Protein AF-A0A1Q7YK41-F1 (afdb_monomer_lite)

Radius of gyration: 41.31 Å; chains: 1; bounding box: 80×58×116 Å

Secondary structure (DSSP, 8-state):
-HHHHHHHHHHHGGG-SSPPPHHHHHHHHHHHHHHHHTT-HHHHHHHHT--HHHHHHGGGSSSPPPHHHHHHHHHHHT--HHHHHH-TTGGGSHHHHHHHHHHHHHHHHHHTTS----HHHHHHHHTT-SSPPPHHHHHHHTT-S-HHHHHHH-HHHHHHHHHHHHHHHHHHHHHS-S----HHHHHHHHHHHHT-SSPPPHHHHHHHTT-SSTHHHHHH-HHHHHHHHHHHHHHHHHHHHHHHHHHHHHHH-SSPPPHHHHHHHTT-SSHHHHHHH-HHHHHHHHHHHHHHHHHHHHHHHHHHHHHHH-SS---HHHHHHHHTS-HHHHHHH-HHHHHHHHHHHHHHHHHHHHHHHHHHHHHHHHHHHHHHHTT----HHHHHHHH-S---S-HHHHHHHHHHHHHHTT---------

Structure (mmCIF, N/CA/C/O backbone):
data_AF-A0A1Q7YK41-F1
#
_entry.id   AF-A0A1Q7YK41-F1
#
loop_
_atom_site.group_PDB
_atom_site.id
_atom_site.type_symbol
_atom_site.label_atom_id
_atom_site.label_alt_id
_atom_site.label_comp_id
_atom_site.label_asym_id
_atom_site.label_entity_id
_atom_site.label_seq_id
_atom_site.pdbx_PDB_ins_code
_atom_site.Cartn_x
_atom_site.Cartn_y
_atom_site.Cartn_z
_atom_site.occupancy
_atom_site.B_iso_or_equiv
_atom_site.auth_seq_id
_atom_site.auth_comp_id
_atom_site.auth_asym_id
_atom_site.auth_atom_id
_atom_site.pdbx_PDB_model_num
ATOM 1 N N . MET A 1 1 ? -33.531 5.252 -13.686 1.00 53.91 1 MET A N 1
ATOM 2 C CA . MET A 1 1 ? -32.494 5.440 -14.727 1.00 53.91 1 MET A CA 1
ATOM 3 C C . MET A 1 1 ? -31.748 4.164 -15.114 1.00 53.91 1 MET A C 1
ATOM 5 O O . MET A 1 1 ? -32.037 3.669 -16.190 1.00 53.91 1 MET A O 1
ATOM 9 N N . ALA A 1 2 ? -30.842 3.578 -14.310 1.00 54.72 2 ALA A N 1
ATOM 10 C CA . ALA A 1 2 ? -30.157 2.331 -14.718 1.00 54.72 2 ALA A CA 1
ATOM 11 C C . ALA A 1 2 ? -31.138 1.153 -14.910 1.00 54.72 2 ALA A C 1
ATOM 13 O O . ALA A 1 2 ? -31.092 0.472 -15.927 1.00 54.72 2 ALA A O 1
ATOM 14 N N . ALA A 1 3 ? -32.095 0.989 -13.988 1.00 58.34 3 ALA A N 1
ATOM 15 C CA . ALA A 1 3 ? -33.153 -0.021 -14.085 1.00 58.34 3 ALA A CA 1
ATOM 16 C C . ALA A 1 3 ? -34.115 0.198 -15.274 1.00 58.34 3 ALA A C 1
ATOM 18 O O . ALA A 1 3 ? -34.579 -0.768 -15.864 1.00 58.34 3 ALA A O 1
ATOM 19 N N . GLU A 1 4 ? -34.370 1.450 -15.672 1.00 66.62 4 GLU A N 1
ATOM 20 C CA . GLU A 1 4 ? -35.224 1.781 -16.829 1.00 66.62 4 GLU A CA 1
ATOM 21 C C . GLU A 1 4 ? -34.506 1.528 -18.157 1.00 66.62 4 GLU A C 1
ATOM 23 O O . GLU A 1 4 ? -35.110 1.003 -19.083 1.00 66.62 4 GLU A O 1
ATOM 28 N N . GLN A 1 5 ? -33.208 1.842 -18.247 1.00 67.44 5 GLN A N 1
ATOM 29 C CA . GLN A 1 5 ? -32.388 1.532 -19.425 1.00 67.44 5 GLN A CA 1
ATOM 30 C C . GLN A 1 5 ? -32.250 0.018 -19.620 1.00 67.44 5 GLN A C 1
ATOM 32 O O . GLN A 1 5 ? -32.370 -0.467 -20.740 1.00 67.44 5 GLN A O 1
ATOM 37 N N . VAL A 1 6 ? -32.067 -0.736 -18.529 1.00 64.94 6 VAL A N 1
ATOM 38 C CA . VAL A 1 6 ? -32.067 -2.207 -18.551 1.00 64.94 6 VAL A CA 1
ATOM 39 C C . VAL A 1 6 ? -33.448 -2.748 -18.931 1.00 64.94 6 VAL A C 1
ATOM 41 O O . VAL A 1 6 ? -33.532 -3.615 -19.792 1.00 64.94 6 VAL A O 1
ATOM 44 N N . GLY A 1 7 ? -34.531 -2.206 -18.365 1.00 66.94 7 GLY A N 1
ATOM 45 C CA . GLY A 1 7 ? -35.900 -2.600 -18.715 1.00 66.94 7 GLY A CA 1
ATOM 46 C C . GLY A 1 7 ? -36.233 -2.347 -20.187 1.00 66.94 7 GLY A C 1
ATOM 47 O O . GLY A 1 7 ? -36.807 -3.205 -20.848 1.00 66.94 7 GLY A O 1
ATOM 48 N N . HIS A 1 8 ? -35.795 -1.212 -20.731 1.00 70.25 8 HIS A N 1
ATOM 49 C CA . HIS A 1 8 ? -35.963 -0.866 -22.139 1.00 70.25 8 HIS A CA 1
ATOM 50 C C . HIS A 1 8 ? -35.119 -1.751 -23.069 1.00 70.25 8 HIS A C 1
ATOM 52 O O . HIS A 1 8 ? -35.591 -2.151 -24.133 1.00 70.25 8 HIS A O 1
ATOM 58 N N . LEU A 1 9 ? -33.889 -2.089 -22.665 1.00 69.88 9 LEU A N 1
ATOM 59 C CA . LEU A 1 9 ? -33.022 -3.020 -23.389 1.00 69.88 9 LEU A CA 1
ATOM 60 C C . LEU A 1 9 ? -33.639 -4.427 -23.426 1.00 69.88 9 LEU A C 1
ATOM 62 O O . LEU A 1 9 ? -33.731 -5.018 -24.495 1.00 69.88 9 LEU A O 1
ATOM 66 N N . ILE A 1 10 ? -34.120 -4.933 -22.285 1.00 69.44 10 ILE A N 1
ATOM 67 C CA . ILE A 1 10 ? -34.759 -6.255 -22.176 1.00 69.44 10 ILE A CA 1
ATOM 68 C C . ILE A 1 10 ? -36.069 -6.302 -22.974 1.00 69.44 10 ILE A C 1
ATOM 70 O O . ILE A 1 10 ? -36.327 -7.287 -23.655 1.00 69.44 10 ILE A O 1
ATOM 74 N N . ALA A 1 11 ? -36.874 -5.235 -22.946 1.00 75.00 11 ALA A N 1
ATOM 75 C CA . ALA A 1 11 ? -38.139 -5.171 -23.680 1.00 75.00 11 ALA A CA 1
ATOM 76 C C . ALA A 1 11 ? -37.959 -5.137 -25.210 1.00 75.00 11 ALA A C 1
ATOM 78 O O . ALA A 1 11 ? -38.822 -5.625 -25.937 1.00 75.00 11 ALA A O 1
ATOM 79 N N . ARG A 1 12 ? -36.850 -4.567 -25.708 1.00 71.25 12 ARG A N 1
ATOM 80 C CA . ARG A 1 12 ? -36.545 -4.470 -27.149 1.00 71.25 12 ARG A CA 1
ATOM 81 C C . ARG A 1 12 ? -35.613 -5.560 -27.677 1.00 71.25 12 ARG A C 1
ATOM 83 O O . ARG A 1 12 ? -35.589 -5.757 -28.887 1.00 71.25 12 ARG A O 1
ATOM 90 N N . ALA A 1 13 ? -34.903 -6.282 -26.809 1.00 68.38 13 ALA A N 1
ATOM 91 C CA . ALA A 1 13 ? -34.012 -7.379 -27.191 1.00 68.38 13 ALA A CA 1
ATOM 92 C C . ALA A 1 13 ? -34.657 -8.438 -28.118 1.00 68.38 13 ALA A C 1
ATOM 94 O O . ALA A 1 13 ? -33.997 -8.825 -29.078 1.00 6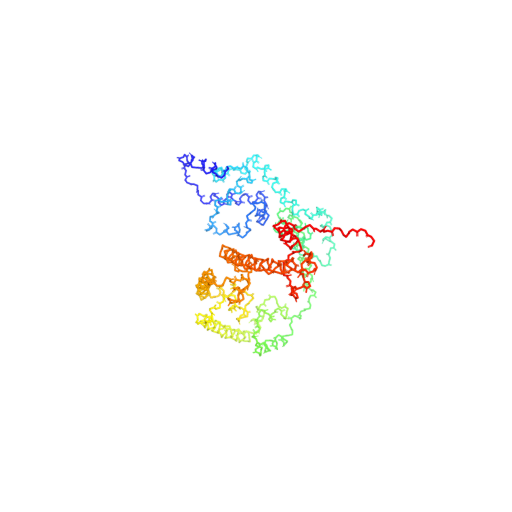8.38 13 ALA A O 1
ATOM 95 N N . PRO A 1 14 ? -35.930 -8.856 -27.935 1.00 70.62 14 PRO A N 1
ATOM 96 C CA . PRO A 1 14 ? -36.568 -9.855 -28.802 1.00 70.62 14 PRO A CA 1
ATOM 97 C C . PRO A 1 14 ? -36.866 -9.372 -30.228 1.00 70.62 14 PRO A C 1
ATOM 99 O O . PRO A 1 14 ? -37.165 -10.185 -31.095 1.00 70.62 14 PRO A O 1
ATOM 102 N N . TYR A 1 15 ? -36.829 -8.059 -30.466 1.00 70.94 15 TYR A N 1
ATOM 103 C CA . TYR A 1 15 ? -37.195 -7.434 -31.741 1.00 70.94 15 TYR A CA 1
ATOM 104 C C . TYR A 1 15 ? -35.975 -6.910 -32.511 1.00 70.94 15 TYR A C 1
ATOM 106 O O . TYR A 1 15 ? -36.129 -6.200 -33.507 1.00 70.94 15 TYR A O 1
ATOM 114 N N . LEU A 1 16 ? -34.760 -7.210 -32.040 1.00 67.81 16 LEU A N 1
ATOM 115 C CA . LEU A 1 16 ? -33.533 -6.828 -32.726 1.00 67.81 16 LEU A CA 1
ATOM 116 C C . LEU A 1 16 ? -33.261 -7.780 -33.903 1.00 67.81 16 LEU A C 1
ATOM 118 O O . LEU A 1 16 ? -33.357 -8.993 -33.737 1.00 67.81 16 LEU A O 1
ATOM 122 N N . PRO A 1 17 ? -32.886 -7.254 -35.085 1.00 64.81 17 PRO A N 1
ATOM 123 C CA . PRO A 1 17 ? -32.637 -8.071 -36.274 1.00 64.81 17 PRO A CA 1
ATOM 124 C C . PRO A 1 17 ? -31.391 -8.965 -36.151 1.00 64.81 17 PRO A C 1
ATOM 126 O O . PRO A 1 17 ? -31.269 -9.944 -36.881 1.00 64.81 17 PRO A O 1
ATOM 129 N N . SER A 1 18 ? -30.467 -8.638 -35.243 1.00 64.88 18 SER A N 1
ATOM 130 C CA . SER A 1 18 ? -29.284 -9.436 -34.911 1.00 64.88 18 SER A CA 1
ATOM 131 C C . SER A 1 18 ? -28.706 -8.996 -33.564 1.00 64.88 18 SER A C 1
ATOM 133 O O . SER A 1 18 ? -28.864 -7.832 -33.178 1.00 64.88 18 SER A O 1
ATOM 135 N N . ASP A 1 19 ? -27.977 -9.885 -32.888 1.00 66.38 19 ASP A N 1
ATOM 136 C CA . ASP A 1 19 ? -27.244 -9.528 -31.673 1.00 66.38 19 ASP A CA 1
ATOM 137 C C . ASP A 1 19 ? -26.234 -8.399 -31.955 1.00 66.38 19 ASP A C 1
ATOM 139 O O . ASP A 1 19 ? -25.563 -8.406 -32.993 1.00 66.38 19 ASP A O 1
ATOM 143 N N . PRO A 1 20 ? -26.109 -7.406 -31.058 1.00 65.81 20 PRO A N 1
ATOM 144 C CA . PRO A 1 20 ? -25.157 -6.324 -31.241 1.00 65.81 20 PRO A CA 1
ATOM 145 C C . PRO A 1 20 ? -23.714 -6.843 -31.188 1.00 65.81 20 PRO A C 1
ATOM 147 O O . PRO A 1 20 ? -23.252 -7.360 -30.169 1.00 65.81 20 PRO A O 1
ATOM 150 N N . ASP A 1 21 ? -22.988 -6.662 -32.289 1.00 71.44 21 ASP A N 1
ATOM 151 C CA . ASP A 1 21 ? -21.589 -7.067 -32.411 1.00 71.44 21 ASP A CA 1
ATOM 152 C C . ASP A 1 21 ? -20.659 -6.174 -31.563 1.00 71.44 21 ASP A C 1
ATOM 154 O O . ASP A 1 21 ? -20.817 -4.949 -31.480 1.00 71.44 21 ASP A O 1
ATOM 158 N N . LYS A 1 22 ? -19.633 -6.791 -30.967 1.00 74.75 22 LYS A N 1
ATOM 159 C CA . LYS A 1 22 ? -18.578 -6.124 -30.190 1.00 74.75 22 LYS A CA 1
ATOM 160 C C . LYS A 1 22 ? -17.868 -5.053 -31.018 1.00 74.75 22 LYS A C 1
ATOM 162 O O . LYS A 1 22 ? -17.520 -4.004 -30.477 1.00 74.75 22 LYS A O 1
ATOM 167 N N . GLU A 1 23 ? -17.691 -5.282 -32.317 1.00 74.44 23 GLU A N 1
ATOM 168 C CA . GLU A 1 23 ? -17.073 -4.308 -33.224 1.00 74.44 23 GLU A CA 1
ATOM 169 C C . GLU A 1 23 ? -17.890 -3.018 -33.341 1.00 74.44 23 GLU A C 1
ATOM 171 O O . GLU A 1 23 ? -17.329 -1.918 -33.324 1.00 74.44 23 GLU A O 1
ATOM 176 N N . SER A 1 24 ? -19.219 -3.133 -33.364 1.00 73.81 24 SER A N 1
ATOM 177 C CA . SER A 1 24 ? -20.116 -1.974 -33.423 1.00 73.81 24 SER A CA 1
ATOM 178 C C . SER A 1 24 ? -20.053 -1.155 -32.131 1.00 73.81 24 SER A C 1
ATOM 180 O O . SER A 1 24 ? -19.954 0.071 -32.183 1.00 73.81 24 SER A O 1
ATOM 182 N N . LEU A 1 25 ? -19.992 -1.825 -30.974 1.00 81.75 25 LEU A N 1
ATOM 183 C CA . LEU A 1 25 ? -19.821 -1.173 -29.673 1.00 81.75 25 LEU A CA 1
ATOM 184 C C . LEU A 1 25 ? -18.502 -0.390 -29.589 1.00 81.75 25 LEU A C 1
ATOM 186 O O . LEU A 1 25 ? -18.495 0.778 -29.198 1.00 81.75 25 LEU A O 1
ATOM 190 N N . PHE A 1 26 ? -17.375 -1.009 -29.952 1.00 82.38 26 PHE A N 1
ATOM 191 C CA . PHE A 1 26 ? -16.080 -0.325 -29.902 1.00 82.38 26 PHE A CA 1
ATOM 192 C C . PHE A 1 26 ? -15.992 0.813 -30.922 1.00 82.38 26 PHE A C 1
ATOM 194 O O . PHE A 1 26 ? -15.425 1.860 -30.606 1.00 82.38 26 PHE A O 1
ATOM 201 N N . SER A 1 27 ? -16.584 0.649 -32.108 1.00 81.50 27 SER A N 1
ATOM 202 C CA . SER A 1 27 ? -16.676 1.717 -33.107 1.00 81.50 27 SER A CA 1
ATOM 203 C C . SER A 1 27 ? -17.457 2.924 -32.574 1.00 81.50 27 SER A C 1
ATOM 205 O O . SER A 1 27 ? -16.970 4.055 -32.648 1.00 81.50 27 SER A O 1
ATOM 207 N N . ALA A 1 28 ? -18.609 2.694 -31.933 1.00 82.75 28 ALA A N 1
ATOM 208 C CA . ALA A 1 28 ? -19.403 3.749 -31.305 1.00 82.75 28 ALA A CA 1
ATOM 209 C C . ALA A 1 28 ? -18.640 4.470 -30.180 1.00 82.75 28 ALA A C 1
ATOM 211 O O . ALA A 1 28 ? -18.679 5.698 -30.088 1.00 82.75 28 ALA A O 1
ATOM 212 N N . ILE A 1 29 ? -17.884 3.733 -29.360 1.00 85.88 29 ILE A N 1
ATOM 213 C CA . ILE A 1 29 ? -17.053 4.310 -28.292 1.00 85.88 29 ILE A CA 1
ATOM 214 C C . ILE A 1 29 ? -15.941 5.184 -28.863 1.00 85.88 29 ILE A C 1
ATOM 216 O O . ILE A 1 29 ? -15.741 6.295 -28.376 1.00 85.88 29 ILE A O 1
ATOM 220 N N . TRP A 1 30 ? -15.218 4.730 -29.887 1.00 84.31 30 TRP A N 1
ATOM 221 C CA . TRP A 1 30 ? -14.123 5.526 -30.445 1.00 84.31 30 TRP A CA 1
ATOM 222 C C . TRP A 1 30 ? -14.624 6.756 -31.187 1.00 84.31 30 TRP A C 1
ATOM 224 O O . TRP A 1 30 ? -14.082 7.841 -30.984 1.00 84.31 30 TRP A O 1
ATOM 234 N N . LYS A 1 31 ? -15.738 6.630 -31.911 1.00 83.56 31 LYS A N 1
ATOM 235 C CA . LYS A 1 31 ? -16.432 7.780 -32.492 1.00 83.56 31 LYS A CA 1
ATOM 236 C C . LYS A 1 31 ? -16.867 8.769 -31.405 1.00 83.56 31 LYS A C 1
ATOM 238 O O . LYS A 1 31 ? -16.661 9.968 -31.552 1.00 83.56 31 LYS A O 1
ATOM 243 N N . CYS A 1 32 ? -17.344 8.284 -30.257 1.00 85.12 32 CYS A N 1
ATOM 244 C CA . CYS A 1 32 ? -17.640 9.133 -29.102 1.00 85.12 32 CYS A CA 1
ATOM 245 C C . CYS A 1 32 ? -16.402 9.856 -28.553 1.00 85.12 32 CYS A C 1
ATOM 247 O O . CYS A 1 32 ? -16.480 11.031 -28.201 1.00 85.12 32 CYS A O 1
ATOM 249 N N . VAL A 1 33 ? -15.264 9.168 -28.437 1.00 82.50 33 VAL A N 1
ATOM 250 C CA . VAL A 1 33 ? -14.010 9.755 -27.936 1.00 82.50 33 VAL A CA 1
ATOM 251 C C . VAL A 1 33 ? -13.515 10.858 -28.872 1.00 82.50 33 VAL A C 1
ATOM 253 O O . VAL A 1 33 ? -13.067 11.912 -28.407 1.00 82.50 33 VAL A O 1
ATOM 256 N N . ASP A 1 34 ? -13.629 10.645 -30.178 1.00 78.69 34 ASP A N 1
ATOM 257 C CA . ASP A 1 34 ? -13.239 11.624 -31.187 1.00 78.69 34 ASP A CA 1
ATOM 258 C C . ASP A 1 34 ? -14.171 12.841 -31.185 1.00 78.69 34 ASP A C 1
ATOM 260 O O . ASP A 1 34 ? -13.693 13.976 -31.119 1.00 78.69 34 ASP A O 1
ATOM 264 N N . GLU A 1 35 ? -15.487 12.635 -31.134 1.00 79.69 35 GLU A N 1
ATOM 265 C CA . GLU A 1 35 ? -16.465 13.730 -31.124 1.00 79.69 35 GLU A CA 1
ATOM 266 C C . GLU A 1 35 ? -16.448 14.534 -29.812 1.00 79.69 35 GLU A C 1
ATOM 268 O O . GLU A 1 35 ? -16.486 15.767 -29.824 1.00 79.69 35 GLU A O 1
ATOM 273 N N . CYS A 1 36 ? -16.332 13.867 -28.658 1.00 79.38 36 CYS A N 1
ATOM 274 C CA . CYS A 1 36 ? -16.355 14.527 -27.349 1.00 79.38 36 CYS A CA 1
ATOM 275 C C . CYS A 1 36 ? -15.011 15.144 -26.943 1.00 79.38 36 CYS A C 1
ATOM 277 O O . CYS A 1 36 ? -14.990 16.124 -26.197 1.00 79.38 36 CYS A O 1
ATOM 279 N N . ALA A 1 37 ? -13.886 14.553 -27.354 1.00 74.06 37 ALA A N 1
ATOM 280 C CA . ALA A 1 37 ? -12.565 14.916 -26.836 1.00 74.06 37 ALA A CA 1
ATOM 281 C C . ALA A 1 37 ? -11.474 15.031 -27.912 1.00 74.06 37 ALA A C 1
ATOM 283 O O . ALA A 1 37 ? -10.306 15.204 -27.560 1.00 74.06 37 ALA A O 1
ATOM 284 N N . GLY A 1 38 ? -11.808 14.940 -29.204 1.00 68.44 38 GLY A N 1
ATOM 285 C CA . GLY A 1 38 ? -10.830 15.029 -30.293 1.00 68.44 38 GLY A CA 1
ATOM 286 C C . GLY A 1 38 ? -9.741 13.956 -30.214 1.00 68.44 38 GLY A C 1
ATOM 287 O O . GLY A 1 38 ? -8.591 14.237 -30.546 1.00 68.44 38 GLY A O 1
ATOM 288 N N . GLY A 1 39 ? -10.069 12.776 -29.677 1.00 70.00 39 GLY A N 1
ATOM 289 C CA . GLY A 1 39 ? -9.124 11.674 -29.478 1.00 70.00 39 GLY A CA 1
ATOM 290 C C . GLY A 1 39 ? -8.345 11.721 -28.153 1.00 70.00 39 GLY A C 1
ATOM 291 O O . GLY A 1 39 ? -7.566 10.809 -27.860 1.00 70.00 39 GLY A O 1
ATOM 292 N N . TYR A 1 40 ? -8.535 12.750 -27.314 1.00 73.31 40 TYR A N 1
ATOM 293 C CA . TYR A 1 40 ? -7.810 12.897 -26.046 1.00 73.31 40 TYR A CA 1
ATOM 294 C C . TYR A 1 40 ? -8.422 12.052 -24.912 1.00 73.31 40 TYR A C 1
ATOM 296 O O . TYR A 1 40 ? -9.311 12.492 -24.177 1.00 73.31 40 TYR A O 1
ATOM 304 N N . ILE A 1 41 ? -7.886 10.839 -24.728 1.00 74.94 41 ILE A N 1
ATOM 305 C CA . ILE A 1 41 ? -8.369 9.840 -23.752 1.00 74.94 41 ILE A CA 1
ATOM 306 C C . ILE A 1 41 ? -8.475 10.378 -22.315 1.00 74.94 41 ILE A C 1
ATOM 308 O O . ILE A 1 41 ? -9.520 10.173 -21.699 1.00 74.94 41 ILE A O 1
ATOM 312 N N . PRO A 1 42 ? -7.478 11.085 -21.743 1.00 75.00 42 PRO A N 1
ATOM 313 C CA . PRO A 1 42 ? -7.602 11.589 -20.374 1.00 75.00 42 PRO A CA 1
ATOM 314 C C . PRO A 1 42 ? -8.706 12.645 -20.220 1.00 75.00 42 PRO A C 1
ATOM 316 O O . PRO A 1 42 ? -9.322 12.741 -19.159 1.00 75.00 42 PRO A O 1
ATOM 319 N N . GLY A 1 43 ? -8.977 13.433 -21.266 1.00 74.06 43 GLY A N 1
ATOM 320 C CA . GLY A 1 43 ? -10.066 14.411 -21.277 1.00 74.06 43 GLY A CA 1
ATOM 321 C C . GLY A 1 43 ? -11.431 13.740 -21.336 1.00 74.06 43 GLY A C 1
ATOM 322 O O . GLY A 1 43 ? -12.313 14.092 -20.555 1.00 74.06 43 GLY A O 1
ATOM 323 N N . PHE A 1 44 ? -11.566 12.723 -22.188 1.00 83.06 44 PHE A N 1
ATOM 324 C CA . PHE A 1 44 ? -12.751 11.870 -22.251 1.00 83.06 44 PHE A CA 1
ATOM 325 C C . PHE A 1 44 ? -13.020 11.180 -20.905 1.00 83.06 44 PHE A C 1
ATOM 327 O O . PHE A 1 44 ? -14.096 11.318 -20.329 1.00 83.06 44 PHE A O 1
ATOM 334 N N . ALA A 1 45 ? -12.006 10.511 -20.354 1.00 84.12 45 ALA A N 1
ATOM 335 C CA . ALA A 1 45 ? -12.075 9.801 -19.081 1.00 84.12 45 ALA A CA 1
ATOM 336 C C . ALA A 1 45 ? -12.510 10.730 -17.935 1.00 84.12 45 ALA A C 1
ATOM 338 O O . ALA A 1 45 ? -13.420 10.408 -17.175 1.00 84.12 45 ALA A O 1
ATOM 339 N N . ARG A 1 46 ? -11.930 11.934 -17.859 1.00 80.62 46 ARG A N 1
ATOM 340 C CA . ARG A 1 46 ? -12.303 12.945 -16.863 1.00 80.62 46 ARG A CA 1
ATOM 341 C C . ARG A 1 46 ? -13.738 13.439 -17.034 1.00 80.62 46 ARG A C 1
ATOM 343 O O . ARG A 1 46 ? -14.414 13.642 -16.032 1.00 80.62 46 ARG A O 1
ATOM 350 N N . HIS A 1 47 ? -14.188 13.645 -18.271 1.00 81.50 47 HIS A N 1
ATOM 351 C CA . HIS A 1 47 ? -15.536 14.137 -18.547 1.00 81.50 47 HIS A CA 1
ATOM 352 C C . HIS A 1 47 ? -16.609 13.140 -18.103 1.00 81.50 47 HIS A C 1
ATOM 354 O O . HIS A 1 47 ? -17.559 13.516 -17.421 1.00 81.50 47 HIS A O 1
ATOM 360 N N . PHE A 1 48 ? -16.421 11.866 -18.444 1.00 84.38 48 PHE A N 1
ATOM 361 C CA . PHE A 1 48 ? -17.367 10.806 -18.108 1.00 84.38 48 PHE A CA 1
ATOM 362 C C . PHE A 1 48 ? -17.103 10.168 -16.738 1.00 84.38 48 PHE A C 1
ATOM 364 O O . PHE A 1 48 ? -17.834 9.266 -16.355 1.00 84.38 48 PHE A O 1
ATOM 371 N N . GLY A 1 49 ? -16.092 10.614 -15.982 1.00 81.62 49 GLY A N 1
ATOM 372 C CA . GLY A 1 49 ? -15.771 10.088 -14.648 1.00 81.62 49 GLY A CA 1
ATOM 373 C C . GLY A 1 49 ? -15.206 8.662 -14.645 1.00 81.62 49 GLY A C 1
ATOM 374 O O . GLY A 1 49 ? -15.329 7.951 -13.651 1.00 81.62 49 GLY A O 1
ATOM 375 N N . ILE A 1 50 ? -14.595 8.237 -15.750 1.00 85.12 50 ILE A N 1
ATOM 376 C CA . ILE A 1 50 ? -14.041 6.893 -15.947 1.00 85.12 50 ILE A CA 1
ATOM 377 C C . ILE A 1 50 ? -12.528 6.941 -15.692 1.00 85.12 50 ILE A C 1
ATOM 379 O O . ILE A 1 50 ? -11.865 7.935 -15.984 1.00 85.12 50 ILE A O 1
ATOM 383 N N . ASN A 1 51 ? -11.941 5.872 -15.147 1.00 80.88 51 ASN A N 1
ATOM 384 C CA . ASN A 1 51 ? -10.488 5.794 -14.987 1.00 80.88 51 ASN A CA 1
ATOM 385 C C . ASN A 1 51 ? -9.798 5.759 -16.368 1.00 80.88 51 ASN A C 1
ATOM 387 O O . ASN A 1 51 ? -10.116 4.920 -17.210 1.00 80.88 51 ASN A O 1
ATOM 391 N N . GLN A 1 52 ? -8.817 6.640 -16.591 1.00 78.94 52 GLN A N 1
ATOM 392 C CA . GLN A 1 52 ? -8.077 6.740 -17.857 1.00 78.94 52 GLN A CA 1
ATOM 393 C C . GLN A 1 52 ? -7.410 5.427 -18.296 1.00 78.94 52 GLN A C 1
ATOM 395 O O . GLN A 1 52 ? -7.309 5.155 -19.493 1.00 78.94 52 GLN A O 1
ATOM 400 N N . ILE A 1 53 ? -6.969 4.602 -17.340 1.00 73.44 53 ILE A N 1
ATOM 401 C CA . ILE A 1 53 ? -6.345 3.306 -17.626 1.00 73.44 53 ILE A CA 1
ATOM 402 C C . ILE A 1 53 ? -7.402 2.352 -18.189 1.00 73.44 53 ILE A C 1
ATOM 404 O O . ILE A 1 53 ? -7.147 1.684 -19.185 1.00 73.44 53 ILE A O 1
ATOM 408 N N . THR A 1 54 ? -8.614 2.357 -17.629 1.00 78.50 54 THR A N 1
ATOM 409 C CA . THR A 1 54 ? -9.742 1.543 -18.104 1.00 78.50 54 THR A CA 1
ATOM 410 C C . THR A 1 54 ? -10.119 1.883 -19.544 1.00 78.50 54 THR A C 1
ATOM 412 O O . THR A 1 54 ? -10.231 0.979 -20.365 1.00 78.50 54 THR A O 1
ATOM 415 N N . VAL A 1 55 ? -10.225 3.174 -19.884 1.00 80.12 55 VAL A N 1
ATOM 416 C CA . VAL A 1 55 ? -10.507 3.613 -21.266 1.00 80.12 55 VAL A CA 1
ATOM 417 C C . VAL A 1 55 ? -9.364 3.235 -22.219 1.00 80.12 55 VAL A C 1
ATOM 419 O O . VAL A 1 55 ? -9.601 2.864 -23.366 1.00 80.12 55 VAL A O 1
ATOM 422 N N . SER A 1 56 ? -8.114 3.279 -21.747 1.00 76.56 56 SER A N 1
ATOM 423 C CA . SER A 1 56 ? -6.948 2.889 -22.551 1.00 76.56 56 SER A CA 1
ATOM 424 C C . SER A 1 56 ? -6.914 1.381 -22.834 1.00 76.56 56 SER A C 1
ATOM 426 O O . SER A 1 56 ? -6.544 0.979 -23.935 1.00 76.56 56 SER A O 1
ATOM 428 N N . LEU A 1 57 ? -7.346 0.546 -21.881 1.00 75.75 57 LEU A N 1
ATOM 429 C CA . LEU A 1 57 ? -7.417 -0.914 -22.034 1.00 75.75 57 LEU A CA 1
ATOM 430 C C . LEU A 1 57 ? -8.459 -1.363 -23.069 1.00 75.75 57 LEU A C 1
ATOM 432 O O . LEU A 1 57 ? -8.276 -2.406 -23.695 1.00 75.75 57 LEU A O 1
ATOM 436 N N . TRP A 1 58 ? -9.502 -0.568 -23.328 1.00 81.38 58 TRP A N 1
ATOM 437 C CA . TRP A 1 58 ? -10.487 -0.857 -24.381 1.00 81.38 58 TRP A CA 1
ATOM 438 C C . TRP A 1 58 ? -9.886 -0.839 -25.795 1.00 81.38 58 TRP A C 1
ATOM 440 O O . TRP A 1 58 ? -10.452 -1.437 -26.707 1.00 81.38 58 TRP A O 1
ATOM 450 N N . ARG A 1 59 ? -8.700 -0.235 -25.990 1.00 71.38 59 ARG A N 1
ATOM 451 C CA . ARG A 1 59 ? -7.955 -0.313 -27.265 1.00 71.38 59 ARG A CA 1
ATOM 452 C C . ARG A 1 59 ? -7.478 -1.718 -27.594 1.00 71.38 59 ARG A C 1
ATOM 454 O O . ARG A 1 59 ? -7.315 -2.040 -28.763 1.00 71.38 59 ARG A O 1
ATOM 461 N N . LEU A 1 60 ? -7.263 -2.544 -26.573 1.00 67.56 60 LEU A N 1
ATOM 462 C CA . LEU A 1 60 ? -6.782 -3.909 -26.746 1.00 67.56 60 LEU A CA 1
ATOM 463 C C . LEU A 1 60 ? -7.882 -4.856 -27.253 1.00 67.56 60 LEU A C 1
ATOM 465 O O . LEU A 1 60 ? -7.581 -6.025 -27.464 1.00 67.56 60 LEU A O 1
ATOM 469 N N . ARG A 1 61 ? -9.136 -4.381 -27.409 1.00 60.75 61 ARG A N 1
ATOM 470 C CA . ARG A 1 61 ? -10.345 -5.095 -27.897 1.00 60.75 61 ARG A CA 1
ATOM 471 C C . ARG A 1 61 ? -10.736 -6.382 -27.147 1.00 60.75 61 ARG A C 1
ATOM 473 O O . ARG A 1 61 ? -11.854 -6.859 -27.290 1.00 60.75 61 ARG A O 1
ATOM 480 N N . ASN A 1 62 ? -9.878 -6.869 -26.255 1.00 62.28 62 ASN A N 1
ATOM 481 C CA . ASN A 1 62 ? -10.101 -8.007 -25.362 1.00 62.28 62 ASN A CA 1
ATOM 482 C C . ASN A 1 62 ? -10.832 -7.620 -24.065 1.00 62.28 62 ASN A C 1
ATOM 484 O O . ASN A 1 62 ? -11.278 -8.491 -23.322 1.00 62.28 62 ASN A O 1
ATOM 488 N N . TYR A 1 63 ? -10.964 -6.319 -23.786 1.00 69.44 63 TYR A N 1
ATOM 489 C CA . TYR A 1 63 ? -11.619 -5.791 -22.590 1.00 69.44 63 TYR A CA 1
ATOM 490 C C . TYR A 1 63 ? -12.922 -5.097 -22.963 1.00 69.44 63 TYR A C 1
ATOM 492 O O . TYR A 1 63 ? -12.924 -3.938 -23.379 1.00 69.44 63 TYR A O 1
ATOM 500 N N . ILE A 1 64 ? -14.030 -5.819 -22.798 1.00 75.62 64 ILE A N 1
ATOM 501 C CA . ILE A 1 64 ? -15.375 -5.275 -22.990 1.00 75.62 64 ILE A CA 1
ATOM 502 C C . ILE A 1 64 ? -15.632 -4.241 -21.880 1.00 75.62 64 ILE A C 1
ATOM 504 O O . ILE A 1 64 ? -15.409 -4.551 -20.703 1.00 75.62 64 ILE A O 1
ATOM 508 N N . PRO A 1 65 ? -16.070 -3.015 -22.217 1.00 81.81 65 PRO A N 1
ATOM 509 C CA . PRO A 1 65 ? -16.429 -2.009 -21.230 1.00 81.81 65 PRO A CA 1
ATOM 510 C C . PRO A 1 65 ? -17.442 -2.557 -20.230 1.00 81.81 65 PRO A C 1
ATOM 512 O O . PRO A 1 65 ? -18.444 -3.161 -20.612 1.00 81.81 65 PRO A O 1
ATOM 515 N N . MET A 1 66 ? -17.192 -2.328 -18.940 1.00 82.69 66 MET A N 1
ATOM 516 C CA . MET A 1 66 ? -18.173 -2.674 -17.918 1.00 82.69 66 MET A CA 1
ATOM 517 C C . MET A 1 66 ? -19.462 -1.890 -18.160 1.00 82.69 66 MET A C 1
ATOM 519 O O . MET A 1 66 ? -19.426 -0.727 -18.567 1.00 82.69 66 MET A O 1
ATOM 523 N N . PHE A 1 67 ? -20.592 -2.521 -17.857 1.00 80.88 67 PHE A N 1
ATOM 524 C CA . PHE A 1 67 ? -21.921 -1.952 -18.066 1.00 80.88 67 PHE A CA 1
ATOM 525 C C . PHE A 1 67 ? -22.070 -0.548 -17.457 1.00 80.88 67 PHE A C 1
ATOM 527 O O . PHE A 1 67 ? -22.566 0.365 -18.112 1.00 80.88 67 PHE A O 1
ATOM 534 N N . ASP A 1 68 ? -21.524 -0.335 -16.257 1.00 79.94 68 ASP A N 1
ATOM 535 C CA . ASP A 1 68 ? -21.519 0.971 -15.588 1.00 79.94 68 ASP A CA 1
ATOM 536 C C . ASP A 1 68 ? -20.829 2.060 -16.416 1.00 79.94 68 ASP A C 1
ATOM 538 O O . ASP A 1 68 ? -21.303 3.190 -16.486 1.00 79.94 68 ASP A O 1
ATOM 542 N N . SER A 1 69 ? -19.731 1.722 -17.098 1.00 85.19 69 SER A N 1
ATOM 543 C CA . SER A 1 69 ? -19.005 2.669 -17.948 1.00 85.19 69 SER A CA 1
ATOM 544 C C . SER A 1 69 ? -19.816 3.059 -19.183 1.00 85.19 69 SER A C 1
ATOM 546 O O . SER A 1 69 ? -19.811 4.223 -19.575 1.00 85.19 69 SER A O 1
ATOM 548 N N . LEU A 1 70 ? -20.558 2.110 -19.762 1.00 86.50 70 LEU A N 1
ATOM 549 C CA . LEU A 1 70 ? -21.459 2.383 -20.883 1.00 86.50 70 LEU A CA 1
ATOM 550 C C . LEU A 1 70 ? -22.621 3.279 -20.456 1.00 86.50 70 LEU A C 1
ATOM 552 O O . LEU A 1 70 ? -22.949 4.223 -21.167 1.00 86.50 70 LEU A O 1
ATOM 556 N N . LEU A 1 71 ? -23.181 3.049 -19.266 1.00 84.50 71 LEU A N 1
ATOM 557 C CA . LEU A 1 71 ? -24.230 3.902 -18.707 1.00 84.50 71 LEU A CA 1
ATOM 558 C C . LEU A 1 71 ? -23.747 5.324 -18.415 1.00 84.50 71 LEU A C 1
ATOM 560 O O . LEU A 1 71 ? -24.504 6.276 -18.593 1.00 84.50 71 LEU A O 1
ATOM 564 N N . MET A 1 72 ? -22.504 5.492 -17.961 1.00 84.06 72 MET A N 1
ATOM 565 C CA . MET A 1 72 ? -21.926 6.823 -17.751 1.00 84.06 72 MET A CA 1
ATOM 566 C C . MET A 1 72 ? -21.789 7.587 -19.071 1.00 84.06 72 MET A C 1
ATOM 568 O O . MET A 1 72 ? -22.104 8.777 -19.117 1.00 84.06 72 MET A O 1
ATOM 572 N N . ILE A 1 73 ? -21.377 6.900 -20.140 1.00 88.38 73 ILE A N 1
ATOM 573 C CA . ILE A 1 73 ? -21.254 7.480 -21.482 1.00 88.38 73 ILE A CA 1
ATOM 574 C C . ILE A 1 73 ? -22.632 7.843 -22.039 1.00 88.38 73 ILE A C 1
ATOM 576 O O . ILE A 1 73 ? -22.859 8.994 -22.405 1.00 88.38 73 ILE A O 1
ATOM 580 N N . THR A 1 74 ? -23.580 6.904 -22.046 1.00 88.31 74 THR A N 1
ATOM 581 C CA . THR A 1 74 ? -24.909 7.119 -22.642 1.00 88.31 74 THR A CA 1
ATOM 582 C C . THR A 1 74 ? -25.699 8.186 -21.897 1.00 88.31 74 THR A C 1
ATOM 584 O O . THR A 1 74 ? -26.287 9.068 -22.519 1.00 88.31 74 THR A O 1
ATOM 587 N N . LYS A 1 75 ? -25.612 8.205 -20.561 1.00 85.31 75 LYS A N 1
ATOM 588 C CA . LYS A 1 75 ? -26.185 9.272 -19.736 1.00 85.31 75 LYS A CA 1
ATOM 589 C C . LYS A 1 75 ? -25.536 10.628 -20.012 1.00 85.31 75 LYS A C 1
ATOM 591 O O . LYS A 1 75 ? -26.243 11.629 -20.047 1.00 85.31 75 LYS A O 1
ATOM 596 N N . GLY A 1 76 ? -24.214 10.676 -20.177 1.00 83.56 76 GLY A N 1
ATOM 597 C CA . GLY A 1 76 ? -23.505 11.919 -20.488 1.00 83.56 76 GLY A CA 1
ATOM 598 C C . GLY A 1 76 ? -23.839 12.472 -21.877 1.00 83.56 76 GLY A C 1
ATOM 599 O O . GLY A 1 76 ? -23.825 13.684 -22.064 1.00 83.56 76 GLY A O 1
ATOM 600 N N . LEU A 1 77 ? -24.192 11.595 -22.818 1.00 83.56 77 LEU A N 1
ATOM 601 C CA . LEU A 1 77 ? -24.649 11.947 -24.164 1.00 83.56 77 LEU A CA 1
ATOM 602 C C . LEU A 1 77 ? -26.160 12.209 -24.263 1.00 83.56 77 LEU A C 1
ATOM 604 O O . LEU A 1 77 ? -26.607 12.728 -25.278 1.00 83.56 77 LEU A O 1
ATOM 608 N N . GLY A 1 78 ? -26.946 11.838 -23.247 1.00 82.81 78 GLY A N 1
ATOM 609 C CA . GLY A 1 78 ? -28.407 11.943 -23.284 1.00 82.81 78 GLY A CA 1
ATOM 610 C C . GLY A 1 78 ? -29.091 10.919 -24.200 1.00 82.81 78 GLY A C 1
ATOM 611 O O . GLY A 1 78 ? -30.226 11.139 -24.604 1.00 82.81 78 GLY A O 1
ATOM 612 N N . VAL A 1 79 ? -28.425 9.805 -24.519 1.00 86.31 79 VAL A N 1
ATOM 613 C CA . VAL A 1 79 ? -28.926 8.773 -25.447 1.00 86.31 79 VAL A CA 1
ATOM 614 C C . VAL A 1 79 ? -29.264 7.474 -24.721 1.00 86.31 79 VAL A C 1
ATOM 616 O O . VAL A 1 79 ? -28.749 7.193 -23.635 1.00 86.31 79 VAL A O 1
ATOM 619 N N . SER A 1 80 ? -30.125 6.651 -25.324 1.00 84.94 80 SER A N 1
ATOM 620 C CA . SER A 1 80 ? -30.394 5.303 -24.818 1.00 84.94 80 SER A CA 1
ATOM 621 C C . SER A 1 80 ? -29.180 4.392 -25.056 1.00 84.94 80 SER A C 1
ATOM 623 O O . SER A 1 80 ? -28.450 4.552 -26.037 1.00 84.94 80 SER A O 1
ATOM 625 N N . LEU A 1 81 ? -28.948 3.418 -24.169 1.00 82.81 81 LEU A N 1
ATOM 626 C CA . LEU A 1 81 ? -27.871 2.437 -24.368 1.00 82.81 81 LEU A CA 1
ATOM 627 C C . LEU A 1 81 ? -28.082 1.617 -25.649 1.00 82.81 81 LEU A C 1
ATOM 629 O O . LEU A 1 81 ? -27.117 1.256 -26.315 1.00 82.81 81 LEU A O 1
ATOM 633 N N . LEU A 1 82 ? -29.338 1.347 -26.002 1.00 79.75 82 LEU A N 1
ATOM 634 C CA . LEU A 1 82 ? -29.677 0.598 -27.203 1.00 79.75 82 LEU A CA 1
ATOM 635 C C . LEU A 1 82 ? -29.329 1.394 -28.466 1.00 79.75 82 LEU A C 1
ATOM 637 O O . LEU A 1 82 ? -28.666 0.863 -29.353 1.00 79.75 82 LEU A O 1
ATOM 641 N N . ASP A 1 83 ? -29.701 2.673 -28.511 1.00 81.88 83 ASP A N 1
ATOM 642 C CA . ASP A 1 83 ? -29.375 3.589 -29.609 1.00 81.88 83 ASP A CA 1
ATOM 643 C C . ASP A 1 83 ? -27.858 3.716 -29.763 1.00 81.88 83 ASP A C 1
ATOM 645 O O . ASP A 1 83 ? -27.346 3.678 -30.874 1.00 81.88 83 ASP A O 1
ATOM 649 N N . PHE A 1 84 ? -27.124 3.786 -28.648 1.00 83.81 84 PHE A N 1
ATOM 650 C CA . PHE A 1 84 ? -25.667 3.897 -28.668 1.00 83.81 84 PHE A CA 1
ATOM 651 C C . PHE A 1 84 ? -24.965 2.710 -29.341 1.00 83.81 84 PHE A C 1
ATOM 653 O O . PHE A 1 84 ? -23.906 2.878 -29.939 1.00 83.81 84 PHE A O 1
ATOM 660 N N . ILE A 1 85 ? -25.545 1.514 -29.238 1.00 78.94 85 ILE A N 1
ATOM 661 C CA . ILE A 1 85 ? -24.949 0.279 -29.757 1.00 78.94 85 ILE A CA 1
ATOM 662 C C . ILE A 1 85 ? -25.469 -0.053 -31.164 1.00 78.94 85 ILE A C 1
ATOM 664 O O . ILE A 1 85 ? -24.753 -0.666 -31.953 1.00 78.94 85 ILE A O 1
ATOM 668 N N . THR A 1 86 ? -26.703 0.340 -31.484 1.00 77.62 86 THR A N 1
ATOM 669 C CA . THR A 1 86 ? -27.392 -0.079 -32.717 1.00 77.62 86 THR A CA 1
ATOM 670 C C . THR A 1 86 ? -27.442 1.002 -33.797 1.00 77.62 86 THR A C 1
ATOM 672 O O . THR A 1 86 ? -27.446 0.669 -34.983 1.00 77.62 86 THR A O 1
ATOM 675 N N . ASP A 1 87 ? -27.432 2.288 -33.432 1.00 79.69 87 ASP A N 1
ATOM 676 C CA . ASP A 1 87 ? -27.515 3.380 -34.400 1.00 79.69 87 ASP A CA 1
ATOM 677 C C . ASP A 1 87 ? -26.135 3.750 -34.967 1.00 79.69 87 ASP A C 1
ATOM 679 O O . ASP A 1 87 ? -25.315 4.424 -34.337 1.00 79.69 87 ASP A O 1
ATOM 683 N N . LYS A 1 88 ? -25.898 3.372 -36.226 1.00 75.75 88 LYS A N 1
ATOM 684 C CA . LYS A 1 88 ? -24.664 3.690 -36.968 1.00 75.75 88 LYS A CA 1
ATOM 685 C C . LYS A 1 88 ? -24.481 5.199 -37.217 1.00 75.75 88 LYS A C 1
ATOM 687 O O . LYS A 1 88 ? -23.348 5.669 -37.378 1.00 75.75 88 LYS A O 1
ATOM 692 N N . ASN A 1 89 ? -25.574 5.965 -37.197 1.00 79.88 89 ASN A N 1
ATOM 693 C CA . ASN A 1 89 ? -25.621 7.405 -37.442 1.00 79.88 89 ASN A CA 1
ATOM 694 C C . ASN A 1 89 ? -25.918 8.228 -36.179 1.00 79.88 89 ASN A C 1
ATOM 696 O O . ASN A 1 89 ? -26.231 9.412 -36.293 1.00 79.88 89 ASN A O 1
ATOM 700 N N . LEU A 1 90 ? -25.729 7.661 -34.983 1.00 82.44 90 LEU A N 1
ATOM 701 C CA . LEU A 1 90 ? -26.000 8.329 -33.705 1.00 82.44 90 LEU A CA 1
ATOM 702 C C . LEU A 1 90 ? -25.384 9.737 -33.602 1.00 82.44 90 LEU A C 1
ATOM 704 O O . LEU A 1 90 ? -26.068 10.707 -33.301 1.00 82.44 90 LEU A O 1
ATOM 708 N N . PHE A 1 91 ? -24.093 9.867 -33.915 1.00 81.81 91 PHE A N 1
ATOM 709 C CA . PHE A 1 91 ? -23.361 11.145 -33.875 1.00 81.81 91 PHE A CA 1
ATOM 710 C C . PHE A 1 91 ? -23.696 12.088 -35.046 1.00 81.81 91 PHE A C 1
ATOM 712 O O . PHE A 1 91 ? -23.140 13.176 -35.158 1.00 81.81 91 PHE A O 1
ATOM 719 N N . GLY A 1 92 ? -24.581 11.661 -35.947 1.00 76.12 92 GLY A N 1
ATOM 720 C CA . GLY A 1 92 ? -25.165 12.476 -37.003 1.00 76.12 92 GLY A CA 1
ATOM 721 C C . GLY A 1 92 ? -26.378 13.284 -36.538 1.00 76.12 92 GLY A C 1
ATOM 722 O O . GLY A 1 92 ? -26.660 14.306 -37.164 1.00 76.12 92 GLY A O 1
ATOM 723 N N . ARG A 1 93 ? -27.054 12.852 -35.461 1.00 82.06 93 ARG A N 1
ATOM 724 C CA . ARG A 1 93 ? -28.252 13.499 -34.911 1.00 82.06 93 ARG A CA 1
ATOM 725 C C . ARG A 1 93 ? -27.907 14.858 -34.285 1.00 82.06 93 ARG A C 1
ATOM 727 O O . ARG A 1 93 ? -26.856 15.008 -33.659 1.00 82.06 93 ARG A O 1
ATOM 734 N N . ASP A 1 94 ? -28.775 15.850 -34.463 1.00 76.56 94 ASP A N 1
ATOM 735 C CA . ASP A 1 94 ? -28.499 17.238 -34.059 1.00 76.56 94 ASP A CA 1
ATOM 736 C C . ASP A 1 94 ? -28.417 17.421 -32.535 1.00 76.56 94 ASP A C 1
ATOM 738 O O . ASP A 1 94 ? -27.590 18.188 -32.041 1.00 76.56 94 ASP A O 1
ATOM 742 N N . ASP A 1 95 ? -29.207 16.659 -31.778 1.00 78.69 95 ASP A N 1
ATOM 743 C CA . ASP A 1 95 ? -29.186 16.597 -30.313 1.00 78.69 95 ASP A CA 1
ATOM 744 C C . ASP A 1 95 ? -27.856 16.039 -29.775 1.00 78.69 95 ASP A C 1
ATOM 746 O O . ASP A 1 95 ? -27.240 16.611 -28.865 1.00 78.69 95 ASP A O 1
ATOM 750 N N . VAL A 1 96 ? -27.360 14.961 -30.388 1.00 83.31 96 VAL A N 1
ATOM 751 C CA . VAL A 1 96 ? -26.076 14.343 -30.044 1.00 83.31 96 VAL A CA 1
ATOM 752 C C . VAL A 1 96 ? -24.926 15.255 -30.455 1.00 83.31 96 VAL A C 1
ATOM 754 O O . VAL A 1 96 ? -24.034 15.478 -29.642 1.00 83.31 96 VAL A O 1
ATOM 757 N N . LYS A 1 97 ? -24.958 15.858 -31.651 1.00 78.81 97 LYS A N 1
ATOM 758 C CA . LYS A 1 97 ? -23.946 16.831 -32.108 1.00 78.81 97 LYS A CA 1
ATOM 759 C C . LYS A 1 97 ? -23.862 18.059 -31.212 1.00 78.81 97 LYS A C 1
ATOM 761 O O . LYS A 1 97 ? -22.761 18.513 -30.895 1.00 78.81 97 LYS A O 1
ATOM 766 N N . ALA A 1 98 ? -25.002 18.606 -30.792 1.00 76.50 98 ALA A N 1
ATOM 767 C CA . ALA A 1 98 ? -25.038 19.723 -29.856 1.00 76.50 98 ALA A CA 1
ATOM 768 C C . ALA A 1 98 ? -24.409 19.320 -28.513 1.00 76.50 98 ALA A C 1
ATOM 770 O O . ALA A 1 98 ? -23.573 20.043 -27.965 1.00 76.50 98 ALA A O 1
ATOM 771 N N . THR A 1 99 ? -24.740 18.125 -28.020 1.00 82.44 99 THR A N 1
ATOM 772 C CA . THR A 1 99 ? -24.219 17.593 -26.757 1.00 82.44 99 THR A CA 1
ATOM 773 C C . THR A 1 99 ? -22.717 17.315 -26.831 1.00 82.44 99 THR A C 1
ATOM 775 O O . THR A 1 99 ? -21.965 17.815 -25.993 1.00 82.44 99 THR A O 1
ATOM 778 N N . THR A 1 100 ? -22.229 16.609 -27.854 1.00 82.00 100 THR A N 1
ATOM 779 C CA . THR A 1 100 ? -20.795 16.341 -28.046 1.00 82.00 100 THR A CA 1
ATOM 780 C C . THR A 1 100 ? -20.002 17.629 -28.248 1.00 82.00 100 THR A C 1
ATOM 782 O O . THR A 1 100 ? -18.931 17.771 -27.659 1.00 82.00 100 THR A O 1
ATOM 785 N N . SER A 1 101 ? -20.552 18.618 -28.960 1.00 75.44 101 SER A N 1
ATOM 786 C CA . SER A 1 101 ? -19.943 19.946 -29.117 1.00 75.44 101 SER A CA 1
ATOM 787 C C . SER A 1 101 ? -19.836 20.695 -27.787 1.00 75.44 101 SER A C 1
ATOM 789 O O . SER A 1 101 ? -18.783 21.252 -27.476 1.00 75.44 101 SER A O 1
ATOM 791 N N . LEU A 1 102 ? -20.873 20.672 -26.945 1.00 77.62 102 LEU A N 1
ATOM 792 C CA . LEU A 1 102 ? -20.835 21.271 -25.604 1.00 77.62 102 LEU A CA 1
ATOM 793 C C . LEU A 1 102 ? -19.829 20.570 -24.684 1.00 77.62 102 LEU A C 1
ATOM 795 O O . LEU A 1 102 ? -19.101 21.232 -23.935 1.00 77.62 102 LEU A O 1
ATOM 799 N N . ILE A 1 103 ? -19.768 19.238 -24.747 1.00 79.44 103 ILE A N 1
ATOM 800 C CA . ILE A 1 103 ? -18.792 18.416 -24.024 1.00 79.44 103 ILE A CA 1
ATOM 801 C C . ILE A 1 103 ? -17.376 18.777 -24.470 1.00 79.44 103 ILE A C 1
ATOM 803 O O . ILE A 1 103 ? -16.521 19.061 -23.628 1.00 79.44 103 ILE A O 1
ATOM 807 N N . ARG A 1 104 ? -17.152 18.868 -25.782 1.00 73.62 104 ARG A N 1
ATOM 808 C CA . ARG A 1 104 ? -15.878 19.247 -26.393 1.00 73.62 104 ARG A CA 1
ATOM 809 C C . ARG A 1 104 ? -15.470 20.668 -26.036 1.00 73.62 104 ARG A C 1
ATOM 811 O O . ARG A 1 104 ? -14.306 20.893 -25.728 1.00 73.62 104 ARG A O 1
ATOM 818 N N . ILE A 1 105 ? -16.406 21.615 -25.980 1.00 67.88 105 ILE A N 1
ATOM 819 C CA . ILE A 1 105 ? -16.151 22.986 -25.516 1.00 67.88 105 ILE A CA 1
ATOM 820 C C . ILE A 1 105 ? -15.804 23.003 -24.023 1.00 67.88 105 ILE A C 1
ATOM 822 O O . ILE A 1 105 ? -14.934 23.766 -23.623 1.00 67.88 105 ILE A O 1
ATOM 826 N N . LYS A 1 106 ? -16.423 22.174 -23.171 1.00 63.31 106 LYS A N 1
ATOM 827 C CA . LYS A 1 106 ? -16.077 22.077 -21.735 1.00 63.31 106 LYS A CA 1
ATOM 828 C C . LYS A 1 106 ? -14.729 21.384 -21.497 1.00 63.31 106 LYS A C 1
ATOM 830 O O . LYS A 1 106 ? -13.928 21.860 -20.688 1.00 63.31 106 LYS A O 1
ATOM 835 N N . ALA A 1 107 ? -14.447 20.305 -22.224 1.00 59.34 107 ALA A N 1
ATOM 836 C CA . ALA A 1 107 ? -13.131 19.671 -22.257 1.00 59.34 107 ALA A CA 1
ATOM 837 C C . ALA A 1 107 ? -12.075 20.667 -22.768 1.00 59.34 107 ALA A C 1
ATOM 839 O O . ALA A 1 107 ? -11.029 20.841 -22.144 1.00 59.34 107 ALA A O 1
ATOM 840 N N . GLY A 1 108 ? -12.431 21.423 -23.809 1.00 53.38 108 GLY A N 1
ATOM 841 C CA . GLY A 1 108 ? -11.717 22.571 -24.348 1.00 53.38 108 GLY A CA 1
ATOM 842 C C . GLY A 1 108 ? -11.476 23.655 -23.304 1.00 53.38 108 GLY A C 1
ATOM 843 O O . GLY A 1 108 ? -10.336 24.006 -23.102 1.00 53.38 108 GLY A O 1
ATOM 844 N N . ARG A 1 109 ? -12.468 24.114 -22.531 1.00 46.75 109 ARG A N 1
ATOM 845 C CA . ARG A 1 109 ? -12.311 25.110 -21.443 1.00 46.75 109 ARG A CA 1
ATOM 846 C C . ARG A 1 109 ? -11.365 24.656 -20.326 1.00 46.75 109 ARG A C 1
ATOM 848 O O . ARG A 1 109 ? -10.776 25.492 -19.650 1.00 46.75 109 ARG A O 1
ATOM 855 N N . THR A 1 110 ? -11.177 23.346 -20.165 1.00 41.62 110 THR A N 1
ATOM 856 C CA . THR A 1 110 ? -10.188 22.771 -19.236 1.00 41.62 110 THR A CA 1
ATOM 857 C C . THR A 1 110 ? -8.780 22.703 -19.863 1.00 41.62 110 THR A C 1
ATOM 859 O O . THR A 1 110 ? -7.786 22.767 -19.144 1.00 41.62 110 THR A O 1
ATOM 862 N N . ILE A 1 111 ? -8.687 22.633 -21.198 1.00 43.16 111 ILE A N 1
ATOM 863 C CA . ILE A 1 111 ? -7.455 22.753 -22.006 1.00 43.16 111 ILE A CA 1
ATOM 864 C C . ILE A 1 111 ? -7.074 24.242 -22.230 1.00 43.16 111 ILE A C 1
ATOM 866 O O . ILE A 1 111 ? -5.899 24.600 -22.233 1.00 43.16 111 ILE A O 1
ATOM 870 N N . VAL A 1 112 ? -8.064 25.137 -22.298 1.00 40.41 112 VAL A N 1
ATOM 871 C CA . VAL A 1 112 ? -8.013 26.595 -22.550 1.00 40.41 112 VAL A CA 1
ATOM 872 C C . VAL A 1 112 ? -7.712 27.373 -21.258 1.00 40.41 112 VAL A C 1
ATOM 874 O O . VAL A 1 112 ? -8.085 28.526 -21.076 1.00 40.41 112 VAL A O 1
ATOM 877 N N . ARG A 1 113 ? -6.929 26.780 -20.349 1.00 37.91 113 ARG A N 1
ATOM 878 C CA . ARG A 1 113 ? -6.081 27.597 -19.464 1.00 37.91 113 ARG A CA 1
ATOM 879 C C . ARG A 1 113 ? -4.858 28.165 -20.192 1.00 37.91 113 ARG A C 1
ATOM 881 O O . ARG A 1 113 ? -4.105 28.928 -19.597 1.00 37.91 113 ARG A O 1
ATOM 888 N N . ARG A 1 114 ? -4.674 27.856 -21.479 1.00 42.59 114 ARG A N 1
ATOM 889 C CA . ARG A 1 114 ? -3.781 28.601 -22.369 1.00 42.59 114 ARG A CA 1
ATOM 890 C C . ARG A 1 114 ? -4.628 29.524 -23.240 1.00 42.59 114 ARG A C 1
ATOM 892 O O . ARG A 1 114 ? -5.496 29.051 -23.969 1.00 42.59 114 ARG A O 1
ATOM 899 N N . LYS A 1 115 ? -4.410 30.836 -23.082 1.00 40.34 115 LYS A N 1
ATOM 900 C CA . LYS A 1 115 ? -4.970 31.899 -23.932 1.00 40.34 115 LYS A CA 1
ATOM 901 C C . LYS A 1 115 ? -4.816 31.506 -25.410 1.00 40.34 115 LYS A C 1
ATOM 903 O O . LYS A 1 115 ? -3.814 30.860 -25.723 1.00 40.34 115 LYS A O 1
ATOM 908 N N . PRO A 1 116 ? -5.733 31.908 -26.309 1.00 43.22 116 PRO A N 1
ATOM 909 C CA . PRO A 1 116 ? -5.443 31.868 -27.734 1.00 43.22 116 PRO A CA 1
ATOM 910 C C . PRO A 1 116 ? -4.230 32.774 -27.944 1.00 43.22 116 PRO A C 1
ATOM 912 O O . PRO A 1 116 ? -4.328 33.996 -27.873 1.00 43.22 116 PRO A O 1
ATOM 915 N N . VAL A 1 117 ? -3.055 32.164 -28.057 1.00 52.25 117 VAL A N 1
ATOM 916 C CA . VAL A 1 117 ? -1.882 32.852 -28.570 1.00 52.25 117 VAL A CA 1
ATOM 917 C C . VAL A 1 117 ? -2.251 33.202 -30.001 1.00 52.25 117 VAL A C 1
ATOM 919 O O . VAL A 1 117 ? -2.756 32.344 -30.725 1.00 52.25 117 VAL A O 1
ATOM 922 N N . ASP A 1 118 ? -2.083 34.464 -30.372 1.00 63.50 118 ASP A N 1
ATOM 923 C CA . ASP A 1 118 ? -2.302 34.912 -31.737 1.00 63.50 118 ASP A CA 1
ATOM 924 C C . ASP A 1 118 ? -1.337 34.125 -32.638 1.00 63.50 118 ASP A C 1
ATOM 926 O O . ASP A 1 118 ? -0.130 34.378 -32.655 1.00 63.50 118 ASP A O 1
ATOM 930 N N . LEU A 1 119 ? -1.851 33.067 -33.279 1.00 62.62 119 LEU A N 1
ATOM 931 C CA . LEU A 1 119 ? -1.046 32.045 -33.959 1.00 62.62 119 LEU A CA 1
ATOM 932 C C . LEU A 1 119 ? -0.141 32.674 -35.018 1.00 62.62 119 LEU A C 1
ATOM 934 O O . LEU A 1 119 ? 0.966 32.194 -35.233 1.00 62.62 119 LEU A O 1
ATOM 938 N N . ARG A 1 120 ? -0.585 33.784 -35.623 1.00 60.56 120 ARG A N 1
ATOM 939 C CA . ARG A 1 120 ? 0.205 34.565 -36.577 1.00 60.56 120 ARG A CA 1
ATOM 940 C C . ARG A 1 120 ? 1.404 35.242 -35.921 1.00 60.56 120 ARG A C 1
ATOM 942 O O . ARG A 1 120 ? 2.498 35.153 -36.460 1.00 60.56 120 ARG A O 1
ATOM 949 N N . GLN A 1 121 ? 1.237 35.870 -34.758 1.00 66.62 121 GLN A N 1
ATOM 950 C CA . GLN A 1 121 ? 2.351 36.516 -34.053 1.00 66.62 121 GLN A CA 1
ATOM 951 C C . GLN A 1 121 ? 3.343 35.497 -33.488 1.00 66.62 121 GLN A C 1
ATOM 953 O O . GLN A 1 121 ? 4.550 35.705 -33.572 1.00 66.62 121 GLN A O 1
ATOM 958 N N . ALA A 1 122 ? 2.853 34.377 -32.948 1.00 67.19 122 ALA A N 1
ATOM 959 C CA . ALA A 1 122 ? 3.731 33.299 -32.500 1.00 67.19 122 ALA A CA 1
ATOM 960 C C . ALA A 1 122 ? 4.500 32.673 -33.666 1.00 67.19 122 ALA A C 1
ATOM 962 O O . ALA A 1 122 ? 5.690 32.424 -33.528 1.00 67.19 122 ALA A O 1
ATOM 963 N N . PHE A 1 123 ? 3.856 32.492 -34.820 1.00 70.12 123 PHE A N 1
ATOM 964 C CA . PHE A 1 123 ? 4.512 32.004 -36.028 1.00 70.12 123 PHE A CA 1
ATOM 965 C C . PHE A 1 123 ? 5.572 32.977 -36.564 1.00 70.12 123 PHE A C 1
ATOM 967 O O . PHE A 1 123 ? 6.685 32.551 -36.855 1.00 70.12 123 PHE A O 1
ATOM 974 N N . LEU A 1 124 ? 5.273 34.280 -36.633 1.00 70.81 124 LEU A N 1
ATOM 975 C CA . LEU A 1 124 ? 6.257 35.296 -37.032 1.00 70.81 124 LEU A CA 1
ATOM 976 C C . LEU A 1 124 ? 7.475 35.287 -36.102 1.00 70.81 124 LEU A C 1
ATOM 978 O O . LEU A 1 124 ? 8.605 35.284 -36.573 1.00 70.81 124 LEU A O 1
ATOM 982 N N . LYS A 1 125 ? 7.249 35.152 -34.792 1.00 75.69 125 LYS A N 1
ATOM 983 C CA . LYS A 1 125 ? 8.330 35.033 -33.813 1.00 75.69 125 LYS A CA 1
ATOM 984 C C . LYS A 1 125 ? 9.185 33.777 -34.026 1.00 75.69 125 LYS A C 1
ATOM 986 O O . LYS A 1 125 ? 10.403 33.851 -33.941 1.00 75.69 125 LYS A O 1
ATOM 991 N N . MET A 1 126 ? 8.577 32.639 -34.365 1.00 76.00 126 MET A N 1
ATOM 992 C CA . MET A 1 126 ? 9.305 31.397 -34.682 1.00 76.00 126 MET A CA 1
ATOM 993 C C . MET A 1 126 ? 10.158 31.508 -35.948 1.00 76.00 126 MET A C 1
ATOM 995 O O . MET A 1 126 ? 11.190 30.850 -36.055 1.00 76.00 126 MET A O 1
ATOM 999 N N . LEU A 1 127 ? 9.735 32.337 -36.907 1.00 72.25 127 LEU A N 1
ATOM 1000 C CA . LEU A 1 127 ? 10.519 32.669 -38.095 1.00 72.25 127 LEU A CA 1
ATOM 1001 C C . LEU A 1 127 ? 11.636 33.690 -37.808 1.00 72.25 127 LEU A C 1
ATOM 1003 O O . LEU A 1 127 ? 12.452 33.969 -38.682 1.00 72.25 127 LEU A O 1
ATOM 1007 N N . GLU A 1 128 ? 11.737 34.231 -36.605 1.00 77.00 128 GLU A N 1
ATOM 1008 C CA . GLU A 1 128 ? 12.843 35.108 -36.204 1.00 77.00 128 GLU A CA 1
ATOM 1009 C C . GLU A 1 128 ? 13.793 34.417 -35.212 1.00 77.00 128 GLU A C 1
ATOM 1011 O O . GLU A 1 128 ? 14.901 34.895 -34.994 1.00 77.00 128 GLU A O 1
ATOM 1016 N N . GLU A 1 129 ? 13.407 33.263 -34.654 1.00 78.06 129 GLU A N 1
ATOM 1017 C CA . GLU A 1 129 ? 14.234 32.487 -33.723 1.00 78.06 129 GLU A CA 1
ATOM 1018 C C . GLU A 1 129 ? 15.453 31.841 -34.425 1.00 78.06 129 GLU A C 1
ATOM 1020 O O . GLU A 1 129 ? 15.329 31.204 -35.482 1.00 78.06 129 GLU A O 1
ATOM 1025 N N . ASP A 1 130 ? 16.629 32.004 -33.801 1.00 76.62 130 ASP A N 1
ATOM 1026 C CA . ASP A 1 130 ? 17.896 31.329 -34.114 1.00 76.62 130 ASP A CA 1
ATOM 1027 C C . ASP A 1 130 ? 18.495 30.755 -32.806 1.00 76.62 130 ASP A C 1
ATOM 1029 O O . ASP A 1 130 ? 18.782 31.526 -31.882 1.00 76.62 130 ASP A O 1
ATOM 1033 N N . PRO A 1 131 ? 18.635 29.422 -32.658 1.00 73.75 131 PRO A N 1
ATOM 1034 C CA . PRO A 1 131 ? 18.355 28.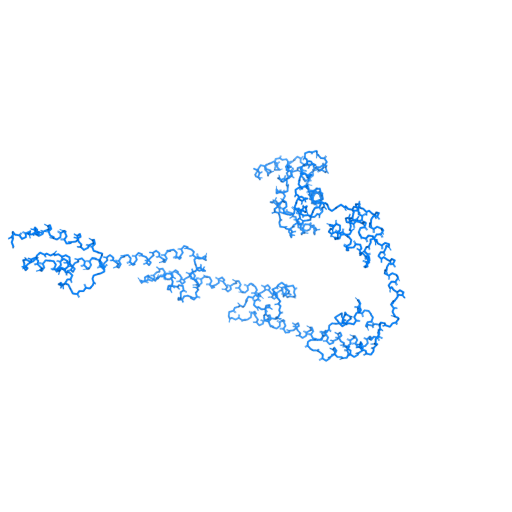388 -33.654 1.00 73.75 131 PRO A CA 1
ATOM 1035 C C . PRO A 1 131 ? 16.851 28.176 -33.905 1.00 73.75 131 PRO A C 1
ATOM 1037 O O . PRO A 1 131 ? 16.048 28.293 -32.974 1.00 73.75 131 PRO A O 1
ATOM 1040 N N . PRO A 1 132 ? 16.450 27.817 -35.142 1.00 84.50 132 PRO A N 1
ATOM 1041 C CA . PRO A 1 132 ? 15.051 27.585 -35.470 1.00 84.50 132 PRO A CA 1
ATOM 1042 C C . PRO A 1 132 ? 14.467 26.418 -34.660 1.00 84.50 132 PRO A C 1
ATOM 1044 O O . PRO A 1 132 ? 15.140 25.399 -34.455 1.00 84.50 132 PRO A O 1
ATOM 1047 N N . PRO A 1 133 ? 13.202 26.512 -34.218 1.00 81.62 133 PRO A N 1
ATOM 1048 C CA . PRO A 1 133 ? 12.568 25.442 -33.463 1.00 81.62 133 PRO A CA 1
ATOM 1049 C C . PRO A 1 133 ? 12.339 24.204 -34.343 1.00 81.62 133 PRO A C 1
ATOM 1051 O O . PRO A 1 133 ? 11.894 24.300 -35.485 1.00 81.62 133 PRO A O 1
ATOM 1054 N N . SER A 1 134 ? 12.578 23.010 -33.789 1.00 83.25 134 SER A N 1
ATOM 1055 C CA . SER A 1 134 ? 12.151 21.756 -34.431 1.00 83.25 134 SER A CA 1
ATOM 1056 C C . SER A 1 134 ? 10.625 21.691 -34.532 1.00 83.25 134 SER A C 1
ATOM 1058 O O . SER A 1 134 ? 9.927 22.312 -33.733 1.00 83.25 134 SER A O 1
ATOM 1060 N N . LEU A 1 135 ? 10.079 20.873 -35.437 1.00 80.06 135 LEU A N 1
ATOM 1061 C CA . LEU A 1 135 ? 8.624 20.743 -35.604 1.00 80.06 135 LEU A CA 1
ATOM 1062 C C . LEU A 1 135 ? 7.881 20.390 -34.296 1.00 80.06 135 LEU A C 1
ATOM 1064 O O . LEU A 1 135 ? 6.765 20.849 -34.053 1.00 80.06 135 LEU A O 1
ATOM 1068 N N . ASP A 1 136 ? 8.506 19.588 -33.434 1.00 74.88 136 ASP A N 1
ATOM 1069 C CA . ASP A 1 136 ? 7.986 19.229 -32.110 1.00 74.88 136 ASP A CA 1
ATOM 1070 C C . ASP A 1 136 ? 8.106 20.387 -31.101 1.00 74.88 136 ASP A C 1
ATOM 1072 O O . ASP A 1 136 ? 7.170 20.656 -30.345 1.00 74.88 136 ASP A O 1
ATOM 1076 N N . GLY A 1 137 ? 9.217 21.131 -31.131 1.00 78.31 137 GLY A N 1
ATOM 1077 C CA . GLY A 1 137 ? 9.371 22.375 -30.371 1.00 78.31 137 GLY A CA 1
ATOM 1078 C C . GLY A 1 137 ? 8.329 23.422 -30.768 1.00 78.31 137 GLY A C 1
ATOM 1079 O O . GLY A 1 137 ? 7.676 24.008 -29.902 1.00 78.31 137 GLY A O 1
ATOM 1080 N N . ALA A 1 138 ? 8.092 23.561 -32.071 1.00 79.38 138 ALA A N 1
ATOM 1081 C CA . ALA A 1 138 ? 7.124 24.483 -32.628 1.00 79.38 138 ALA A CA 1
ATOM 1082 C C . ALA A 1 138 ? 5.683 24.106 -32.268 1.00 79.38 138 ALA A C 1
ATOM 1084 O O . ALA A 1 138 ? 4.901 24.952 -31.832 1.00 79.38 138 ALA A O 1
ATOM 1085 N N . ALA A 1 139 ? 5.341 22.815 -32.342 1.00 74.94 139 ALA A N 1
ATOM 1086 C CA . ALA A 1 139 ? 4.055 22.320 -31.865 1.00 74.94 139 ALA A CA 1
ATOM 1087 C C . ALA A 1 139 ? 3.828 22.698 -30.391 1.00 74.94 139 ALA A C 1
ATOM 1089 O O . ALA A 1 139 ? 2.773 23.237 -30.058 1.00 74.94 139 ALA A O 1
ATOM 1090 N N . ARG A 1 140 ? 4.828 22.514 -29.516 1.00 73.44 140 ARG A N 1
ATOM 1091 C CA . ARG A 1 140 ? 4.709 22.877 -28.092 1.00 73.44 140 ARG A CA 1
ATOM 1092 C C . ARG A 1 140 ? 4.568 24.380 -27.852 1.00 73.44 140 ARG A C 1
ATOM 1094 O O . ARG A 1 140 ? 3.752 24.765 -27.011 1.00 73.44 140 ARG A O 1
ATOM 1101 N N . GLN A 1 141 ? 5.332 25.211 -28.562 1.00 72.62 141 GLN A N 1
ATOM 1102 C CA . GLN A 1 141 ? 5.272 26.677 -28.468 1.00 72.62 141 GLN A CA 1
ATOM 1103 C C . GLN A 1 141 ? 3.907 27.222 -28.926 1.00 72.62 141 GLN A C 1
ATOM 1105 O O . GLN A 1 141 ? 3.345 28.096 -28.269 1.00 72.62 141 GLN A O 1
ATOM 1110 N N . LEU A 1 142 ? 3.320 26.636 -29.975 1.00 71.94 142 LEU A N 1
ATOM 1111 C CA . LEU A 1 142 ? 1.966 26.948 -30.457 1.00 71.94 142 LEU A CA 1
ATOM 1112 C C . LEU A 1 142 ? 0.853 26.309 -29.602 1.00 71.94 142 LEU A C 1
ATOM 1114 O O . LEU A 1 142 ? -0.332 26.483 -29.876 1.00 71.94 142 LEU A O 1
ATOM 1118 N N . GLY A 1 143 ? 1.215 25.573 -28.546 1.00 66.25 143 GLY A N 1
ATOM 1119 C CA . GLY A 1 143 ? 0.275 24.960 -27.609 1.00 66.25 143 GLY A CA 1
ATOM 1120 C C . GLY A 1 143 ? -0.316 23.623 -28.063 1.00 66.25 143 GLY A C 1
ATOM 1121 O O . GLY A 1 143 ? -1.179 23.081 -27.369 1.00 66.25 143 GLY A O 1
ATOM 1122 N N . TYR A 1 144 ? 0.161 23.057 -29.171 1.00 69.88 144 TYR A N 1
ATOM 1123 C CA . TYR A 1 144 ? -0.193 21.716 -29.618 1.00 69.88 144 TYR A CA 1
ATOM 1124 C C . TYR A 1 144 ? 0.550 20.647 -28.811 1.00 69.88 144 TYR A C 1
ATOM 1126 O O . TYR A 1 144 ? 1.737 20.747 -28.509 1.00 69.88 144 TYR A O 1
ATOM 1134 N N . MET A 1 145 ? -0.171 19.578 -28.477 1.00 53.78 145 MET A N 1
ATOM 1135 C CA . MET A 1 145 ? 0.374 18.437 -27.729 1.00 53.78 145 MET A CA 1
ATOM 1136 C C . MET A 1 145 ? 1.044 17.395 -28.635 1.00 53.78 145 MET A C 1
ATOM 1138 O O . MET A 1 145 ? 1.680 16.470 -28.140 1.00 53.78 145 MET A O 1
ATOM 1142 N N . SER A 1 146 ? 0.868 17.509 -29.953 1.00 64.81 146 SER A N 1
ATOM 1143 C CA . SER A 1 146 ? 1.405 16.577 -30.941 1.00 64.81 146 SER A CA 1
ATOM 1144 C C . SER A 1 146 ? 1.685 17.292 -32.258 1.00 64.81 146 SER A C 1
ATOM 1146 O O . SER A 1 146 ? 0.897 18.134 -32.698 1.00 64.81 146 SER A O 1
ATOM 1148 N N . THR A 1 147 ? 2.765 16.883 -32.920 1.00 73.94 147 THR A N 1
ATOM 1149 C CA . THR A 1 147 ? 3.116 17.291 -34.287 1.00 73.94 147 THR A CA 1
ATOM 1150 C C . THR A 1 147 ? 2.061 16.871 -35.312 1.00 73.94 147 THR A C 1
ATOM 1152 O O . THR A 1 147 ? 1.887 17.551 -36.318 1.00 73.94 147 THR A O 1
ATOM 1155 N N . HIS A 1 148 ? 1.299 15.802 -35.048 1.00 70.38 148 HIS A N 1
ATOM 1156 C CA . HIS A 1 148 ? 0.213 15.362 -35.925 1.00 70.38 148 HIS A CA 1
ATOM 1157 C C . HIS A 1 148 ? -0.920 16.393 -35.997 1.00 70.38 148 HIS A C 1
ATOM 1159 O O . HIS A 1 148 ? -1.434 16.676 -37.076 1.00 70.38 148 HIS A O 1
ATOM 1165 N N . SER A 1 149 ? -1.279 17.001 -34.863 1.00 68.56 149 SER A N 1
ATOM 1166 C CA . SER A 1 149 ? -2.312 18.039 -34.825 1.00 68.56 149 SER A CA 1
ATOM 1167 C C . SER A 1 149 ? -1.882 19.280 -35.605 1.00 68.56 149 SER A C 1
ATOM 1169 O O . SER A 1 149 ? -2.681 19.826 -36.358 1.00 68.56 149 SER A O 1
ATOM 1171 N N . LEU A 1 150 ? -0.613 19.682 -35.487 1.00 73.12 150 LEU A N 1
ATOM 1172 C CA . LEU A 1 150 ? -0.077 20.810 -36.249 1.00 73.12 150 LEU A CA 1
ATOM 1173 C C . LEU A 1 150 ? -0.100 20.523 -37.760 1.00 73.12 150 LEU A C 1
ATOM 1175 O O . LEU A 1 150 ? -0.630 21.329 -38.515 1.00 73.12 150 LEU A O 1
ATOM 1179 N N . LYS A 1 151 ? 0.356 19.335 -38.185 1.00 74.81 151 LYS A N 1
ATOM 1180 C CA . LYS A 1 151 ? 0.304 18.889 -39.592 1.00 74.81 151 LYS A CA 1
ATOM 1181 C C . LYS A 1 151 ? -1.112 18.852 -40.167 1.00 74.81 151 LYS A C 1
ATOM 1183 O O . LYS A 1 151 ? -1.298 19.126 -41.344 1.00 74.81 151 LYS A O 1
ATOM 1188 N N . LYS A 1 152 ? -2.104 18.483 -39.351 1.00 68.06 152 LYS A N 1
ATOM 1189 C CA . LYS A 1 152 ? -3.496 18.328 -39.792 1.00 68.06 152 LYS A CA 1
ATOM 1190 C C . LYS A 1 152 ? -4.225 19.661 -39.955 1.00 68.06 152 LYS A C 1
ATOM 1192 O O . LYS A 1 152 ? -4.998 19.805 -40.894 1.00 68.06 152 LYS A O 1
ATOM 1197 N N . TYR A 1 153 ? -4.036 20.592 -39.022 1.00 67.69 153 TYR A N 1
ATOM 1198 C CA . TYR A 1 153 ? -4.789 21.852 -39.003 1.00 67.69 153 TYR A CA 1
ATOM 1199 C C . TYR A 1 153 ? -4.041 23.016 -39.664 1.00 67.69 153 TYR A C 1
ATOM 1201 O O . TYR A 1 153 ? -4.690 23.947 -40.128 1.00 67.69 153 TYR A O 1
ATOM 1209 N N . HIS A 1 154 ? -2.707 22.954 -39.724 1.00 70.56 154 HIS A N 1
ATOM 1210 C CA . HIS A 1 154 ? -1.848 23.976 -40.332 1.00 70.56 154 HIS A CA 1
ATOM 1211 C C . HIS A 1 154 ? -0.664 23.324 -41.079 1.00 70.56 154 HIS A C 1
ATOM 1213 O O . HIS A 1 154 ? 0.487 23.421 -40.631 1.00 70.56 154 HIS A O 1
ATOM 1219 N N . PRO A 1 155 ? -0.933 22.605 -42.184 1.00 75.69 155 PRO A N 1
ATOM 1220 C CA . PRO A 1 155 ? 0.092 21.887 -42.947 1.00 75.69 155 PRO A CA 1
ATOM 1221 C C . PRO A 1 155 ? 1.191 22.816 -43.484 1.00 75.69 155 PRO A C 1
ATOM 1223 O O . PRO A 1 155 ? 2.371 22.488 -43.410 1.00 75.69 155 PRO A O 1
ATOM 1226 N N . ASP A 1 156 ? 0.800 24.002 -43.926 1.00 77.31 156 ASP A N 1
ATOM 1227 C CA . ASP A 1 156 ? 1.620 25.100 -44.428 1.00 77.31 156 ASP A CA 1
ATOM 1228 C C . ASP A 1 156 ? 2.637 25.593 -43.381 1.00 77.31 156 ASP A C 1
ATOM 1230 O O . ASP A 1 156 ? 3.832 25.687 -43.662 1.00 77.31 156 ASP A O 1
ATOM 1234 N N . ILE A 1 157 ? 2.207 25.783 -42.129 1.00 75.19 157 ILE A N 1
ATOM 1235 C CA . ILE A 1 157 ? 3.105 26.127 -41.011 1.00 75.19 157 ILE A CA 1
ATOM 1236 C C . ILE A 1 157 ? 4.052 24.964 -40.690 1.00 75.19 157 ILE A C 1
ATOM 1238 O O . ILE A 1 157 ? 5.244 25.168 -40.456 1.00 75.19 157 ILE A O 1
ATOM 1242 N N . SER A 1 158 ? 3.533 23.732 -40.674 1.00 78.94 158 SER A N 1
ATOM 1243 C CA . SER A 1 158 ? 4.345 22.545 -40.397 1.00 78.94 158 SER A CA 1
ATOM 1244 C C . SER A 1 158 ? 5.448 22.348 -41.434 1.00 78.94 158 SER A C 1
ATOM 1246 O O . SER A 1 158 ? 6.537 21.908 -41.067 1.00 78.94 158 SER A O 1
ATOM 1248 N N . GLN A 1 159 ? 5.162 22.612 -42.706 1.00 82.69 159 GLN A N 1
ATOM 1249 C CA . GLN A 1 159 ? 6.113 22.445 -43.794 1.00 82.69 159 GLN A CA 1
ATOM 1250 C C . GLN A 1 159 ? 7.248 23.469 -43.681 1.00 82.69 159 GLN A C 1
ATOM 1252 O O . GLN A 1 159 ? 8.406 23.075 -43.584 1.00 82.69 159 GLN A O 1
ATOM 1257 N N . LEU A 1 160 ? 6.914 24.753 -43.535 1.00 81.50 160 LEU A N 1
ATOM 1258 C CA . LEU A 1 160 ? 7.897 25.838 -43.435 1.00 81.50 160 LEU A CA 1
ATOM 1259 C C . LEU A 1 160 ? 8.842 25.697 -42.228 1.00 81.50 160 LEU A C 1
ATOM 1261 O O . LEU A 1 160 ? 10.045 25.925 -42.345 1.00 81.50 160 LEU A O 1
ATOM 1265 N N . VAL A 1 161 ? 8.323 25.292 -41.062 1.00 83.38 161 VAL A N 1
ATOM 1266 C CA . VAL A 1 161 ? 9.159 25.043 -39.870 1.00 83.38 161 VAL A CA 1
ATOM 1267 C C . VAL A 1 161 ? 10.101 23.858 -40.091 1.00 83.38 161 VAL A C 1
ATOM 1269 O O . VAL A 1 161 ? 11.249 23.892 -39.652 1.00 83.38 161 VAL A O 1
ATOM 1272 N N . THR A 1 162 ? 9.625 22.815 -40.775 1.00 84.69 162 THR A N 1
ATOM 1273 C CA . THR A 1 162 ? 10.433 21.626 -41.075 1.00 84.69 162 THR A CA 1
ATOM 1274 C C . THR A 1 162 ? 11.564 21.980 -42.036 1.00 84.69 162 THR A C 1
ATOM 1276 O O . THR A 1 162 ? 12.716 21.716 -41.714 1.00 84.69 162 THR A O 1
ATOM 1279 N N . GLU A 1 163 ? 11.260 22.669 -43.137 1.00 85.44 163 GLU A N 1
ATOM 1280 C CA . GLU A 1 163 ? 12.242 23.092 -44.146 1.00 85.44 163 GLU A CA 1
ATOM 1281 C C . GLU A 1 163 ? 13.320 24.011 -43.552 1.00 85.44 163 GLU A C 1
ATOM 1283 O O . GLU A 1 163 ? 14.513 23.822 -43.790 1.00 85.44 163 GLU A O 1
ATOM 1288 N N . ARG A 1 164 ? 12.930 24.977 -42.710 1.00 84.12 164 ARG A N 1
ATOM 1289 C CA . ARG A 1 164 ? 13.883 25.876 -42.042 1.00 84.12 164 ARG A CA 1
ATOM 1290 C C . ARG A 1 164 ? 14.778 25.141 -41.046 1.00 84.12 164 ARG A C 1
ATOM 1292 O O . ARG A 1 164 ? 15.979 25.403 -40.992 1.00 84.12 164 ARG A O 1
ATOM 1299 N N . TYR A 1 165 ? 14.205 24.246 -40.241 1.00 82.38 165 TYR A N 1
ATOM 1300 C CA . TYR A 1 165 ? 14.978 23.446 -39.293 1.00 82.38 165 TYR A CA 1
ATOM 1301 C C . TYR A 1 165 ? 15.942 22.501 -40.023 1.00 82.38 165 TYR A C 1
ATOM 1303 O O . TYR A 1 165 ? 17.092 22.371 -39.617 1.00 82.38 165 TYR A O 1
ATOM 1311 N N . GLU A 1 166 ? 15.513 21.896 -41.132 1.00 82.69 166 GLU A N 1
ATOM 1312 C CA . GLU A 1 166 ? 16.359 21.060 -41.988 1.00 82.69 166 GLU A CA 1
ATOM 1313 C C . GLU A 1 166 ? 17.505 21.859 -42.618 1.00 82.69 166 GLU A C 1
ATOM 1315 O O . GLU A 1 166 ? 18.651 21.422 -42.539 1.00 82.69 166 GLU A O 1
ATOM 1320 N N . ALA A 1 167 ? 17.239 23.058 -43.145 1.00 84.38 167 ALA A N 1
ATOM 1321 C CA . ALA A 1 167 ? 18.271 23.941 -43.690 1.00 84.38 167 ALA A CA 1
ATOM 1322 C C . ALA A 1 167 ? 19.297 24.377 -42.628 1.00 84.38 167 ALA A C 1
ATOM 1324 O O . ALA A 1 167 ? 20.499 24.384 -42.896 1.00 84.38 167 ALA A O 1
ATOM 1325 N N . TYR A 1 168 ? 18.846 24.688 -41.408 1.00 83.62 168 TYR A N 1
ATOM 1326 C CA . TYR A 1 168 ? 19.734 24.984 -40.279 1.00 83.62 168 TYR A CA 1
ATOM 1327 C C . TYR A 1 168 ? 20.590 23.775 -39.891 1.00 83.62 168 TYR A C 1
ATOM 1329 O O . TYR A 1 168 ? 21.797 23.911 -39.716 1.00 83.62 168 TYR A O 1
ATOM 1337 N N . ILE A 1 169 ? 19.994 22.581 -39.811 1.00 78.00 169 ILE A N 1
ATOM 1338 C CA . ILE A 1 169 ? 20.727 21.342 -39.530 1.00 78.00 169 ILE A CA 1
ATOM 1339 C C . ILE A 1 169 ? 21.755 21.048 -40.628 1.00 78.00 169 ILE A C 1
ATOM 1341 O O . ILE A 1 169 ? 22.852 20.591 -40.314 1.00 78.00 169 ILE A O 1
ATOM 1345 N N . GLU A 1 170 ? 21.442 21.318 -41.893 1.00 75.62 170 GLU A N 1
ATOM 1346 C CA . GLU A 1 170 ? 22.372 21.124 -43.007 1.00 75.62 170 GLU A CA 1
ATOM 1347 C C . GLU A 1 170 ? 23.540 22.123 -42.960 1.00 75.62 170 GLU A C 1
ATOM 1349 O O . GLU A 1 170 ? 24.699 21.729 -43.086 1.00 75.62 170 GLU A O 1
ATOM 1354 N N . GLN A 1 171 ? 23.273 23.394 -42.650 1.00 74.25 171 GLN A N 1
ATOM 1355 C CA . GLN A 1 171 ? 24.323 24.392 -42.415 1.00 74.25 171 GLN A CA 1
ATOM 1356 C C . GLN A 1 171 ? 25.189 24.050 -41.192 1.00 74.25 171 GLN A C 1
ATOM 1358 O O . GLN A 1 171 ? 26.413 24.164 -41.246 1.00 74.25 171 GLN A O 1
ATOM 1363 N N . GLU A 1 172 ? 24.587 23.574 -40.103 1.00 66.56 172 GLU A N 1
ATOM 1364 C CA . GLU A 1 172 ? 25.297 23.069 -38.923 1.00 66.56 172 GLU A CA 1
ATOM 1365 C C . GLU A 1 172 ? 26.178 21.859 -39.257 1.00 66.56 172 GLU A C 1
ATOM 1367 O O . GLU A 1 172 ? 27.307 21.785 -38.780 1.00 66.56 172 GLU A O 1
ATOM 1372 N N . LYS A 1 173 ? 25.719 20.925 -40.104 1.00 61.50 173 LYS A N 1
ATOM 1373 C CA . LYS A 1 173 ? 26.538 19.786 -40.558 1.00 61.50 173 LYS A CA 1
ATOM 1374 C C . LYS A 1 173 ? 27.788 20.247 -41.305 1.00 61.50 173 LYS A C 1
ATOM 1376 O O . LYS A 1 173 ? 28.850 19.695 -41.051 1.00 61.50 173 LYS A O 1
ATOM 1381 N N . THR A 1 174 ? 27.680 21.267 -42.159 1.00 58.75 174 THR A N 1
ATOM 1382 C CA . THR A 1 174 ? 28.835 21.819 -42.899 1.00 58.75 174 THR A CA 1
ATOM 1383 C C . THR A 1 174 ? 29.822 22.601 -42.024 1.00 58.75 174 THR A C 1
ATOM 1385 O O . THR A 1 174 ? 30.977 22.760 -42.402 1.00 58.75 174 THR A O 1
ATOM 1388 N N . LYS A 1 175 ? 29.391 23.070 -40.843 1.00 54.72 175 LYS A N 1
ATOM 1389 C CA . LYS A 1 175 ? 30.228 23.788 -39.862 1.00 54.72 175 LYS A CA 1
ATOM 1390 C C . LYS A 1 175 ? 30.839 22.881 -38.793 1.00 54.72 175 LYS A C 1
ATOM 1392 O O . LYS A 1 175 ? 31.633 23.353 -37.979 1.00 54.72 175 LYS A O 1
ATOM 1397 N N . ARG A 1 176 ? 30.472 21.597 -38.751 1.00 45.81 176 ARG A N 1
ATOM 1398 C CA . ARG A 1 176 ? 31.073 20.651 -37.807 1.00 45.81 176 ARG A CA 1
ATOM 1399 C C . ARG A 1 176 ? 32.498 20.334 -38.254 1.00 45.81 176 ARG A C 1
ATOM 1401 O O . ARG A 1 176 ? 32.671 19.898 -39.388 1.00 45.81 176 ARG A O 1
ATOM 1408 N N . PRO A 1 177 ? 33.512 20.498 -37.390 1.00 44.78 177 PRO A N 1
ATOM 1409 C CA . PRO A 1 177 ? 34.829 19.956 -37.684 1.00 44.78 177 PRO A CA 1
ATOM 1410 C C . PRO A 1 177 ? 34.726 18.431 -37.864 1.00 44.78 177 PRO A C 1
ATOM 1412 O O . PRO A 1 177 ? 34.032 17.757 -37.101 1.00 44.78 177 PRO A O 1
ATOM 1415 N N . GLU A 1 178 ? 35.429 17.897 -38.865 1.00 48.62 178 GLU A N 1
ATOM 1416 C CA . GLU A 1 178 ? 35.553 16.470 -39.230 1.00 48.62 178 GLU A CA 1
ATOM 1417 C C . GLU A 1 178 ? 36.215 15.576 -38.154 1.00 48.62 178 GLU A C 1
ATOM 1419 O O . GLU A 1 178 ? 36.711 14.490 -38.434 1.00 48.62 178 GLU A O 1
ATOM 1424 N N . THR A 1 179 ? 36.205 15.975 -36.887 1.00 50.53 179 THR A N 1
ATOM 1425 C CA . THR A 1 179 ? 36.845 15.247 -35.788 1.00 50.53 179 THR A CA 1
ATOM 1426 C C . THR A 1 179 ? 35.859 15.024 -34.654 1.00 50.53 179 THR A C 1
ATOM 1428 O O . THR A 1 179 ? 35.915 15.652 -33.602 1.00 50.53 179 THR A O 1
ATOM 1431 N N . PHE A 1 180 ? 34.946 14.075 -34.856 1.00 52.59 180 PHE A N 1
ATOM 1432 C CA . PHE A 1 180 ? 34.168 13.490 -33.765 1.00 52.59 180 PHE A CA 1
ATOM 1433 C C . PHE A 1 180 ? 34.676 12.083 -33.448 1.00 52.59 180 PHE A C 1
ATOM 1435 O O . PHE A 1 180 ? 33.942 11.116 -33.607 1.00 52.59 180 PHE A O 1
ATOM 1442 N N . ASP A 1 181 ? 35.952 11.956 -33.074 1.00 57.38 181 ASP A N 1
ATOM 1443 C CA . ASP A 1 181 ? 36.439 10.837 -32.259 1.00 57.38 181 ASP A CA 1
ATOM 1444 C C . ASP A 1 181 ? 37.931 10.991 -31.951 1.00 57.38 181 ASP A C 1
ATOM 1446 O O . ASP A 1 181 ? 38.766 10.837 -32.843 1.00 57.38 181 ASP A O 1
ATOM 1450 N N . ASP A 1 182 ? 38.294 11.188 -30.685 1.00 63.91 182 ASP A N 1
ATOM 1451 C CA . ASP A 1 182 ? 39.586 10.674 -30.241 1.00 63.91 182 ASP A CA 1
ATOM 1452 C C . ASP A 1 182 ? 39.377 9.178 -29.976 1.00 63.91 182 ASP A C 1
ATOM 1454 O O . ASP A 1 182 ? 38.945 8.778 -28.893 1.00 63.91 182 ASP A O 1
ATOM 1458 N N . SER A 1 183 ? 39.611 8.355 -31.006 1.00 68.88 183 SER A N 1
ATOM 1459 C CA . SER A 1 183 ? 39.449 6.889 -30.985 1.00 68.88 183 SER A CA 1
ATOM 1460 C C . SER A 1 183 ? 40.074 6.245 -29.745 1.00 68.88 183 SER A C 1
ATOM 1462 O O . SER A 1 183 ? 39.604 5.217 -29.255 1.00 68.88 183 SER A O 1
ATOM 1464 N N . GLU A 1 184 ? 41.134 6.865 -29.234 1.00 77.06 184 GLU A N 1
ATOM 1465 C CA . GLU A 1 184 ? 41.868 6.415 -28.067 1.00 77.06 184 GLU A CA 1
ATOM 1466 C C . GLU A 1 184 ? 41.094 6.670 -26.764 1.00 77.06 184 GLU A C 1
ATOM 1468 O O . GLU A 1 184 ? 41.107 5.840 -25.857 1.00 77.06 184 GLU A O 1
ATOM 1473 N N . THR A 1 185 ? 40.330 7.763 -26.672 1.00 82.25 185 THR A N 1
ATOM 1474 C CA . THR A 1 185 ? 39.484 8.062 -25.500 1.00 82.25 185 THR A CA 1
ATOM 1475 C C . THR A 1 185 ? 38.308 7.100 -25.368 1.00 82.25 185 THR A C 1
ATOM 1477 O O . THR A 1 185 ? 38.002 6.646 -24.259 1.00 82.25 185 THR A O 1
ATOM 1480 N N . VAL A 1 186 ? 37.674 6.738 -26.488 1.00 82.81 186 VAL A N 1
ATOM 1481 C CA . VAL A 1 186 ? 36.580 5.758 -26.517 1.00 82.81 186 VAL A CA 1
ATOM 1482 C C . VAL A 1 186 ? 37.110 4.368 -26.192 1.00 82.81 186 VAL A C 1
ATOM 1484 O O . VAL A 1 186 ? 36.530 3.674 -25.356 1.00 82.81 186 VAL A O 1
ATOM 1487 N N . ARG A 1 187 ? 38.252 3.982 -26.777 1.00 84.75 187 ARG A N 1
ATOM 1488 C CA . ARG A 1 187 ? 38.920 2.714 -26.467 1.00 84.75 187 ARG A CA 1
ATOM 1489 C C . ARG A 1 187 ? 39.266 2.607 -24.982 1.00 84.75 187 ARG A C 1
ATOM 1491 O O . ARG A 1 187 ? 38.868 1.636 -24.344 1.00 84.75 187 ARG A O 1
ATOM 1498 N N . ARG A 1 188 ? 39.922 3.622 -24.409 1.00 85.81 188 ARG A N 1
ATOM 1499 C CA . ARG A 1 188 ? 40.239 3.665 -22.970 1.00 85.81 188 ARG A CA 1
ATOM 1500 C C . ARG A 1 188 ? 38.991 3.565 -22.103 1.00 85.81 188 ARG A C 1
ATOM 1502 O O . ARG A 1 188 ? 39.010 2.897 -21.078 1.00 85.81 188 ARG A O 1
ATOM 1509 N N . SER A 1 189 ? 37.891 4.188 -22.511 1.00 86.50 189 SER A N 1
ATOM 1510 C CA . SER A 1 189 ? 36.638 4.131 -21.751 1.00 86.50 189 SER A CA 1
ATOM 1511 C C . SER A 1 189 ? 35.971 2.755 -21.814 1.00 86.50 189 SER A C 1
ATOM 1513 O O . SER A 1 189 ? 35.420 2.304 -20.810 1.00 86.50 189 SER A O 1
ATOM 1515 N N . LEU A 1 190 ? 36.071 2.048 -22.946 1.00 86.56 190 LEU A N 1
ATOM 1516 C CA . LEU A 1 190 ? 35.672 0.640 -23.061 1.00 86.56 190 LEU A CA 1
ATOM 1517 C C . LEU A 1 190 ? 36.571 -0.270 -22.204 1.00 86.56 190 LEU A C 1
ATOM 1519 O O . LEU A 1 190 ? 36.071 -1.153 -21.513 1.00 86.56 190 LEU A O 1
ATOM 1523 N N . GLU A 1 191 ? 37.882 -0.031 -22.177 1.00 88.19 191 GLU A N 1
ATOM 1524 C CA . GLU A 1 191 ? 38.809 -0.782 -21.321 1.00 88.19 191 GLU A CA 1
ATOM 1525 C C . GLU A 1 191 ? 38.531 -0.537 -19.826 1.00 88.19 191 GLU A C 1
ATOM 1527 O O . GLU A 1 191 ? 38.444 -1.489 -19.050 1.00 88.19 191 GLU A O 1
ATOM 1532 N N . LEU A 1 192 ? 38.274 0.712 -19.422 1.00 88.19 192 LEU A N 1
ATOM 1533 C CA . LEU A 1 192 ? 37.859 1.055 -18.057 1.00 88.19 192 LEU A CA 1
ATOM 1534 C C . LEU A 1 192 ? 36.498 0.450 -17.692 1.00 88.19 192 LEU A C 1
ATOM 1536 O O . LEU A 1 192 ? 36.290 0.063 -16.542 1.00 88.19 192 LEU A O 1
ATOM 1540 N N . ALA A 1 193 ? 35.570 0.342 -18.645 1.00 88.38 193 ALA A N 1
ATOM 1541 C CA . ALA A 1 193 ? 34.270 -0.285 -18.423 1.00 88.38 193 ALA A CA 1
ATOM 1542 C C . ALA A 1 193 ? 34.389 -1.764 -18.026 1.00 88.38 193 ALA A C 1
ATOM 1544 O O . ALA A 1 193 ? 33.583 -2.233 -17.223 1.00 88.38 193 ALA A O 1
ATOM 1545 N N . LYS A 1 194 ? 35.412 -2.481 -18.512 1.00 85.38 194 LYS A N 1
ATOM 1546 C CA . LYS A 1 194 ? 35.676 -3.878 -18.120 1.00 85.38 194 LYS A CA 1
ATOM 1547 C C . LYS A 1 194 ? 36.043 -4.021 -16.640 1.00 85.38 194 LYS A C 1
ATOM 1549 O O . LYS A 1 194 ? 35.776 -5.063 -16.051 1.00 85.38 194 LYS A O 1
ATOM 1554 N N . ALA A 1 195 ? 36.641 -2.991 -16.040 1.00 85.50 195 ALA A N 1
ATOM 1555 C CA . ALA A 1 195 ? 37.043 -2.987 -14.633 1.00 85.50 195 ALA A CA 1
ATOM 1556 C C . ALA A 1 195 ? 35.930 -2.516 -13.673 1.00 85.50 195 ALA A C 1
ATOM 1558 O O . ALA A 1 195 ? 36.095 -2.593 -12.455 1.00 85.50 195 ALA A O 1
ATOM 1559 N N . GLN A 1 196 ? 34.802 -2.013 -14.186 1.00 87.88 196 GLN A N 1
ATOM 1560 C CA . GLN A 1 196 ? 33.709 -1.493 -13.361 1.00 87.88 196 GLN A CA 1
ATOM 1561 C C . GLN A 1 196 ? 32.743 -2.596 -12.910 1.00 87.88 196 GLN A C 1
ATOM 1563 O O . GLN A 1 196 ? 32.348 -3.459 -13.692 1.00 87.88 196 GLN A O 1
ATOM 1568 N N . TYR A 1 197 ? 32.294 -2.516 -11.651 1.00 81.56 197 TYR A N 1
ATOM 1569 C CA . TYR A 1 197 ? 31.257 -3.388 -11.097 1.00 81.56 197 TYR A CA 1
ATOM 1570 C C . TYR A 1 197 ? 30.131 -2.554 -10.455 1.00 81.56 197 TYR A C 1
ATOM 1572 O O . TYR A 1 197 ? 30.371 -1.901 -9.436 1.00 81.56 197 TYR A O 1
ATOM 1580 N N . PRO A 1 198 ? 28.897 -2.562 -10.999 1.00 84.12 198 PRO A N 1
ATOM 1581 C CA . PRO A 1 198 ? 28.435 -3.337 -12.154 1.00 84.12 198 PRO A CA 1
ATOM 1582 C C . PRO A 1 198 ? 28.970 -2.801 -13.497 1.00 84.12 198 PRO A C 1
ATOM 1584 O O . PRO A 1 198 ? 29.149 -1.588 -13.632 1.00 84.12 198 PRO A O 1
ATOM 1587 N N . PRO A 1 199 ? 29.168 -3.671 -14.507 1.00 88.38 199 PRO A N 1
ATOM 1588 C CA . PRO A 1 199 ? 29.663 -3.247 -15.813 1.00 88.38 199 PRO A CA 1
ATOM 1589 C C . PRO A 1 199 ? 28.657 -2.292 -16.484 1.00 88.38 199 PRO A C 1
ATOM 1591 O O . PRO A 1 199 ? 27.456 -2.600 -16.532 1.00 88.38 199 PRO A O 1
ATOM 1594 N N . PRO A 1 200 ? 29.089 -1.126 -17.003 1.00 88.88 200 PRO A N 1
ATOM 1595 C CA . PRO A 1 200 ? 28.204 -0.180 -17.676 1.00 88.88 200 PRO A CA 1
ATOM 1596 C C . PRO A 1 200 ? 27.663 -0.766 -18.987 1.00 88.88 200 PRO A C 1
ATOM 1598 O O . PRO A 1 200 ? 28.214 -1.698 -19.566 1.00 88.88 200 PRO A O 1
ATOM 1601 N N . SER A 1 201 ? 26.529 -0.246 -19.460 1.00 89.94 201 SER A N 1
ATOM 1602 C CA . SER A 1 201 ? 25.949 -0.700 -20.730 1.00 89.94 201 SER A CA 1
ATOM 1603 C C . SER A 1 201 ? 26.681 -0.065 -21.913 1.00 89.94 201 SER A C 1
ATOM 1605 O O . SER A 1 201 ? 27.080 1.099 -21.840 1.00 89.94 201 SER A O 1
ATOM 1607 N N . LEU A 1 202 ? 26.774 -0.771 -23.042 1.00 89.44 202 LEU A N 1
ATOM 1608 C CA . LEU A 1 202 ? 27.315 -0.189 -24.278 1.00 89.44 202 LEU A CA 1
ATOM 1609 C C . LEU A 1 202 ? 26.558 1.081 -24.685 1.00 89.44 202 LEU A C 1
ATOM 1611 O O . LEU A 1 202 ? 27.156 2.033 -25.173 1.00 89.44 202 LEU A O 1
ATOM 1615 N N . HIS A 1 203 ? 25.252 1.134 -24.417 1.00 86.69 203 HIS A N 1
ATOM 1616 C CA . HIS A 1 203 ? 24.432 2.315 -24.667 1.00 86.69 203 HIS A CA 1
ATOM 1617 C C . HIS A 1 203 ? 24.812 3.505 -23.774 1.00 86.69 203 HIS A C 1
ATOM 1619 O O . HIS A 1 203 ? 24.924 4.625 -24.264 1.00 86.69 203 HIS A O 1
ATOM 1625 N N . SER A 1 204 ? 25.066 3.278 -22.481 1.00 87.81 204 SER A N 1
ATOM 1626 C CA . SER A 1 204 ? 25.527 4.341 -21.578 1.00 87.81 204 SER A CA 1
ATOM 1627 C C . SER A 1 204 ? 26.919 4.850 -21.944 1.00 87.81 204 SER A C 1
ATOM 1629 O O . SER A 1 204 ? 27.148 6.051 -21.863 1.00 87.81 204 SER A O 1
ATOM 1631 N N . ILE A 1 205 ? 27.819 3.964 -22.388 1.00 86.88 205 ILE A N 1
ATOM 1632 C CA . ILE A 1 205 ? 29.147 4.357 -22.883 1.00 86.88 205 ILE A CA 1
ATOM 1633 C C . ILE A 1 205 ? 28.988 5.179 -24.171 1.00 86.88 205 ILE A C 1
ATOM 1635 O O . ILE A 1 205 ? 29.557 6.257 -24.281 1.00 86.88 205 ILE A O 1
ATOM 1639 N N . ALA A 1 206 ? 28.141 4.735 -25.107 1.00 86.00 206 ALA A N 1
ATOM 1640 C CA . ALA A 1 206 ? 27.861 5.462 -26.345 1.00 86.00 206 ALA A CA 1
ATOM 1641 C C . ALA A 1 206 ? 27.371 6.894 -26.071 1.00 86.00 206 ALA A C 1
ATOM 1643 O O . ALA A 1 206 ? 27.934 7.844 -26.612 1.00 86.00 206 ALA A O 1
ATOM 1644 N N . ILE A 1 207 ? 26.392 7.055 -25.174 1.00 82.50 207 ILE A N 1
ATOM 1645 C CA . ILE A 1 207 ? 25.873 8.372 -24.778 1.00 82.50 207 ILE A CA 1
ATOM 1646 C C . ILE A 1 207 ? 26.960 9.229 -24.118 1.00 82.50 207 ILE A C 1
ATOM 1648 O O . ILE A 1 207 ? 27.050 10.417 -24.420 1.00 82.50 207 ILE A O 1
ATOM 1652 N N . ALA A 1 208 ? 27.791 8.649 -23.243 1.00 81.56 208 ALA A N 1
ATOM 1653 C CA . ALA A 1 208 ? 28.864 9.376 -22.560 1.00 81.56 208 ALA A CA 1
ATOM 1654 C C . ALA A 1 208 ? 29.901 9.962 -23.535 1.00 81.56 208 ALA A C 1
ATOM 1656 O O . ALA A 1 208 ? 30.467 11.015 -23.258 1.00 81.56 208 ALA A O 1
ATOM 1657 N N . HIS A 1 209 ? 30.089 9.326 -24.694 1.00 81.25 209 HIS A N 1
ATOM 1658 C CA . HIS A 1 209 ? 30.955 9.808 -25.775 1.00 81.25 209 HIS A CA 1
ATOM 1659 C C . HIS A 1 209 ? 30.206 10.580 -26.871 1.00 81.25 209 HIS A C 1
ATOM 1661 O O . HIS A 1 209 ? 30.760 10.847 -27.932 1.00 81.25 209 HIS A O 1
ATOM 1667 N N . GLY A 1 210 ? 28.943 10.952 -26.642 1.00 74.94 210 GLY A N 1
ATOM 1668 C CA . GLY A 1 210 ? 28.157 11.750 -27.585 1.00 74.94 210 GLY A CA 1
ATOM 1669 C C . GLY A 1 210 ? 27.599 10.971 -28.781 1.00 74.94 210 GLY A C 1
ATOM 1670 O O . GLY A 1 210 ? 26.980 11.568 -29.665 1.00 74.94 210 GLY A O 1
ATOM 1671 N N . PHE A 1 211 ? 27.745 9.643 -28.815 1.00 79.38 211 PHE A N 1
ATOM 1672 C CA . PHE A 1 211 ? 27.111 8.814 -29.835 1.00 79.38 211 PHE A CA 1
ATOM 1673 C C . PHE A 1 211 ? 25.621 8.639 -29.545 1.00 79.38 211 PHE A C 1
ATOM 1675 O O . PHE A 1 211 ? 25.198 8.297 -28.442 1.00 79.38 211 PHE A O 1
ATOM 1682 N N . LYS A 1 212 ? 24.804 8.787 -30.591 1.00 74.88 212 LYS A N 1
ATOM 1683 C CA . LYS A 1 212 ? 23.356 8.529 -30.524 1.00 74.88 212 LYS A CA 1
ATOM 1684 C C . LYS A 1 212 ? 23.007 7.037 -30.529 1.00 74.88 212 LYS A C 1
ATOM 1686 O O . LYS A 1 212 ? 21.890 6.670 -30.179 1.00 74.88 212 LYS A O 1
ATOM 1691 N N . SER A 1 213 ? 23.933 6.184 -30.966 1.00 79.88 213 SER A N 1
ATOM 1692 C CA . SER A 1 213 ? 23.713 4.752 -31.165 1.00 79.88 213 SER A CA 1
ATOM 1693 C C . SER A 1 213 ? 24.946 3.947 -30.770 1.00 79.88 213 SER A C 1
ATOM 1695 O O . SER A 1 213 ? 26.076 4.403 -30.935 1.00 79.88 213 SER A O 1
ATOM 1697 N N . THR A 1 214 ? 24.724 2.716 -30.308 1.00 86.00 214 THR A N 1
ATOM 1698 C CA . THR A 1 214 ? 25.784 1.733 -30.040 1.00 86.00 214 THR A CA 1
ATOM 1699 C C . THR A 1 214 ? 26.458 1.230 -31.314 1.00 86.00 214 THR A C 1
ATOM 1701 O O . THR A 1 214 ? 27.553 0.682 -31.234 1.00 86.00 214 THR A O 1
ATOM 1704 N N . TRP A 1 215 ? 25.847 1.442 -32.486 1.00 84.94 215 TRP A N 1
ATOM 1705 C CA . TRP A 1 215 ? 26.369 0.989 -33.778 1.00 84.94 215 TRP A CA 1
ATOM 1706 C C . TRP A 1 215 ? 27.801 1.472 -34.048 1.00 84.94 215 TRP A C 1
ATOM 1708 O O . TRP A 1 215 ? 28.634 0.690 -34.502 1.00 84.94 215 TRP A O 1
ATOM 1718 N N . HIS A 1 216 ? 28.119 2.723 -33.698 1.00 80.06 216 HIS A N 1
ATOM 1719 C CA . HIS A 1 216 ? 29.462 3.283 -33.890 1.00 80.06 216 HIS A CA 1
ATOM 1720 C C . HIS A 1 216 ? 30.518 2.561 -33.043 1.00 80.06 216 HIS A C 1
ATOM 1722 O O . HIS A 1 216 ? 31.598 2.255 -33.543 1.00 80.06 216 HIS A O 1
ATOM 1728 N N . LEU A 1 217 ? 30.183 2.209 -31.796 1.00 83.44 217 LEU A N 1
ATOM 1729 C CA . LEU A 1 217 ? 31.070 1.432 -30.927 1.00 83.44 217 LEU A CA 1
ATOM 1730 C C . LEU A 1 217 ? 31.243 0.002 -31.448 1.00 83.44 217 LEU A C 1
ATOM 1732 O O . LEU A 1 217 ? 32.365 -0.487 -31.530 1.00 83.44 217 LEU A O 1
ATOM 1736 N N . MET A 1 218 ? 30.146 -0.643 -31.853 1.00 84.88 218 MET A N 1
ATOM 1737 C CA . MET A 1 218 ? 30.164 -2.024 -32.348 1.00 84.88 218 MET A CA 1
ATOM 1738 C C . MET A 1 218 ? 30.919 -2.168 -33.672 1.00 84.88 218 MET A C 1
ATOM 1740 O O . MET A 1 218 ? 31.529 -3.204 -33.909 1.00 84.88 218 MET A O 1
ATOM 1744 N N . THR A 1 219 ? 30.897 -1.137 -34.520 1.00 82.75 219 THR A N 1
ATOM 1745 C CA . THR A 1 219 ? 31.603 -1.141 -35.810 1.00 82.75 219 THR A CA 1
ATOM 1746 C C . THR A 1 219 ? 33.103 -0.919 -35.627 1.00 82.75 219 THR A C 1
ATOM 1748 O O . THR A 1 219 ? 33.906 -1.562 -36.293 1.00 82.75 219 THR A O 1
ATOM 1751 N N . ARG A 1 220 ? 33.493 -0.019 -34.717 1.00 82.06 220 ARG A N 1
ATOM 1752 C CA . ARG A 1 220 ? 34.899 0.361 -34.507 1.00 82.06 220 ARG A CA 1
ATOM 1753 C C . ARG A 1 220 ? 35.651 -0.563 -33.553 1.00 82.06 220 ARG A C 1
ATOM 1755 O O . ARG A 1 220 ? 36.840 -0.788 -33.740 1.00 82.06 220 ARG A O 1
ATOM 1762 N N . PHE A 1 221 ? 34.970 -1.077 -32.530 1.00 86.75 221 PHE A N 1
ATOM 1763 C CA . PHE A 1 221 ? 35.557 -1.894 -31.466 1.00 86.75 221 PHE A CA 1
ATOM 1764 C C . PHE A 1 221 ? 34.708 -3.150 -31.198 1.00 86.75 221 PHE A C 1
ATOM 1766 O O . PHE A 1 221 ? 34.201 -3.323 -30.084 1.00 86.75 221 PHE A O 1
ATOM 1773 N N . PRO A 1 222 ? 34.515 -4.030 -32.200 1.00 88.75 222 PRO A N 1
ATOM 1774 C CA . PRO A 1 222 ? 33.615 -5.177 -32.085 1.00 88.75 222 PRO A CA 1
ATOM 1775 C C . PRO A 1 222 ? 34.011 -6.131 -30.952 1.00 88.75 222 PRO A C 1
ATOM 1777 O O . PRO A 1 222 ? 33.140 -6.590 -30.214 1.00 88.75 222 PRO A O 1
ATOM 1780 N N . ASP A 1 223 ? 35.309 -6.386 -30.772 1.00 89.38 223 ASP A N 1
ATOM 1781 C CA . ASP A 1 223 ? 35.798 -7.337 -29.768 1.00 89.38 223 ASP A CA 1
ATOM 1782 C C . ASP A 1 223 ? 35.643 -6.798 -28.341 1.00 89.38 223 ASP A C 1
ATOM 1784 O O . ASP A 1 223 ? 35.061 -7.472 -27.495 1.00 89.38 223 ASP A O 1
ATOM 1788 N N . LEU A 1 224 ? 36.024 -5.536 -28.094 1.00 88.31 224 LEU A N 1
ATOM 1789 C CA . LEU A 1 224 ? 35.813 -4.886 -26.792 1.00 88.31 224 LEU A CA 1
ATOM 1790 C C . LEU A 1 224 ? 34.322 -4.788 -26.440 1.00 88.31 224 LEU A C 1
ATOM 1792 O O . LEU A 1 224 ? 33.936 -4.994 -25.289 1.00 88.31 224 LEU A O 1
ATOM 1796 N N . CYS A 1 225 ? 33.465 -4.503 -27.426 1.00 89.50 225 CYS A N 1
ATOM 1797 C CA . CYS A 1 225 ? 32.020 -4.485 -27.213 1.00 89.50 225 CYS A CA 1
ATOM 1798 C C . CYS A 1 225 ? 31.479 -5.874 -26.853 1.00 89.50 225 CYS A C 1
ATOM 1800 O O . CYS A 1 225 ? 30.630 -5.978 -25.966 1.00 89.50 225 CYS A O 1
ATOM 1802 N N . ARG A 1 226 ? 31.969 -6.932 -27.515 1.00 90.94 226 ARG A N 1
ATOM 1803 C CA . ARG A 1 226 ? 31.581 -8.321 -27.234 1.00 90.94 226 ARG A CA 1
ATOM 1804 C C . ARG A 1 226 ? 31.961 -8.720 -25.812 1.00 90.94 226 ARG A C 1
ATOM 1806 O O . ARG A 1 226 ? 31.101 -9.193 -25.078 1.00 90.94 226 ARG A O 1
ATOM 1813 N N . GLU A 1 227 ? 33.188 -8.429 -25.394 1.00 90.12 227 GLU A N 1
ATOM 1814 C CA . GLU A 1 227 ? 33.667 -8.730 -24.041 1.00 90.12 227 GLU A CA 1
ATOM 1815 C C . GLU A 1 227 ? 32.853 -8.007 -22.954 1.00 90.12 227 GLU A C 1
ATOM 1817 O O . GLU A 1 227 ? 32.453 -8.616 -21.963 1.00 90.12 227 GLU A O 1
ATOM 1822 N N . ILE A 1 228 ? 32.545 -6.716 -23.135 1.00 90.44 228 ILE A N 1
ATOM 1823 C CA . ILE A 1 228 ? 31.698 -5.965 -22.1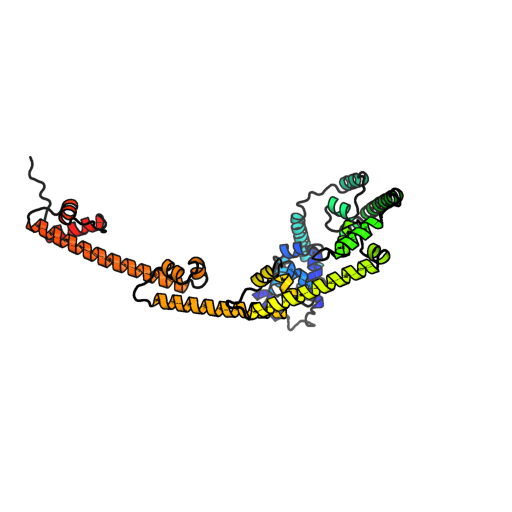87 1.00 90.44 228 ILE A CA 1
ATOM 1824 C C . ILE A 1 228 ? 30.283 -6.549 -22.144 1.00 90.44 228 ILE A C 1
ATOM 1826 O O . ILE A 1 228 ? 29.682 -6.645 -21.072 1.00 90.44 228 ILE A O 1
ATOM 1830 N N . GLN A 1 229 ? 29.739 -6.947 -23.296 1.00 90.81 229 GLN A N 1
ATOM 1831 C CA . GLN A 1 229 ? 28.424 -7.571 -23.361 1.00 90.81 229 GLN A CA 1
ATOM 1832 C C . GLN A 1 229 ? 28.411 -8.925 -22.637 1.00 90.81 229 GLN A C 1
ATOM 1834 O O . GLN A 1 229 ? 27.474 -9.195 -21.891 1.00 90.81 229 GLN A O 1
ATOM 1839 N N . GLU A 1 230 ? 29.449 -9.747 -22.793 1.00 91.31 230 GLU A N 1
ATOM 1840 C CA . GLU A 1 230 ? 29.611 -11.020 -22.080 1.00 91.31 230 GLU A CA 1
ATOM 1841 C C . GLU A 1 230 ? 29.749 -10.818 -20.564 1.00 91.31 230 GLU A C 1
ATOM 1843 O O . GLU A 1 230 ? 29.048 -11.480 -19.794 1.00 91.31 230 GLU A O 1
ATOM 1848 N N . LEU A 1 231 ? 30.564 -9.851 -20.123 1.00 91.00 231 LEU A N 1
ATOM 1849 C CA . LEU A 1 231 ? 30.682 -9.461 -18.710 1.00 91.00 231 LEU A CA 1
ATOM 1850 C C . LEU A 1 231 ? 29.346 -8.993 -18.130 1.00 91.00 231 LEU A C 1
ATOM 1852 O O . LEU A 1 231 ? 28.996 -9.296 -16.989 1.00 91.00 231 LEU A O 1
ATOM 1856 N N . ARG A 1 232 ? 28.569 -8.249 -18.916 1.00 91.94 232 ARG A N 1
ATOM 1857 C CA . ARG A 1 232 ? 27.251 -7.790 -18.491 1.00 91.94 232 ARG A CA 1
ATOM 1858 C C . ARG A 1 232 ? 26.246 -8.935 -18.426 1.00 91.94 232 ARG A C 1
ATOM 1860 O O . ARG A 1 232 ? 25.483 -8.997 -17.466 1.00 91.94 232 ARG A O 1
ATOM 1867 N N . ASN A 1 233 ? 26.266 -9.846 -19.395 1.00 90.81 233 ASN A N 1
ATOM 1868 C CA . ASN A 1 233 ? 25.396 -11.018 -19.409 1.00 90.81 233 ASN A CA 1
ATOM 1869 C C . ASN A 1 233 ? 25.688 -11.937 -18.212 1.00 90.81 233 ASN A C 1
ATOM 1871 O O . ASN A 1 233 ? 24.752 -12.401 -17.566 1.00 90.81 233 ASN A O 1
ATOM 1875 N N . SER A 1 234 ? 26.963 -12.155 -17.870 1.00 91.38 234 SER A N 1
ATOM 1876 C CA . SER A 1 234 ? 27.345 -12.959 -16.701 1.00 91.38 234 SER A CA 1
ATOM 1877 C C . SER A 1 234 ? 26.953 -12.285 -15.382 1.00 91.38 234 SER A C 1
ATOM 1879 O O . SER A 1 234 ? 26.406 -12.944 -14.497 1.00 91.38 234 SER A O 1
ATOM 1881 N N . TYR A 1 235 ? 27.126 -10.963 -15.266 1.00 90.94 235 TYR A N 1
ATOM 1882 C CA . TYR A 1 235 ? 26.626 -10.189 -14.127 1.00 90.94 235 TYR A CA 1
ATOM 1883 C C . TYR A 1 235 ? 25.098 -10.274 -13.992 1.00 90.94 235 TYR A C 1
ATOM 1885 O O . TYR A 1 235 ? 24.576 -10.464 -12.891 1.00 90.94 235 TYR A O 1
ATOM 1893 N N . GLU A 1 236 ? 24.366 -10.129 -15.099 1.00 89.25 236 GLU A N 1
ATOM 1894 C CA . GLU A 1 236 ? 22.906 -10.218 -15.104 1.00 89.25 236 GLU A CA 1
ATOM 1895 C C . GLU A 1 236 ? 22.428 -11.629 -14.736 1.00 89.25 236 GLU A C 1
ATOM 1897 O O . GLU A 1 236 ? 21.490 -11.734 -13.947 1.00 89.25 236 GLU A O 1
ATOM 1902 N N . ALA A 1 237 ? 23.107 -12.685 -15.199 1.00 90.88 237 ALA A N 1
ATOM 1903 C CA . ALA A 1 237 ? 22.836 -14.071 -14.808 1.00 90.88 237 ALA A CA 1
ATOM 1904 C C . ALA A 1 237 ? 23.085 -14.312 -13.308 1.00 90.88 237 ALA A C 1
ATOM 1906 O O . ALA A 1 237 ? 22.194 -14.782 -12.607 1.00 90.88 237 ALA A O 1
ATOM 1907 N N . ALA A 1 238 ? 24.231 -13.885 -12.770 1.00 91.25 238 ALA A N 1
ATOM 1908 C CA . ALA A 1 238 ? 24.520 -14.015 -11.338 1.00 91.25 238 ALA A CA 1
ATOM 1909 C C . ALA A 1 238 ? 23.522 -13.229 -10.465 1.00 91.25 238 ALA A C 1
ATOM 1911 O O . ALA A 1 238 ? 23.113 -13.670 -9.387 1.00 91.25 238 ALA A O 1
ATOM 1912 N N . ARG A 1 239 ? 23.096 -12.047 -10.930 1.00 90.38 239 ARG A N 1
ATOM 1913 C CA . ARG A 1 239 ? 22.049 -11.258 -10.271 1.00 90.38 239 ARG A CA 1
ATOM 1914 C C . ARG A 1 239 ? 20.693 -11.965 -10.327 1.00 90.38 239 ARG A C 1
ATOM 1916 O O . ARG A 1 239 ? 19.940 -11.886 -9.358 1.00 90.38 239 ARG A O 1
ATOM 1923 N N . GLU A 1 240 ? 20.380 -12.624 -11.436 1.00 90.12 240 GLU A N 1
ATOM 1924 C CA . GLU A 1 240 ? 19.163 -13.412 -11.619 1.00 90.12 240 GLU A CA 1
ATOM 1925 C C . GLU A 1 240 ? 19.119 -14.599 -10.648 1.00 90.12 240 GLU A C 1
ATOM 1927 O O . GLU A 1 240 ? 18.130 -14.756 -9.930 1.00 90.12 240 GLU A O 1
ATOM 1932 N N . ASP A 1 241 ? 20.215 -15.352 -10.535 1.00 92.19 241 ASP A N 1
ATOM 1933 C CA . ASP A 1 241 ? 20.344 -16.474 -9.599 1.00 92.19 241 ASP A CA 1
ATOM 1934 C C . ASP A 1 241 ? 20.165 -16.014 -8.150 1.00 92.19 241 ASP A C 1
ATOM 1936 O O . ASP A 1 241 ? 19.339 -16.559 -7.411 1.00 92.19 241 ASP A O 1
ATOM 1940 N N . LYS A 1 242 ? 20.844 -14.926 -7.765 1.00 90.94 242 LYS A N 1
ATOM 1941 C CA . LYS A 1 242 ? 20.699 -14.315 -6.437 1.00 90.94 242 LYS A CA 1
ATOM 1942 C C . LYS A 1 242 ? 19.257 -13.887 -6.151 1.00 90.94 242 LYS A C 1
ATOM 1944 O O . LYS A 1 242 ? 18.753 -14.086 -5.040 1.00 90.94 242 LYS A O 1
ATOM 1949 N N . ASN A 1 243 ? 18.585 -13.271 -7.124 1.00 92.75 243 ASN A N 1
ATOM 1950 C CA . ASN A 1 243 ? 17.192 -12.858 -6.972 1.00 92.75 243 ASN A CA 1
ATOM 1951 C C . ASN A 1 243 ? 16.276 -14.075 -6.777 1.00 92.75 243 ASN A C 1
ATOM 1953 O O . ASN A 1 243 ? 1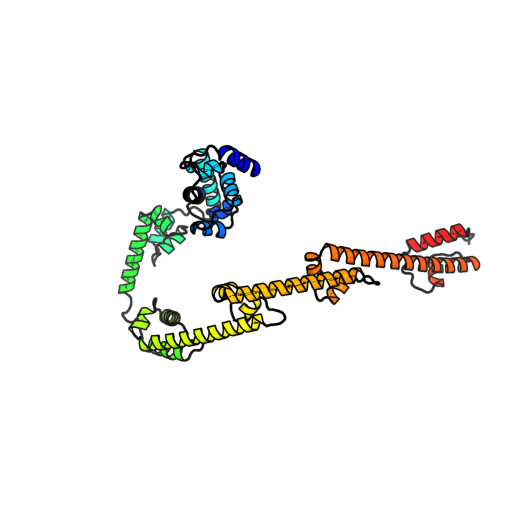5.431 -14.062 -5.879 1.00 92.75 243 ASN A O 1
ATOM 1957 N N . GLN A 1 244 ? 16.446 -15.130 -7.583 1.00 92.94 244 GLN A N 1
ATOM 1958 C CA . GLN A 1 244 ? 15.665 -16.362 -7.462 1.00 92.94 244 GLN A CA 1
ATOM 1959 C C . GLN A 1 244 ? 15.897 -17.062 -6.123 1.00 92.94 244 GLN A C 1
ATOM 1961 O O . GLN A 1 244 ? 14.933 -17.495 -5.491 1.00 92.94 244 GLN A O 1
ATOM 1966 N N . GLU A 1 245 ? 17.145 -17.160 -5.672 1.00 93.44 245 GLU A N 1
ATOM 1967 C CA . GLU A 1 245 ? 17.493 -17.732 -4.371 1.00 93.44 245 GLU A CA 1
ATOM 1968 C C . GLU A 1 245 ? 16.842 -16.943 -3.230 1.00 93.44 245 GLU A C 1
ATOM 1970 O O . GLU A 1 245 ? 16.155 -17.519 -2.388 1.00 93.44 245 GLU A O 1
ATOM 1975 N N . THR A 1 246 ? 16.948 -15.613 -3.255 1.00 93.31 246 THR A N 1
ATOM 1976 C CA . THR A 1 246 ? 16.321 -14.746 -2.246 1.00 93.31 246 THR A CA 1
ATOM 1977 C C . THR A 1 246 ? 14.797 -14.911 -2.221 1.00 93.31 246 THR A C 1
ATOM 1979 O O . THR A 1 246 ? 14.193 -14.950 -1.150 1.00 93.31 246 THR A O 1
ATOM 1982 N N . LEU A 1 247 ? 14.155 -15.043 -3.388 1.00 92.88 247 LEU A N 1
ATOM 1983 C CA . LEU A 1 247 ? 12.716 -15.305 -3.489 1.00 92.88 247 LEU A CA 1
ATOM 1984 C C . LEU A 1 247 ? 12.337 -16.681 -2.923 1.00 92.88 247 LEU A C 1
ATOM 1986 O O . LEU A 1 247 ? 11.311 -16.800 -2.255 1.00 92.88 247 LEU A O 1
ATOM 1990 N N . LYS A 1 248 ? 13.157 -17.713 -3.160 1.00 93.25 248 LYS A N 1
ATOM 1991 C CA . LYS A 1 248 ? 12.959 -19.050 -2.578 1.00 93.25 248 LYS A CA 1
ATOM 1992 C C . LYS A 1 248 ? 13.111 -19.021 -1.056 1.00 93.25 248 LYS A C 1
ATOM 1994 O O . LYS A 1 248 ? 12.259 -19.571 -0.366 1.00 93.25 248 LYS A O 1
ATOM 1999 N N . LEU A 1 249 ? 14.115 -18.320 -0.529 1.00 93.50 249 LEU A N 1
ATOM 2000 C CA . LEU A 1 249 ? 14.295 -18.136 0.917 1.00 93.50 249 LEU A CA 1
ATOM 2001 C C . LEU A 1 249 ? 13.107 -17.394 1.549 1.00 93.50 249 LEU A C 1
ATOM 2003 O O . LEU A 1 249 ? 12.605 -17.807 2.596 1.00 93.50 249 LEU A O 1
ATOM 2007 N N . ALA A 1 250 ? 12.582 -16.367 0.875 1.00 92.88 250 ALA A N 1
ATOM 2008 C CA . ALA A 1 250 ? 11.400 -15.631 1.324 1.00 92.88 250 ALA A CA 1
ATOM 2009 C C . ALA A 1 250 ? 10.129 -16.503 1.399 1.00 92.88 250 ALA A C 1
ATOM 2011 O O . ALA A 1 250 ? 9.228 -16.212 2.187 1.00 92.88 250 ALA A O 1
ATOM 2012 N N . LEU A 1 251 ? 10.036 -17.586 0.615 1.00 92.19 251 LEU A N 1
ATOM 2013 C CA . LEU A 1 251 ? 8.923 -18.542 0.712 1.00 92.19 251 LEU A CA 1
ATOM 2014 C C . LEU A 1 251 ? 8.980 -19.398 1.979 1.00 92.19 251 LEU A C 1
ATOM 2016 O O . LEU A 1 251 ? 7.939 -19.879 2.422 1.00 92.19 251 LEU A O 1
ATOM 2020 N N . THR A 1 252 ? 10.162 -19.586 2.558 1.00 92.06 252 THR A N 1
ATOM 2021 C CA . THR A 1 252 ? 10.361 -20.376 3.782 1.00 92.06 252 THR A CA 1
ATOM 2022 C C . THR A 1 252 ? 10.493 -19.524 5.042 1.00 92.06 252 THR A C 1
ATOM 2024 O O . THR A 1 252 ? 10.423 -20.057 6.144 1.00 92.06 252 THR A O 1
ATOM 2027 N N . GLU A 1 253 ? 10.657 -18.210 4.897 1.00 92.31 253 GLU A N 1
ATOM 2028 C CA . GLU A 1 253 ? 10.823 -17.278 6.014 1.00 92.31 253 GLU A CA 1
ATOM 2029 C C . GLU A 1 253 ? 9.567 -17.217 6.910 1.00 92.31 253 GLU A C 1
ATOM 2031 O O . GLU A 1 253 ? 8.422 -17.286 6.436 1.00 92.31 253 GLU A O 1
ATOM 2036 N N . GLU A 1 254 ? 9.805 -17.097 8.221 1.00 87.62 254 GLU A N 1
ATOM 2037 C CA . GLU A 1 254 ? 8.801 -16.903 9.271 1.00 87.62 254 GLU A CA 1
ATOM 2038 C C . GLU A 1 254 ? 9.218 -15.709 10.158 1.00 87.62 254 GLU A C 1
ATOM 2040 O O . GLU A 1 254 ? 10.295 -15.755 10.759 1.00 87.62 254 GLU A O 1
ATOM 2045 N N . PRO A 1 255 ? 8.398 -14.645 10.278 1.00 85.38 255 PRO A N 1
ATOM 2046 C CA . PRO A 1 255 ? 7.104 -14.452 9.621 1.00 85.38 255 PRO A CA 1
ATOM 2047 C C . PRO A 1 255 ? 7.259 -14.240 8.104 1.00 85.38 255 PRO A C 1
ATOM 2049 O O . PRO A 1 255 ? 8.255 -13.664 7.670 1.00 85.38 255 PRO A O 1
ATOM 2052 N N . PRO A 1 256 ? 6.279 -14.656 7.280 1.00 89.50 256 PRO A N 1
ATOM 2053 C CA . PRO A 1 256 ? 6.393 -14.509 5.838 1.00 89.50 256 PRO A CA 1
ATOM 2054 C C . PRO A 1 256 ? 6.464 -13.024 5.461 1.00 89.50 256 PRO A C 1
ATOM 2056 O O . PRO A 1 256 ? 5.586 -12.258 5.880 1.00 89.50 256 PRO A O 1
ATOM 2059 N N . PRO A 1 257 ? 7.466 -12.610 4.668 1.00 90.81 257 PRO A N 1
ATOM 2060 C CA . PRO A 1 257 ? 7.638 -11.223 4.266 1.00 90.81 257 PRO A CA 1
ATOM 2061 C C . PRO A 1 257 ? 6.602 -10.820 3.215 1.00 90.81 257 PRO A C 1
ATOM 2063 O O . PRO A 1 257 ? 6.071 -11.649 2.466 1.00 90.81 257 PRO A O 1
ATOM 2066 N N . SER A 1 258 ? 6.312 -9.522 3.130 1.00 90.44 258 SER A N 1
ATOM 2067 C CA . SER A 1 258 ? 5.520 -9.003 2.011 1.00 90.44 258 SER A CA 1
ATOM 2068 C C . SER A 1 258 ? 6.354 -8.973 0.727 1.00 90.44 258 SER A C 1
ATOM 2070 O O . SER A 1 258 ? 7.567 -8.766 0.761 1.00 90.44 258 SER A O 1
ATOM 2072 N N . ILE A 1 259 ? 5.717 -9.118 -0.441 1.00 90.94 259 ILE A 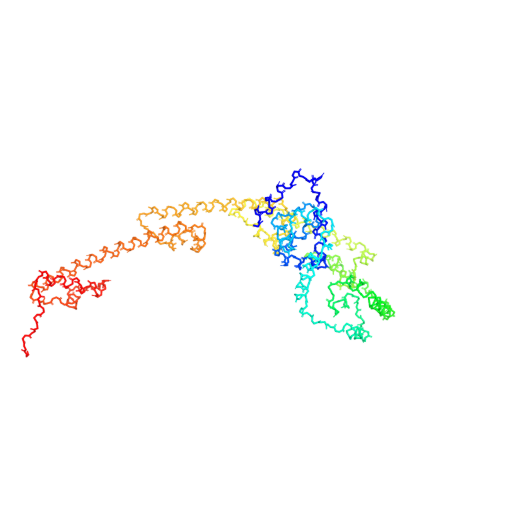N 1
ATOM 2073 C CA . ILE A 1 259 ? 6.434 -9.008 -1.726 1.00 90.94 259 ILE A CA 1
ATOM 2074 C C . ILE A 1 259 ? 7.127 -7.645 -1.882 1.00 90.94 259 ILE A C 1
ATOM 2076 O O . ILE A 1 259 ? 8.194 -7.544 -2.482 1.00 90.94 259 ILE A O 1
ATOM 2080 N N . TYR A 1 260 ? 6.548 -6.606 -1.277 1.00 88.00 260 TYR A N 1
ATOM 2081 C CA . TYR A 1 260 ? 7.140 -5.280 -1.210 1.00 88.00 260 TYR A CA 1
ATOM 2082 C C . TYR A 1 260 ? 8.447 -5.275 -0.403 1.00 88.00 260 TYR A C 1
ATOM 2084 O O . TYR A 1 260 ? 9.451 -4.763 -0.888 1.00 88.00 260 TYR A O 1
ATOM 2092 N N . GLU A 1 261 ? 8.474 -5.884 0.788 1.00 89.00 261 GLU A N 1
ATOM 2093 C CA . GLU A 1 261 ? 9.703 -6.019 1.588 1.00 89.00 261 GLU A CA 1
ATOM 2094 C C . GLU A 1 261 ? 10.792 -6.778 0.824 1.00 89.00 261 GLU A C 1
ATOM 2096 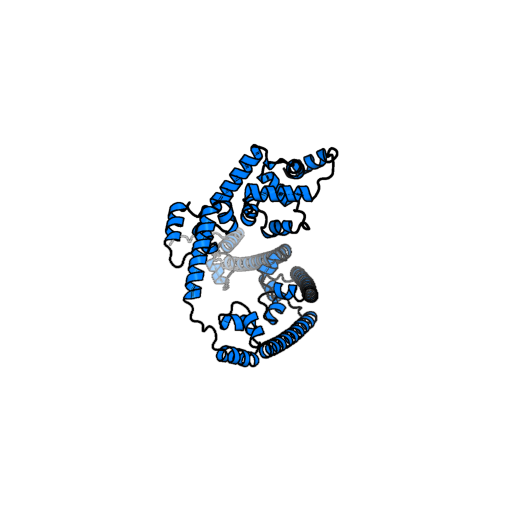O O . GLU A 1 261 ? 11.941 -6.339 0.798 1.00 89.00 261 GLU A O 1
ATOM 2101 N N . VAL A 1 262 ? 10.432 -7.872 0.146 1.00 92.62 262 VAL A N 1
ATOM 2102 C CA . VAL A 1 262 ? 11.379 -8.650 -0.669 1.00 92.62 262 VAL A CA 1
ATOM 2103 C C . VAL A 1 262 ? 11.919 -7.822 -1.841 1.00 92.62 262 VAL A C 1
ATOM 2105 O O . VAL A 1 262 ? 13.119 -7.851 -2.112 1.00 92.62 262 VAL A O 1
ATOM 2108 N N . ALA A 1 263 ? 11.076 -7.018 -2.495 1.00 91.69 263 ALA A N 1
ATOM 2109 C CA . ALA A 1 263 ? 11.502 -6.116 -3.565 1.00 91.69 263 ALA A CA 1
ATOM 2110 C C . ALA A 1 263 ? 12.530 -5.085 -3.082 1.00 91.69 263 ALA A C 1
ATOM 2112 O O . ALA A 1 263 ? 13.553 -4.891 -3.741 1.00 91.69 263 ALA A O 1
ATOM 2113 N N . ILE A 1 264 ? 12.305 -4.480 -1.913 1.00 89.31 264 ILE A N 1
ATOM 2114 C CA . ILE A 1 264 ? 13.256 -3.537 -1.316 1.00 89.31 264 ILE A CA 1
ATOM 2115 C C . ILE A 1 264 ? 14.583 -4.232 -0.972 1.00 89.31 264 ILE A C 1
ATOM 2117 O O . ILE A 1 264 ? 15.641 -3.694 -1.297 1.00 89.31 264 ILE A O 1
ATOM 2121 N N . ARG A 1 265 ? 14.553 -5.446 -0.395 1.00 89.44 265 ARG A N 1
ATOM 2122 C CA . ARG A 1 265 ? 15.769 -6.237 -0.096 1.00 89.44 265 ARG A CA 1
ATOM 2123 C C . ARG A 1 265 ? 16.607 -6.522 -1.350 1.00 89.44 265 ARG A C 1
ATOM 2125 O O . ARG A 1 265 ? 17.832 -6.530 -1.281 1.00 89.44 265 ARG A O 1
ATOM 2132 N N . LEU A 1 266 ? 15.953 -6.713 -2.496 1.00 89.00 266 LEU A N 1
ATOM 2133 C CA . LEU A 1 266 ? 16.589 -6.956 -3.797 1.00 89.00 266 LEU A CA 1
ATOM 2134 C C . LEU A 1 266 ? 16.994 -5.673 -4.552 1.00 89.00 266 LEU A C 1
ATOM 2136 O O . LEU A 1 266 ? 17.466 -5.743 -5.690 1.00 89.00 266 LEU A O 1
ATOM 2140 N N . GLY A 1 267 ? 16.808 -4.494 -3.950 1.00 86.12 267 GLY A N 1
ATOM 2141 C CA . GLY A 1 267 ? 17.165 -3.205 -4.550 1.00 86.12 267 GLY A CA 1
ATOM 2142 C C . GLY A 1 267 ? 16.191 -2.716 -5.629 1.00 86.12 267 GLY A C 1
ATOM 2143 O O . GLY A 1 267 ? 16.534 -1.835 -6.419 1.00 86.12 267 GLY A O 1
ATOM 2144 N N . TYR A 1 268 ? 14.976 -3.266 -5.691 1.00 87.25 268 TYR A N 1
ATOM 2145 C CA . TYR A 1 268 ? 13.923 -2.753 -6.564 1.00 87.25 268 TYR A CA 1
ATOM 2146 C C . TYR A 1 268 ? 13.253 -1.536 -5.927 1.00 87.25 268 TYR A C 1
ATOM 2148 O O . TYR A 1 268 ? 13.040 -1.477 -4.720 1.00 87.25 268 TYR A O 1
ATOM 2156 N N . ARG A 1 269 ? 12.837 -0.573 -6.757 1.00 83.81 269 ARG A N 1
ATOM 2157 C CA . ARG A 1 269 ? 12.091 0.613 -6.291 1.00 83.81 269 ARG A CA 1
ATOM 2158 C C . ARG A 1 269 ? 10.667 0.293 -5.813 1.00 83.81 269 ARG A C 1
ATOM 2160 O O . ARG A 1 269 ? 10.031 1.137 -5.195 1.00 83.81 269 ARG A O 1
ATOM 2167 N N . GLY A 1 270 ? 10.151 -0.892 -6.130 1.00 84.44 270 GLY A N 1
ATOM 2168 C CA . GLY A 1 270 ? 8.815 -1.342 -5.752 1.00 84.44 270 GLY A CA 1
ATOM 2169 C C . GLY A 1 270 ? 8.494 -2.726 -6.317 1.00 84.44 270 GLY A C 1
ATOM 2170 O O . GLY A 1 270 ? 9.286 -3.300 -7.066 1.00 84.44 270 GLY A O 1
ATOM 2171 N N . GLN A 1 271 ? 7.313 -3.250 -5.979 1.00 85.62 271 GLN A N 1
ATOM 2172 C CA . GLN A 1 271 ? 6.927 -4.630 -6.302 1.00 85.62 271 GLN A CA 1
ATOM 2173 C C . GLN A 1 271 ? 6.704 -4.888 -7.802 1.00 85.62 271 GLN A C 1
ATOM 2175 O O . GLN A 1 271 ? 7.011 -5.978 -8.265 1.00 85.62 271 GLN A O 1
ATOM 2180 N N . SER A 1 272 ? 6.254 -3.900 -8.590 1.00 85.31 272 SER A N 1
ATOM 2181 C CA . SER A 1 272 ? 5.862 -4.116 -9.995 1.00 85.31 272 SER A CA 1
ATOM 2182 C C . SER A 1 272 ? 6.987 -4.687 -10.864 1.00 85.31 272 SER A C 1
ATOM 2184 O O . SER A 1 272 ? 6.750 -5.574 -11.676 1.00 85.31 272 SER A O 1
ATOM 2186 N N . GLY A 1 273 ? 8.220 -4.200 -10.688 1.00 84.50 273 GLY A N 1
ATOM 2187 C CA . GLY A 1 273 ? 9.365 -4.687 -11.465 1.00 84.50 273 GLY A CA 1
ATOM 2188 C C . GLY A 1 273 ? 9.780 -6.111 -11.087 1.00 84.50 273 GLY A C 1
ATOM 2189 O O . GLY A 1 273 ? 10.250 -6.864 -11.937 1.00 84.50 273 GLY A O 1
ATOM 2190 N N . LEU A 1 274 ? 9.573 -6.491 -9.823 1.00 87.88 274 LEU A N 1
ATOM 2191 C CA . LEU A 1 274 ? 9.825 -7.844 -9.337 1.00 87.88 274 LEU A CA 1
ATOM 2192 C C . LEU A 1 274 ? 8.714 -8.805 -9.788 1.00 87.88 274 LEU A C 1
ATOM 2194 O O . LEU A 1 274 ? 9.004 -9.900 -10.253 1.00 87.88 274 LEU A O 1
ATOM 2198 N N . GLU A 1 275 ? 7.455 -8.368 -9.736 1.00 87.69 275 GLU A N 1
ATOM 2199 C CA . GLU A 1 275 ? 6.287 -9.135 -10.186 1.00 87.69 275 GLU A CA 1
ATOM 2200 C C . GLU A 1 275 ? 6.316 -9.423 -11.690 1.00 87.69 275 GLU A C 1
ATOM 2202 O O . GLU A 1 275 ? 5.938 -10.514 -12.106 1.00 87.69 275 GLU A O 1
ATOM 2207 N N . GLN A 1 276 ? 6.790 -8.475 -12.504 1.00 88.50 276 GLN A N 1
ATOM 2208 C CA . GLN A 1 276 ? 6.953 -8.681 -13.945 1.00 88.50 276 GLN A CA 1
ATOM 2209 C C . GLN A 1 276 ? 8.034 -9.719 -14.263 1.00 88.50 276 GLN A C 1
ATOM 2211 O O . GLN A 1 276 ? 7.843 -10.538 -15.157 1.00 88.50 276 GLN A O 1
ATOM 2216 N N . ARG A 1 277 ? 9.156 -9.698 -13.531 1.00 87.19 277 ARG A N 1
ATOM 2217 C CA . ARG A 1 277 ? 10.272 -10.634 -13.741 1.00 87.19 277 ARG A CA 1
ATOM 2218 C C . ARG A 1 277 ? 10.011 -12.023 -13.155 1.00 87.19 277 ARG A C 1
ATOM 2220 O O . ARG A 1 277 ? 10.363 -13.016 -13.776 1.00 87.19 277 ARG A O 1
ATOM 2227 N N . TYR A 1 278 ? 9.357 -12.099 -11.996 1.00 91.31 278 TYR A N 1
ATOM 2228 C CA . TYR A 1 278 ? 9.116 -13.344 -11.259 1.00 91.31 278 TYR A CA 1
ATOM 2229 C C . TYR A 1 278 ? 7.633 -13.519 -10.916 1.00 91.31 278 TYR A C 1
ATOM 2231 O O . TYR A 1 278 ? 7.278 -13.563 -9.731 1.00 91.31 278 TYR A O 1
ATOM 2239 N N . PRO A 1 279 ? 6.732 -13.627 -11.906 1.00 92.44 279 PRO A N 1
ATOM 2240 C CA . PRO A 1 279 ? 5.291 -13.617 -11.655 1.00 92.44 279 PRO A CA 1
ATOM 2241 C C . PRO A 1 279 ? 4.848 -14.769 -10.747 1.00 92.44 279 PRO A C 1
ATOM 2243 O O . PRO A 1 279 ? 4.067 -14.574 -9.814 1.00 92.44 279 PRO A O 1
ATOM 2246 N N . THR A 1 280 ? 5.392 -15.966 -10.970 1.00 93.69 280 THR A N 1
ATOM 2247 C CA . THR A 1 280 ? 5.036 -17.170 -10.212 1.00 93.69 280 THR A CA 1
ATOM 2248 C C . THR A 1 280 ? 5.487 -17.083 -8.754 1.00 93.69 280 THR A C 1
ATOM 2250 O O . THR A 1 280 ? 4.662 -17.239 -7.853 1.00 93.69 280 THR A O 1
ATOM 2253 N N . LEU A 1 281 ? 6.767 -16.779 -8.504 1.00 92.44 281 LEU A N 1
ATOM 2254 C CA . LEU A 1 281 ? 7.316 -16.679 -7.144 1.00 92.44 281 LEU A CA 1
ATOM 2255 C C . LEU A 1 281 ? 6.690 -15.510 -6.374 1.00 92.44 281 LEU A C 1
ATOM 2257 O O . LEU A 1 281 ? 6.288 -15.672 -5.223 1.00 92.44 281 LEU A O 1
ATOM 2261 N N . SER A 1 282 ? 6.499 -14.361 -7.029 1.00 91.62 282 SER A N 1
ATOM 2262 C CA . SER A 1 282 ? 5.865 -13.189 -6.411 1.00 91.62 282 SER A CA 1
ATOM 2263 C C . SER A 1 282 ? 4.425 -13.483 -5.982 1.00 91.62 282 SER A C 1
ATOM 2265 O O . SER A 1 282 ? 3.995 -13.095 -4.890 1.00 91.62 282 SER A O 1
ATOM 2267 N N . LYS A 1 283 ? 3.675 -14.230 -6.807 1.00 92.31 283 LYS A N 1
ATOM 2268 C CA . LYS A 1 283 ? 2.316 -14.674 -6.478 1.00 92.31 283 LYS A CA 1
ATOM 2269 C C . LYS A 1 283 ? 2.309 -15.641 -5.295 1.00 92.31 283 LYS A C 1
ATOM 2271 O O . LYS A 1 283 ? 1.456 -15.496 -4.422 1.00 92.31 283 LYS A O 1
ATOM 2276 N N . GLN A 1 284 ? 3.249 -16.584 -5.230 1.00 93.31 284 GLN A N 1
ATOM 2277 C CA . GLN A 1 284 ? 3.366 -17.518 -4.104 1.00 93.31 284 GLN A CA 1
ATOM 2278 C C . GLN A 1 284 ? 3.668 -16.790 -2.784 1.00 93.31 284 GLN A C 1
ATOM 2280 O O . GLN A 1 284 ? 2.951 -17.002 -1.805 1.00 93.31 284 GLN A O 1
ATOM 2285 N N . ILE A 1 285 ? 4.633 -15.861 -2.775 1.00 92.75 285 ILE A N 1
ATOM 2286 C CA . ILE A 1 285 ? 4.953 -15.027 -1.600 1.00 92.75 285 ILE A CA 1
ATOM 2287 C C . ILE A 1 285 ? 3.723 -14.222 -1.170 1.00 92.75 285 ILE A C 1
ATOM 2289 O O . ILE A 1 285 ? 3.344 -14.219 -0.001 1.00 92.75 285 ILE A O 1
ATOM 2293 N N . THR A 1 286 ? 3.032 -13.599 -2.127 1.00 92.88 286 THR A N 1
ATOM 2294 C CA . THR A 1 286 ? 1.812 -12.822 -1.863 1.00 92.88 286 THR A CA 1
ATOM 2295 C C . THR A 1 286 ? 0.707 -13.675 -1.239 1.00 92.88 286 THR A C 1
ATOM 2297 O O . THR A 1 286 ? 0.039 -13.235 -0.301 1.00 92.88 286 THR A O 1
ATOM 2300 N N . VAL A 1 287 ? 0.493 -14.895 -1.739 1.00 92.00 287 VAL A N 1
ATOM 2301 C CA . VAL A 1 287 ? -0.499 -15.827 -1.182 1.00 92.00 287 VAL A CA 1
ATOM 2302 C C . VAL A 1 287 ? -0.117 -16.233 0.239 1.00 92.00 287 VAL A C 1
ATOM 2304 O O . VAL A 1 287 ? -0.961 -16.135 1.130 1.00 92.00 287 VAL A O 1
ATOM 2307 N N . ARG A 1 288 ? 1.143 -16.613 0.471 1.00 92.19 288 ARG A N 1
ATOM 2308 C CA . ARG A 1 288 ? 1.646 -17.008 1.793 1.00 92.19 288 ARG A CA 1
ATOM 2309 C C . ARG A 1 288 ? 1.525 -15.872 2.809 1.00 92.19 288 ARG A C 1
ATOM 2311 O O . ARG A 1 288 ? 0.976 -16.072 3.892 1.00 92.19 288 ARG A O 1
ATOM 2318 N N . TYR A 1 289 ? 1.931 -14.660 2.431 1.00 88.94 289 TYR A N 1
ATOM 2319 C CA . TYR A 1 289 ? 1.761 -13.461 3.249 1.00 88.94 289 TYR A CA 1
ATOM 2320 C C . TYR A 1 289 ? 0.289 -13.242 3.620 1.00 88.94 289 TYR A C 1
ATOM 2322 O O . TYR A 1 289 ? -0.050 -13.095 4.793 1.00 88.94 289 TYR A O 1
ATOM 2330 N N . ARG A 1 290 ? -0.623 -13.295 2.638 1.00 88.62 290 ARG A N 1
ATOM 2331 C CA . ARG A 1 290 ? -2.070 -13.140 2.876 1.00 88.62 290 ARG A CA 1
ATOM 2332 C C . ARG A 1 290 ? -2.634 -14.219 3.799 1.00 88.62 290 ARG A C 1
ATOM 2334 O O . ARG A 1 290 ? -3.477 -13.909 4.640 1.00 88.62 290 ARG A O 1
ATOM 2341 N N . GLN A 1 291 ? -2.199 -15.468 3.648 1.00 90.69 291 GLN A N 1
ATOM 2342 C CA . GLN A 1 291 ? -2.624 -16.575 4.507 1.00 90.69 291 GLN A CA 1
ATOM 2343 C C . GLN A 1 291 ? -2.167 -16.362 5.952 1.00 90.69 291 GLN A C 1
ATOM 2345 O O . GLN A 1 291 ? -2.998 -16.429 6.857 1.00 90.69 291 GLN A O 1
ATOM 2350 N N . SER A 1 292 ? -0.898 -16.016 6.167 1.00 89.12 292 SER A N 1
ATOM 2351 C CA . SER A 1 292 ? -0.381 -15.704 7.504 1.00 89.12 292 SER A CA 1
ATOM 2352 C C . SER A 1 292 ? -1.096 -14.505 8.128 1.00 89.12 292 SER A C 1
ATOM 2354 O O . SER A 1 292 ? -1.582 -14.598 9.254 1.00 89.12 292 SER A O 1
ATOM 2356 N N . LYS A 1 293 ? -1.325 -13.429 7.362 1.00 85.62 293 LYS A N 1
ATOM 2357 C CA . LYS A 1 293 ? -2.133 -12.288 7.820 1.00 85.62 293 LYS A CA 1
ATOM 2358 C C . LYS A 1 293 ? -3.563 -12.675 8.189 1.00 85.62 293 LYS A C 1
ATOM 2360 O O . LYS A 1 293 ? -4.103 -12.157 9.162 1.00 85.62 293 LYS A O 1
ATOM 2365 N N . LYS A 1 294 ? -4.189 -13.613 7.473 1.00 87.06 294 LYS A N 1
ATOM 2366 C CA . LYS A 1 294 ? -5.519 -14.125 7.838 1.00 87.06 294 LYS A CA 1
ATOM 2367 C C . LYS A 1 294 ? -5.489 -14.860 9.181 1.00 87.06 294 LYS A C 1
ATOM 2369 O O . LYS A 1 294 ? -6.388 -14.649 9.995 1.00 87.06 294 LYS A O 1
ATOM 2374 N N . VAL A 1 295 ? -4.472 -15.690 9.416 1.00 88.94 295 VAL A N 1
ATOM 2375 C CA . VAL A 1 295 ? -4.285 -16.401 10.692 1.00 88.94 295 VAL A CA 1
ATOM 2376 C C . VAL A 1 295 ? -4.026 -15.406 11.824 1.00 88.94 295 VAL A C 1
ATOM 2378 O O . VAL A 1 295 ? -4.704 -15.470 12.844 1.00 88.94 295 VAL A O 1
ATOM 2381 N N . GLU A 1 296 ? -3.141 -14.432 11.621 1.00 84.31 296 GLU A N 1
ATOM 2382 C CA . GLU A 1 296 ? -2.848 -13.350 12.570 1.00 84.31 296 GLU A CA 1
ATOM 2383 C C . GLU A 1 296 ? -4.118 -12.556 12.932 1.00 84.31 296 GLU A C 1
ATOM 2385 O O . GLU A 1 296 ? -4.438 -12.354 14.099 1.00 84.31 296 GLU A O 1
ATOM 2390 N N . VAL A 1 297 ? -4.942 -12.178 11.952 1.00 84.38 297 VAL A N 1
ATOM 2391 C CA . VAL A 1 297 ? -6.229 -11.506 12.211 1.00 84.38 297 VAL A CA 1
ATOM 2392 C C . VAL A 1 297 ? -7.173 -12.395 13.036 1.00 84.38 297 VAL A C 1
ATOM 2394 O O . VAL A 1 297 ? -7.873 -11.905 13.927 1.00 84.38 297 VAL A O 1
ATOM 2397 N N . GLN A 1 298 ? -7.197 -13.706 12.794 1.00 88.56 298 GLN A N 1
ATOM 2398 C CA . GLN A 1 298 ? -8.006 -14.635 13.588 1.00 88.56 298 GLN A CA 1
ATOM 2399 C C . GLN A 1 298 ? -7.482 -14.800 15.023 1.00 88.56 298 GLN A C 1
ATOM 2401 O O . GLN A 1 298 ? -8.290 -14.838 15.956 1.00 88.56 298 GLN A O 1
ATOM 2406 N N . THR A 1 299 ? -6.165 -14.862 15.235 1.00 88.69 299 THR A N 1
ATOM 2407 C CA . THR A 1 299 ? -5.572 -14.933 16.583 1.00 88.69 299 THR A CA 1
ATOM 2408 C C . THR A 1 299 ? -5.810 -13.638 17.361 1.00 88.69 299 THR A C 1
ATOM 2410 O O . THR A 1 299 ? -6.181 -13.690 18.540 1.00 88.69 299 THR A O 1
ATOM 2413 N N . LEU A 1 300 ? -5.737 -12.481 16.693 1.00 87.94 300 LEU A N 1
ATOM 2414 C CA . LEU A 1 300 ? -6.122 -11.185 17.257 1.00 87.94 300 LEU A CA 1
ATOM 2415 C C . LEU A 1 300 ? -7.581 -11.183 17.707 1.00 87.94 300 LEU A C 1
ATOM 2417 O O . LEU A 1 300 ? -7.881 -10.814 18.845 1.00 87.94 300 LEU A O 1
ATOM 2421 N N . ARG A 1 301 ? -8.494 -11.650 16.848 1.00 87.12 301 ARG A N 1
ATOM 2422 C CA . ARG A 1 301 ? -9.918 -11.748 17.180 1.00 87.12 301 ARG A CA 1
ATOM 2423 C C . ARG A 1 301 ? -10.152 -12.619 18.416 1.00 87.12 301 ARG A C 1
ATOM 2425 O O . ARG A 1 301 ? -10.833 -12.173 19.338 1.00 87.12 301 ARG A O 1
ATOM 2432 N N . LYS A 1 302 ? -9.566 -13.821 18.463 1.00 90.38 302 LYS A N 1
ATOM 2433 C CA . LYS A 1 302 ? -9.682 -14.732 19.618 1.00 90.38 302 LYS A CA 1
ATOM 2434 C C . LYS A 1 302 ? -9.166 -14.082 20.902 1.00 90.38 302 LYS A C 1
ATOM 2436 O O . LYS A 1 302 ? -9.806 -14.193 21.943 1.00 90.38 302 LYS A O 1
ATOM 2441 N N . THR A 1 303 ? -8.060 -13.345 20.822 1.00 88.94 303 THR A N 1
ATOM 2442 C CA . THR A 1 303 ? -7.491 -12.630 21.974 1.00 88.94 303 THR A CA 1
ATOM 2443 C C . THR A 1 303 ? -8.410 -11.510 22.476 1.00 88.94 303 THR A C 1
ATOM 2445 O O . THR A 1 303 ? -8.570 -11.335 23.685 1.00 88.94 303 THR A O 1
ATOM 2448 N N . LEU A 1 304 ? -9.065 -10.773 21.572 1.00 88.56 304 LEU A N 1
ATOM 2449 C CA . LEU A 1 304 ? -10.063 -9.760 21.937 1.00 88.56 304 LEU A CA 1
ATOM 2450 C C . LEU A 1 304 ? -11.322 -10.387 22.558 1.00 88.56 304 LEU A C 1
ATOM 2452 O O . LEU A 1 304 ? -11.855 -9.865 23.537 1.00 88.56 304 LEU A O 1
ATOM 2456 N N . GLU A 1 305 ? -11.791 -11.516 22.026 1.00 91.38 305 GLU A N 1
ATOM 2457 C CA . GLU A 1 305 ? -12.915 -12.268 22.597 1.00 91.38 305 GLU A CA 1
ATOM 2458 C C . GLU A 1 305 ? -12.577 -12.850 23.980 1.00 91.38 305 GLU A C 1
ATOM 2460 O O . GLU A 1 305 ? -13.420 -12.834 24.876 1.00 91.38 305 GLU A O 1
ATOM 2465 N N . ALA A 1 306 ? -11.340 -13.305 24.197 1.00 90.19 306 ALA A N 1
ATOM 2466 C CA . ALA A 1 306 ? -10.865 -13.724 25.515 1.00 90.19 306 ALA A CA 1
ATOM 2467 C C . ALA A 1 306 ? -10.850 -12.546 26.505 1.00 90.19 306 ALA A C 1
ATOM 2469 O O . ALA A 1 306 ? -11.399 -12.665 27.600 1.00 90.19 306 ALA A O 1
ATOM 2470 N N . ALA A 1 307 ? -10.354 -11.376 26.084 1.00 88.62 307 ALA A N 1
ATOM 2471 C CA . ALA A 1 307 ? -10.364 -10.155 26.896 1.00 88.62 307 ALA A CA 1
ATOM 2472 C C . ALA A 1 307 ? -11.782 -9.719 27.310 1.00 88.62 307 ALA A C 1
ATOM 2474 O O . ALA A 1 307 ? -11.978 -9.138 28.378 1.00 88.62 307 ALA A O 1
ATOM 2475 N N . LEU A 1 308 ? -12.794 -10.018 26.488 1.00 88.31 308 LEU A N 1
ATOM 2476 C CA . LEU A 1 308 ? -14.197 -9.790 26.838 1.00 88.31 308 LEU A CA 1
ATOM 2477 C C . LEU A 1 308 ? -14.709 -10.715 27.937 1.00 88.31 308 LEU A C 1
ATOM 2479 O O . LEU A 1 308 ? -15.657 -10.330 28.622 1.00 88.31 308 LEU A O 1
ATOM 2483 N N . ARG A 1 309 ? -14.140 -11.913 28.091 1.00 87.44 309 ARG A N 1
ATOM 2484 C CA . ARG A 1 309 ? -14.558 -12.916 29.082 1.00 87.44 309 ARG A CA 1
ATOM 2485 C C . ARG A 1 309 ? -13.792 -12.803 30.402 1.00 87.44 309 ARG A C 1
ATOM 2487 O O . ARG A 1 309 ? -14.284 -13.295 31.412 1.00 87.44 309 ARG A O 1
ATOM 2494 N N . GLU A 1 310 ? -12.648 -12.119 30.418 1.00 86.50 310 GLU A N 1
ATOM 2495 C CA . GLU A 1 310 ? -11.818 -11.937 31.615 1.00 86.50 310 GLU A CA 1
ATOM 2496 C C . GLU A 1 310 ? -12.600 -11.350 32.806 1.00 86.50 310 GLU A C 1
ATOM 2498 O O . GLU A 1 310 ? -13.389 -10.403 32.675 1.00 86.50 310 GLU A O 1
ATOM 2503 N N . LYS A 1 311 ? -12.364 -11.925 33.996 1.00 77.38 311 LYS A N 1
ATOM 2504 C CA . LYS A 1 311 ? -13.046 -11.570 35.253 1.00 77.38 311 LYS A CA 1
ATOM 2505 C C . LYS A 1 311 ? -12.840 -10.100 35.618 1.00 77.38 311 LYS A C 1
ATOM 2507 O O . LYS A 1 311 ? -13.783 -9.436 36.038 1.00 77.38 311 LYS A O 1
ATOM 2512 N N . GLU A 1 312 ? -11.637 -9.577 35.392 1.00 82.06 312 GLU A N 1
ATOM 2513 C CA . GLU A 1 312 ? -11.345 -8.153 35.528 1.00 82.06 312 GLU A CA 1
ATOM 2514 C C . GLU A 1 312 ? -11.325 -7.469 34.154 1.00 82.06 312 GLU A C 1
ATOM 2516 O O . GLU A 1 312 ? -10.418 -7.706 33.357 1.00 82.06 312 GLU A O 1
ATOM 2521 N N . PRO A 1 313 ? -12.303 -6.604 33.836 1.00 84.38 313 PRO A N 1
ATOM 2522 C CA . PRO A 1 313 ? -12.372 -5.996 32.518 1.00 84.38 313 PRO A CA 1
ATOM 2523 C C . PRO A 1 313 ? -11.266 -4.965 32.304 1.00 84.38 313 PRO A C 1
ATOM 2525 O O . PRO A 1 313 ? -11.242 -3.888 32.911 1.00 84.38 313 PRO A O 1
ATOM 2528 N N . GLN A 1 314 ? -10.382 -5.287 31.367 1.00 85.25 314 GLN A N 1
ATOM 2529 C CA . GLN A 1 314 ? -9.290 -4.424 30.951 1.00 85.25 314 GLN A CA 1
ATOM 2530 C C . GLN A 1 314 ? -9.774 -3.297 30.033 1.00 85.25 314 GLN A C 1
ATOM 2532 O O . GLN A 1 314 ? -10.747 -3.418 29.287 1.00 85.25 314 GLN A O 1
ATOM 2537 N N . SER A 1 315 ? -9.077 -2.161 30.076 1.00 88.38 315 SER A N 1
ATOM 2538 C CA . SER A 1 315 ? -9.332 -1.083 29.118 1.00 88.38 315 SER A CA 1
ATOM 2539 C C . SER A 1 315 ? -8.842 -1.478 27.725 1.00 88.38 315 SER A C 1
ATOM 2541 O O . SER A 1 315 ? -7.826 -2.157 27.603 1.00 88.38 315 SER A O 1
ATOM 2543 N N . MET A 1 316 ? -9.481 -0.968 26.668 1.00 88.31 316 MET A N 1
ATOM 2544 C CA . MET A 1 316 ? -9.019 -1.217 25.295 1.00 88.31 316 MET A CA 1
ATOM 2545 C C . MET A 1 316 ? -7.559 -0.820 25.054 1.00 88.31 316 MET A C 1
ATOM 2547 O O . MET A 1 316 ? -6.878 -1.473 24.274 1.00 88.31 316 MET A O 1
ATOM 2551 N N . ARG A 1 317 ? -7.054 0.215 25.740 1.00 88.31 317 ARG A N 1
ATOM 2552 C CA . ARG A 1 317 ? -5.634 0.597 25.664 1.00 88.31 317 ARG A CA 1
ATOM 2553 C C . ARG A 1 317 ? -4.716 -0.468 26.267 1.00 88.31 317 ARG A C 1
ATOM 2555 O O . ARG A 1 317 ? -3.666 -0.741 25.701 1.00 88.31 317 ARG A O 1
ATOM 2562 N N . ALA A 1 318 ? -5.115 -1.069 27.387 1.00 87.69 318 ALA A N 1
ATOM 2563 C CA . ALA A 1 318 ? -4.356 -2.142 28.025 1.00 87.69 318 ALA A CA 1
ATOM 2564 C C . ALA A 1 318 ? -4.349 -3.408 27.156 1.00 87.69 318 ALA A C 1
ATOM 2566 O O . ALA A 1 318 ? -3.288 -3.982 26.931 1.00 87.69 318 ALA A O 1
ATOM 2567 N N . VAL A 1 319 ? -5.505 -3.773 26.590 1.00 88.38 319 VAL A N 1
ATOM 2568 C CA . VAL A 1 319 ? -5.614 -4.907 25.660 1.00 88.38 319 VAL A CA 1
ATOM 2569 C C . VAL A 1 319 ? -4.767 -4.664 24.407 1.00 88.38 319 VAL A C 1
ATOM 2571 O O . VAL A 1 319 ? -3.991 -5.527 24.025 1.00 88.38 319 VAL A O 1
ATOM 2574 N N . ALA A 1 320 ? -4.834 -3.473 23.805 1.00 87.88 320 ALA A N 1
ATOM 2575 C CA . ALA A 1 320 ? -4.019 -3.124 22.640 1.00 87.88 320 ALA A CA 1
ATOM 2576 C C . ALA A 1 320 ? -2.508 -3.218 22.926 1.00 87.88 320 ALA A C 1
ATOM 2578 O O . ALA A 1 320 ? -1.774 -3.806 22.135 1.00 87.88 320 ALA A O 1
ATOM 2579 N N . LYS A 1 321 ? -2.059 -2.722 24.091 1.00 87.69 321 LYS A N 1
ATOM 2580 C CA . LYS A 1 321 ? -0.660 -2.840 24.533 1.00 87.69 321 LYS A CA 1
ATOM 2581 C C . LYS A 1 321 ? -0.238 -4.300 24.711 1.00 87.69 321 LYS A C 1
ATOM 2583 O O . LYS A 1 321 ? 0.848 -4.659 24.281 1.00 87.69 321 LYS A O 1
ATOM 2588 N N . ARG A 1 322 ? -1.095 -5.134 25.310 1.00 84.88 322 ARG A N 1
ATOM 2589 C CA . ARG A 1 322 ? -0.833 -6.569 25.514 1.00 84.88 322 ARG A CA 1
ATOM 2590 C C . ARG A 1 322 ? -0.651 -7.319 24.197 1.00 84.88 322 ARG A C 1
ATOM 2592 O O . ARG A 1 322 ? 0.155 -8.232 24.123 1.00 84.88 322 ARG A O 1
ATOM 2599 N N . VAL A 1 323 ? -1.420 -6.940 23.182 1.00 83.31 323 VAL A N 1
ATOM 2600 C CA . VAL A 1 323 ? -1.420 -7.606 21.876 1.00 83.31 323 VAL A CA 1
ATOM 2601 C C . VAL A 1 323 ? -0.350 -7.023 20.938 1.00 83.31 323 VAL A C 1
ATOM 2603 O O . VAL A 1 323 ? -0.022 -7.638 19.934 1.00 83.31 323 VAL A O 1
ATOM 2606 N N . GLY A 1 324 ? 0.217 -5.855 21.260 1.00 79.50 324 GLY A N 1
ATOM 2607 C CA . GLY A 1 324 ? 1.277 -5.215 20.472 1.00 79.50 324 GLY A CA 1
ATOM 2608 C C . GLY A 1 324 ? 0.784 -4.397 19.273 1.00 79.50 324 GLY A C 1
ATOM 2609 O O . GLY A 1 324 ? 1.587 -4.020 18.428 1.00 79.50 324 GLY A O 1
ATOM 2610 N N . TYR A 1 325 ? -0.517 -4.086 19.190 1.00 82.25 325 TYR A N 1
ATOM 2611 C CA . TYR A 1 325 ? -1.092 -3.333 18.065 1.00 82.25 325 TYR A CA 1
ATOM 2612 C C . TYR A 1 325 ? -1.590 -1.962 18.488 1.00 82.25 325 TYR A C 1
ATOM 2614 O O . TYR A 1 325 ? -2.052 -1.740 19.609 1.00 82.25 325 TYR A O 1
ATOM 2622 N N . ASN A 1 326 ? -1.577 -1.038 17.530 1.00 79.12 326 ASN A N 1
ATOM 2623 C CA . ASN A 1 326 ? -2.160 0.279 17.714 1.00 79.12 326 ASN A CA 1
ATOM 2624 C C . ASN A 1 326 ? -3.682 0.159 17.984 1.00 79.12 326 ASN A C 1
ATOM 2626 O O . ASN A 1 326 ? -4.395 -0.474 17.197 1.00 79.12 326 ASN A O 1
ATOM 2630 N N . PRO A 1 327 ? -4.220 0.802 19.043 1.00 77.25 327 PRO A N 1
ATOM 2631 C CA . PRO A 1 327 ? -5.657 0.816 19.323 1.00 77.25 327 PRO A CA 1
ATOM 2632 C C . PRO A 1 327 ? -6.529 1.268 18.142 1.00 77.25 327 PRO A C 1
ATOM 2634 O O . PRO A 1 327 ? -7.657 0.798 18.000 1.00 77.25 327 PRO A O 1
ATOM 2637 N N . TYR A 1 328 ? -6.027 2.180 17.302 1.00 80.31 328 TYR A N 1
ATOM 2638 C CA . TYR A 1 328 ? -6.729 2.640 16.105 1.00 80.31 328 TYR A CA 1
ATOM 2639 C C . TYR A 1 328 ? -6.895 1.508 15.087 1.00 80.31 328 TYR A C 1
ATOM 2641 O O . TYR A 1 328 ? -8.005 1.268 14.622 1.00 80.31 328 TYR A O 1
ATOM 2649 N N . TYR A 1 329 ? -5.824 0.755 14.818 1.00 77.19 329 TYR A N 1
ATOM 2650 C CA . TYR A 1 329 ? -5.853 -0.387 13.904 1.00 77.19 329 TYR A CA 1
ATOM 2651 C C . TYR A 1 329 ? -6.882 -1.438 14.346 1.00 77.19 329 TYR A C 1
ATOM 2653 O O . TYR A 1 329 ? -7.722 -1.866 13.557 1.00 77.19 329 TYR A O 1
ATOM 2661 N N . LEU A 1 330 ? -6.901 -1.773 15.641 1.00 79.06 330 LEU A N 1
ATOM 2662 C CA . LEU A 1 330 ? -7.879 -2.709 16.203 1.00 79.06 330 LEU A CA 1
ATOM 2663 C C . LEU A 1 330 ? -9.320 -2.192 16.094 1.00 79.06 330 LEU A C 1
ATOM 2665 O O . LEU A 1 330 ? -10.234 -2.974 15.842 1.00 79.06 330 LEU A O 1
ATOM 2669 N N . LYS A 1 331 ? -9.538 -0.880 16.250 1.00 78.00 331 LYS A N 1
ATOM 2670 C CA . LYS A 1 331 ? -10.863 -0.261 16.107 1.00 78.00 331 LYS A CA 1
ATOM 2671 C C . LYS A 1 331 ? -11.366 -0.305 14.664 1.00 78.00 331 LYS A C 1
ATOM 2673 O O . LYS A 1 331 ? -12.567 -0.467 14.465 1.00 78.00 331 LYS A O 1
ATOM 2678 N N . THR A 1 332 ? -10.468 -0.176 13.692 1.00 72.56 332 THR A N 1
ATOM 2679 C CA . THR A 1 332 ? -10.790 -0.291 12.265 1.00 72.56 332 THR A CA 1
ATOM 2680 C C . THR A 1 332 ? -11.105 -1.737 11.885 1.00 72.56 332 THR A C 1
ATOM 2682 O O . THR A 1 332 ? -12.107 -1.985 11.224 1.00 72.56 332 THR A O 1
ATOM 2685 N N . MET A 1 333 ? -10.307 -2.699 12.362 1.00 70.94 333 MET A N 1
ATOM 2686 C CA . MET A 1 333 ? -10.483 -4.122 12.039 1.00 70.94 333 MET A CA 1
ATOM 2687 C C . MET A 1 333 ? -11.645 -4.785 12.796 1.00 70.94 333 MET A C 1
ATOM 2689 O O . MET A 1 333 ? -12.366 -5.606 12.235 1.00 70.94 333 MET A O 1
ATOM 2693 N N . PHE A 1 334 ? -11.851 -4.436 14.071 1.00 85.81 334 PHE A N 1
ATOM 2694 C CA . PHE A 1 334 ? -12.830 -5.076 14.960 1.00 85.81 334 PHE A CA 1
ATOM 2695 C C . PHE A 1 334 ? -13.674 -4.051 15.742 1.00 85.81 334 PHE A C 1
ATOM 2697 O O . PHE A 1 334 ? -13.648 -4.029 16.981 1.00 85.81 334 PHE A O 1
ATOM 2704 N N . PRO A 1 335 ? -14.467 -3.201 15.063 1.00 85.38 335 PRO A N 1
ATOM 2705 C CA . PRO A 1 335 ? -15.171 -2.089 15.704 1.00 85.38 335 PRO A CA 1
ATOM 2706 C C . PRO A 1 335 ? -16.156 -2.544 16.789 1.00 85.38 335 PRO A C 1
ATOM 2708 O O . PRO A 1 335 ? -16.227 -1.929 17.855 1.00 85.38 335 PRO A O 1
ATOM 2711 N N . ALA A 1 336 ? -16.895 -3.632 16.551 1.00 86.12 336 ALA A N 1
ATOM 2712 C CA . ALA A 1 336 ? -17.870 -4.164 17.503 1.00 86.12 336 ALA A CA 1
ATOM 2713 C C . ALA A 1 336 ? -17.202 -4.713 18.776 1.00 86.12 336 ALA A C 1
ATOM 2715 O O . ALA A 1 336 ? -17.604 -4.351 19.884 1.00 86.12 336 ALA A O 1
ATOM 2716 N N . LEU A 1 337 ? -16.134 -5.510 18.631 1.00 87.69 337 LEU A N 1
ATOM 2717 C CA . LEU A 1 337 ? -15.390 -6.068 19.767 1.00 87.69 337 LEU A CA 1
ATOM 2718 C C . LEU A 1 337 ? -14.741 -4.959 20.604 1.00 87.69 337 LEU A C 1
ATOM 2720 O O . LEU A 1 337 ? -14.871 -4.945 21.827 1.00 87.69 337 LEU A O 1
ATOM 2724 N N . CYS A 1 338 ? -14.130 -3.965 19.952 1.00 87.69 338 CYS A N 1
ATOM 2725 C CA . CYS A 1 338 ? -13.518 -2.831 20.643 1.00 87.69 338 CYS A CA 1
ATOM 2726 C C . CYS A 1 338 ? -14.543 -2.005 21.440 1.00 87.69 338 CYS A C 1
ATOM 2728 O O . CYS A 1 338 ? -14.263 -1.571 22.567 1.00 87.69 338 CYS A O 1
ATOM 2730 N N . LYS A 1 339 ? -15.743 -1.791 20.878 1.00 89.50 339 LYS A N 1
ATOM 2731 C CA . LYS A 1 339 ? -16.856 -1.127 21.576 1.00 89.50 339 LYS A CA 1
ATOM 2732 C C . LYS A 1 339 ? -17.310 -1.943 22.787 1.00 89.50 339 LYS A C 1
ATOM 2734 O O . LYS A 1 339 ? -17.464 -1.369 23.864 1.00 89.50 339 LYS A O 1
ATOM 2739 N N . ALA A 1 340 ? -17.459 -3.258 22.639 1.00 90.75 340 ALA A N 1
ATOM 2740 C CA . ALA A 1 340 ? -17.883 -4.144 23.721 1.00 90.75 340 ALA A CA 1
ATOM 2741 C C . ALA A 1 340 ? -16.891 -4.145 24.900 1.00 90.75 340 ALA A C 1
ATOM 2743 O O . ALA A 1 340 ? -17.304 -3.973 26.048 1.00 90.75 340 ALA A O 1
ATOM 2744 N N . ILE A 1 341 ? -15.582 -4.242 24.631 1.00 91.12 341 ILE A N 1
ATOM 2745 C CA . ILE A 1 341 ? -14.539 -4.211 25.674 1.00 91.12 341 ILE A CA 1
ATOM 2746 C C . ILE A 1 341 ? -14.556 -2.861 26.395 1.00 91.12 341 ILE A C 1
ATOM 2748 O O . ILE A 1 341 ? -14.566 -2.793 27.627 1.00 91.12 341 ILE A O 1
ATOM 2752 N N . SER A 1 342 ? -14.622 -1.770 25.628 1.00 91.00 342 SER A N 1
ATOM 2753 C CA . SER A 1 342 ? -14.685 -0.416 26.186 1.00 91.00 342 SER A CA 1
ATOM 2754 C C . SER A 1 342 ? -15.914 -0.225 27.077 1.00 91.00 342 SER A C 1
ATOM 2756 O O . SER A 1 342 ? -15.800 0.340 28.166 1.00 91.00 342 SER A O 1
ATOM 2758 N N . ALA A 1 343 ? -17.077 -0.724 26.648 1.00 90.75 343 ALA A N 1
ATOM 2759 C CA . ALA A 1 343 ? -18.318 -0.655 27.410 1.00 90.75 343 ALA A CA 1
ATOM 2760 C C . ALA A 1 343 ? -18.239 -1.466 28.712 1.00 90.75 343 ALA A C 1
ATOM 2762 O O . ALA A 1 343 ? -18.616 -0.952 29.766 1.00 90.75 343 ALA A O 1
ATOM 2763 N N . ARG A 1 344 ? -17.686 -2.687 28.670 1.00 91.25 344 ARG A N 1
ATOM 2764 C CA . ARG A 1 344 ? -17.482 -3.535 29.858 1.00 91.25 344 ARG A CA 1
ATOM 2765 C C . ARG A 1 344 ? -16.561 -2.857 30.876 1.00 91.25 344 ARG A C 1
ATOM 2767 O O . ARG A 1 344 ? -16.911 -2.758 32.049 1.00 91.25 344 ARG A O 1
ATOM 2774 N N . CYS A 1 345 ? -15.427 -2.313 30.428 1.00 90.00 345 CYS A N 1
ATOM 2775 C CA . CYS A 1 345 ? -14.501 -1.584 31.299 1.00 90.00 345 CYS A CA 1
ATOM 2776 C C . CYS A 1 345 ? -15.149 -0.323 31.899 1.00 90.00 345 CYS A C 1
ATOM 2778 O O . CYS A 1 345 ? -14.975 -0.037 33.084 1.00 90.00 345 CYS A O 1
ATOM 2780 N N . LYS A 1 346 ? -15.938 0.419 31.108 1.00 91.69 346 LYS A N 1
ATOM 2781 C CA . LYS A 1 346 ? -16.688 1.588 31.591 1.00 91.69 346 LYS A CA 1
ATOM 2782 C C . LYS A 1 346 ? -17.699 1.196 32.671 1.00 91.69 346 LYS A C 1
ATOM 2784 O O . LYS A 1 346 ? -17.719 1.842 33.715 1.00 91.69 346 LYS A O 1
ATOM 2789 N N . ARG A 1 347 ? -18.481 0.135 32.447 1.00 90.75 347 ARG A N 1
ATOM 2790 C CA . ARG A 1 347 ? -19.482 -0.367 33.401 1.00 90.75 347 ARG A CA 1
ATOM 2791 C C . ARG A 1 347 ? -18.838 -0.793 34.719 1.00 90.75 347 ARG A C 1
ATOM 2793 O O . ARG A 1 347 ? -19.243 -0.320 35.771 1.00 90.75 347 ARG A O 1
ATOM 2800 N N . HIS A 1 348 ? -17.749 -1.554 34.661 1.00 90.19 348 HIS A N 1
ATOM 2801 C CA . HIS A 1 348 ? -17.005 -1.963 35.859 1.00 90.19 348 HIS A CA 1
ATOM 2802 C C . HIS A 1 348 ? -16.425 -0.785 36.643 1.00 90.19 348 HIS A C 1
ATOM 2804 O O . HIS A 1 348 ? -16.474 -0.755 37.870 1.00 90.19 348 HIS A O 1
ATOM 2810 N N . LYS A 1 349 ? -15.897 0.233 35.950 1.00 89.12 349 LYS A N 1
ATOM 2811 C CA . LYS A 1 349 ? -15.441 1.469 36.605 1.00 89.12 349 LYS A CA 1
ATOM 2812 C C . LYS A 1 349 ? -16.596 2.220 37.268 1.00 89.12 349 LYS A C 1
ATOM 2814 O O . LYS A 1 349 ? -16.408 2.763 38.355 1.00 89.12 349 LYS A O 1
ATOM 2819 N N . GLN A 1 350 ? -17.771 2.247 36.638 1.00 89.25 350 GLN A N 1
ATOM 2820 C CA . GLN A 1 350 ? -18.979 2.834 37.220 1.00 89.25 350 GLN A CA 1
ATOM 2821 C C . GLN A 1 350 ? -19.426 2.056 38.462 1.00 89.25 350 GLN A C 1
ATOM 2823 O O . GLN A 1 350 ? -19.615 2.673 39.504 1.00 89.25 350 GLN A O 1
ATOM 2828 N N . GLU A 1 351 ? -19.501 0.727 38.401 1.00 91.19 351 GLU A N 1
ATOM 2829 C CA . GLU A 1 351 ? -19.850 -0.137 39.539 1.00 91.19 351 GLU A CA 1
ATOM 2830 C C . GLU A 1 351 ? -18.865 0.023 40.702 1.00 91.19 351 GLU A C 1
ATOM 2832 O O . GLU A 1 351 ? -19.284 0.297 41.827 1.00 91.19 351 GLU A O 1
ATOM 2837 N N . LYS A 1 352 ? -17.549 -0.030 40.440 1.00 89.06 352 LYS A N 1
ATOM 2838 C CA . LYS A 1 352 ? -16.519 0.252 41.456 1.00 89.06 352 LYS A CA 1
ATOM 2839 C C . LYS A 1 352 ? -16.671 1.657 42.040 1.00 89.06 352 LYS A C 1
ATOM 2841 O O . LYS A 1 352 ? -16.544 1.831 43.250 1.00 89.06 352 LYS A O 1
ATOM 2846 N N . SER A 1 353 ? -16.979 2.660 41.215 1.00 87.56 353 SER A N 1
ATOM 2847 C CA . SER A 1 353 ? -17.237 4.020 41.698 1.00 87.56 353 SER A CA 1
ATOM 2848 C C . SER A 1 353 ? -18.494 4.095 42.567 1.00 87.56 353 SER A C 1
ATOM 2850 O O . SER A 1 353 ? -18.474 4.806 43.568 1.00 87.56 353 SER A O 1
ATOM 2852 N N . ILE A 1 354 ? -19.577 3.402 42.211 1.00 89.62 354 ILE A N 1
ATOM 2853 C CA . ILE A 1 354 ? -20.822 3.359 42.992 1.00 89.62 354 ILE A CA 1
ATOM 2854 C C . ILE A 1 354 ? -20.566 2.677 44.337 1.00 89.62 354 ILE A C 1
ATOM 2856 O O . ILE A 1 354 ? -20.917 3.231 45.377 1.00 89.62 354 ILE A O 1
ATOM 2860 N N . LEU A 1 355 ? -19.900 1.519 44.336 1.00 90.12 355 LEU A N 1
ATOM 2861 C CA . LEU A 1 355 ? -19.529 0.795 45.552 1.00 90.12 355 LEU A CA 1
ATOM 2862 C C . LEU A 1 355 ? -18.630 1.640 46.459 1.00 90.12 355 LEU A C 1
ATOM 2864 O O . LEU A 1 355 ? -18.882 1.714 47.664 1.00 90.12 355 LEU A O 1
ATOM 2868 N N . ARG A 1 356 ? -17.645 2.340 45.881 1.00 88.50 356 ARG A N 1
ATOM 2869 C CA . ARG A 1 356 ? -16.794 3.290 46.607 1.00 88.50 356 ARG A CA 1
ATOM 2870 C C . ARG A 1 356 ? -17.622 4.410 47.235 1.00 88.50 356 ARG A C 1
ATOM 2872 O O . ARG A 1 356 ? -17.547 4.591 48.445 1.00 88.50 356 ARG A O 1
ATOM 2879 N N . LYS A 1 357 ? -18.469 5.097 46.454 1.00 87.75 357 LYS A N 1
ATOM 2880 C CA . LYS A 1 357 ? -19.356 6.163 46.958 1.00 87.75 357 LYS A CA 1
ATOM 2881 C C . LYS A 1 357 ? -20.282 5.658 48.069 1.00 87.75 357 LYS A C 1
ATOM 2883 O O . LYS A 1 357 ? -20.461 6.341 49.071 1.00 87.75 357 LYS A O 1
ATOM 2888 N N . LYS A 1 358 ? -20.850 4.453 47.935 1.00 89.06 358 LYS A N 1
ATOM 2889 C CA . LYS A 1 358 ? -21.686 3.820 48.971 1.00 89.06 358 LYS A CA 1
ATOM 2890 C C . LYS A 1 358 ? -20.882 3.545 50.248 1.00 89.06 358 LYS A C 1
ATOM 2892 O O . LYS A 1 358 ? -21.389 3.755 51.346 1.00 89.06 358 LYS A O 1
ATOM 2897 N N . GLY A 1 359 ? -19.629 3.103 50.119 1.00 88.88 359 GLY A N 1
ATOM 2898 C CA . GLY A 1 359 ? -18.684 2.964 51.231 1.00 88.88 359 GLY A CA 1
ATOM 2899 C C . GLY A 1 359 ? -18.402 4.291 51.939 1.00 88.88 359 GLY A C 1
ATOM 2900 O O . GLY A 1 359 ? -18.585 4.384 53.150 1.00 88.88 359 GLY A O 1
ATOM 2901 N N . GLU A 1 360 ? -18.049 5.326 51.179 1.00 89.00 360 GLU A N 1
ATOM 2902 C CA . GLU A 1 360 ? -17.783 6.677 51.690 1.00 89.00 360 GLU A CA 1
ATOM 2903 C C . GLU A 1 360 ? -19.013 7.288 52.379 1.00 89.00 360 GLU A C 1
ATOM 2905 O O . GLU A 1 360 ? -18.898 7.816 53.482 1.00 89.00 360 GLU A O 1
ATOM 2910 N N . ARG A 1 361 ? -20.214 7.146 51.800 1.00 88.31 361 ARG A N 1
ATOM 2911 C CA . ARG A 1 361 ? -21.467 7.596 52.433 1.00 88.31 361 ARG A CA 1
ATOM 2912 C C . ARG A 1 361 ? -21.731 6.883 53.763 1.00 88.31 361 ARG A C 1
ATOM 2914 O O . ARG A 1 361 ? -22.160 7.522 54.720 1.00 88.31 361 ARG A O 1
ATOM 2921 N N . ARG A 1 362 ? -21.431 5.580 53.869 1.00 88.88 362 ARG A N 1
ATOM 2922 C CA . ARG A 1 362 ? -21.532 4.840 55.144 1.00 88.88 362 ARG A CA 1
ATOM 2923 C C . ARG A 1 362 ? -20.554 5.362 56.195 1.00 88.88 362 ARG A C 1
ATOM 2925 O O . ARG A 1 362 ? -20.932 5.475 57.358 1.00 88.88 362 ARG A O 1
ATOM 2932 N N . LEU A 1 363 ? -19.326 5.693 55.798 1.00 89.44 363 LEU A N 1
ATOM 2933 C CA . LEU A 1 363 ? -18.329 6.318 56.672 1.00 89.44 363 LEU A CA 1
ATOM 2934 C C . LEU A 1 363 ? -18.802 7.690 57.171 1.00 89.44 363 LEU A C 1
ATOM 2936 O O . LEU A 1 363 ? -18.853 7.909 58.377 1.00 89.44 363 LEU A O 1
ATOM 2940 N N . VAL A 1 364 ? -19.242 8.563 56.258 1.00 90.31 364 VAL A N 1
ATOM 2941 C CA . VAL A 1 364 ? -19.835 9.875 56.579 1.00 90.31 364 VAL A CA 1
ATOM 2942 C C . VAL A 1 364 ? -20.977 9.730 57.575 1.00 90.31 364 VAL A C 1
ATOM 2944 O O . VAL A 1 364 ? -21.010 10.443 58.574 1.00 90.31 364 VAL A O 1
ATOM 2947 N N . ARG A 1 365 ? -21.888 8.781 57.339 1.00 90.31 365 ARG A N 1
ATOM 2948 C CA . ARG A 1 365 ? -23.023 8.523 58.225 1.00 90.31 365 ARG A CA 1
ATOM 2949 C C . ARG A 1 365 ? -22.580 8.110 59.623 1.00 90.31 365 ARG A C 1
ATOM 2951 O O . ARG A 1 365 ? -23.044 8.698 60.593 1.00 90.31 365 ARG A O 1
ATOM 2958 N N . ARG A 1 366 ? -21.641 7.165 59.739 1.00 91.00 366 ARG A N 1
ATOM 2959 C CA . ARG A 1 366 ? -21.080 6.751 61.037 1.00 91.00 366 ARG A CA 1
ATOM 2960 C C . ARG A 1 366 ? -20.464 7.931 61.790 1.00 91.00 366 ARG A C 1
ATOM 2962 O O . ARG A 1 366 ? -20.726 8.091 62.977 1.00 91.00 366 ARG A O 1
ATOM 2969 N N . THR A 1 367 ? -19.682 8.769 61.113 1.00 90.56 367 THR A N 1
ATOM 2970 C CA . THR A 1 367 ? -19.039 9.934 61.737 1.00 90.56 367 THR A CA 1
ATOM 2971 C C . THR A 1 367 ? -20.052 11.009 62.129 1.00 90.56 367 THR A C 1
ATOM 2973 O O . THR A 1 367 ? -19.977 11.548 63.229 1.00 90.56 367 THR A O 1
ATOM 2976 N N . ALA A 1 368 ? -21.038 11.293 61.277 1.00 89.19 368 ALA A N 1
ATOM 2977 C CA . ALA A 1 368 ? -22.093 12.254 61.580 1.00 89.19 368 ALA A CA 1
ATOM 2978 C C . ALA A 1 368 ? -22.919 11.823 62.800 1.00 89.19 368 ALA A C 1
ATOM 2980 O O . ALA A 1 368 ? -23.137 12.638 63.690 1.00 89.19 368 ALA A O 1
ATOM 2981 N N . VAL A 1 369 ? -23.300 10.544 62.892 1.00 89.75 369 VAL A N 1
ATOM 2982 C CA . VAL A 1 369 ? -24.008 9.998 64.064 1.00 89.75 369 VAL A CA 1
ATOM 2983 C C . VAL A 1 369 ? -23.156 10.111 65.331 1.00 89.75 369 VAL A C 1
ATOM 2985 O O . VAL A 1 369 ? -23.668 10.529 66.365 1.00 89.75 369 VAL A O 1
ATOM 2988 N N . LYS A 1 370 ? -21.844 9.837 65.258 1.00 90.19 370 LYS A N 1
ATOM 2989 C CA . LYS A 1 370 ? -20.923 10.057 66.391 1.00 90.19 370 LYS A CA 1
ATOM 2990 C C . LYS A 1 370 ? -20.889 11.520 66.844 1.00 90.19 370 LYS A C 1
ATOM 2992 O O . LYS A 1 370 ? -20.863 11.779 68.040 1.00 90.19 370 LYS A O 1
ATOM 2997 N N . LEU A 1 371 ? -20.888 12.475 65.912 1.00 88.38 371 LEU A N 1
ATOM 2998 C CA . LEU A 1 371 ? -20.923 13.903 66.247 1.00 88.38 371 LEU A CA 1
ATOM 2999 C C . LEU A 1 371 ? -22.256 14.304 66.890 1.00 88.38 371 LEU A C 1
ATOM 3001 O O . LEU A 1 371 ? -22.246 15.031 67.879 1.00 88.38 371 LEU A O 1
ATOM 3005 N N . ILE A 1 372 ? -23.378 13.786 66.380 1.00 87.31 372 ILE A N 1
ATOM 3006 C CA . ILE A 1 372 ? -24.711 14.020 66.953 1.00 87.31 372 ILE A CA 1
ATOM 3007 C C . ILE A 1 372 ? -24.784 13.473 68.382 1.00 87.31 372 ILE A C 1
ATOM 3009 O O . ILE A 1 372 ? -25.241 14.183 69.271 1.00 87.31 372 ILE A O 1
ATOM 3013 N N . ALA A 1 373 ? -24.270 12.263 68.624 1.00 86.25 373 ALA A N 1
ATOM 3014 C CA . ALA A 1 373 ? -24.209 11.669 69.962 1.00 86.25 373 ALA A CA 1
ATOM 3015 C C . ALA A 1 373 ? -23.368 12.504 70.948 1.00 86.25 373 ALA A C 1
ATOM 3017 O O . ALA A 1 373 ? -23.670 12.542 72.134 1.00 86.25 373 ALA A O 1
ATOM 3018 N N . LYS A 1 374 ? -22.349 13.226 70.458 1.00 87.25 374 LYS A N 1
ATOM 3019 C CA . LYS A 1 374 ? -21.556 14.198 71.235 1.00 87.25 374 LYS A CA 1
ATOM 3020 C C . LYS A 1 374 ? -22.251 15.568 71.395 1.00 87.25 374 LYS A C 1
ATOM 3022 O O . LYS A 1 374 ? -21.638 16.496 71.912 1.00 87.25 374 LYS A O 1
ATOM 3027 N N . GLY A 1 375 ? -23.478 15.744 70.897 1.00 83.75 375 GLY A N 1
ATOM 3028 C CA . GLY A 1 375 ? -24.204 17.022 70.898 1.00 83.75 375 GLY A CA 1
ATOM 3029 C C . GLY A 1 375 ? -23.694 18.051 69.876 1.00 83.75 375 GLY A C 1
ATOM 3030 O O . GLY A 1 375 ? -24.062 19.225 69.930 1.00 83.75 375 GLY A O 1
ATOM 3031 N N . ILE A 1 376 ? -22.840 17.647 68.931 1.00 86.19 376 ILE A N 1
ATOM 3032 C CA . ILE A 1 376 ? -22.187 18.542 67.970 1.00 86.19 376 ILE A CA 1
ATOM 3033 C C . ILE A 1 376 ? -22.933 18.518 66.634 1.00 86.19 376 ILE A C 1
ATOM 3035 O O . ILE A 1 376 ? -23.106 17.470 66.014 1.00 86.19 376 ILE A O 1
ATOM 3039 N N . TYR A 1 377 ? -23.291 19.700 66.118 1.00 85.00 377 TYR A N 1
ATOM 3040 C CA . TYR A 1 377 ? -23.899 19.818 64.789 1.00 85.00 377 TYR A CA 1
ATOM 3041 C C . TYR A 1 377 ? -22.959 19.274 63.688 1.00 85.00 377 TYR A C 1
ATOM 3043 O O . TYR A 1 377 ? -21.844 19.802 63.535 1.00 85.00 377 TYR A O 1
ATOM 3051 N N . PRO A 1 378 ? -23.391 18.277 62.889 1.00 86.69 378 PRO A N 1
ATOM 3052 C CA . PRO A 1 378 ? -22.550 17.623 61.891 1.00 86.69 378 PRO A CA 1
ATOM 3053 C C . PRO A 1 378 ? -22.474 18.455 60.600 1.00 86.69 378 PRO A C 1
ATOM 3055 O O . PRO A 1 378 ? -23.211 18.214 59.640 1.00 86.69 378 PRO A O 1
ATOM 3058 N N . SER A 1 379 ? -21.596 19.465 60.557 1.00 86.88 379 SER A N 1
ATOM 3059 C CA . SER A 1 379 ? -21.279 20.221 59.331 1.00 86.88 379 SER A CA 1
ATOM 3060 C C . SER A 1 379 ? -20.314 19.451 58.419 1.00 86.88 379 SER A C 1
ATOM 3062 O O . SER A 1 379 ? -19.601 18.564 58.881 1.00 86.88 379 SER A O 1
ATOM 3064 N N . ALA A 1 380 ? -20.271 19.790 57.124 1.00 85.38 380 ALA A N 1
ATOM 3065 C CA . ALA A 1 380 ? -19.376 19.128 56.168 1.00 85.38 380 ALA A CA 1
ATOM 3066 C C . ALA A 1 380 ? -17.899 19.223 56.592 1.00 85.38 380 ALA A C 1
ATOM 3068 O O . ALA A 1 380 ? -17.193 18.218 56.554 1.00 85.38 380 ALA A O 1
ATOM 3069 N N . ASP A 1 381 ? -17.460 20.387 57.079 1.00 85.44 381 ASP A N 1
ATOM 3070 C CA . ASP A 1 381 ? -16.084 20.588 57.550 1.00 85.44 381 ASP A CA 1
ATOM 3071 C C . ASP A 1 381 ? -15.779 19.812 58.829 1.00 85.44 381 ASP A C 1
ATOM 3073 O O . ASP A 1 381 ? -14.716 19.210 58.942 1.00 85.44 381 ASP A O 1
ATOM 3077 N N . ARG A 1 382 ? -16.722 19.754 59.778 1.00 85.12 382 ARG A N 1
ATOM 3078 C CA . ARG A 1 382 ? -16.544 18.984 61.021 1.00 85.12 382 ARG A CA 1
ATOM 3079 C C . ARG A 1 382 ? -16.488 17.490 60.751 1.00 85.12 382 ARG A C 1
ATOM 3081 O O . ARG A 1 382 ? -15.659 16.799 61.326 1.00 85.12 382 ARG A O 1
ATOM 3088 N N . VAL A 1 383 ? -17.334 17.005 59.847 1.00 86.44 383 VAL A N 1
ATOM 3089 C CA . VAL A 1 383 ? -17.330 15.602 59.428 1.00 86.44 383 VAL A CA 1
ATOM 3090 C C . VAL A 1 383 ? -16.027 15.264 58.709 1.00 86.44 383 VAL A C 1
ATOM 3092 O O . VAL A 1 383 ? -15.437 14.240 59.027 1.00 86.44 383 VAL A O 1
ATOM 3095 N N . LYS A 1 384 ? -15.530 16.123 57.806 1.00 87.12 384 LYS A N 1
ATOM 3096 C CA . LYS A 1 384 ? -14.213 15.940 57.170 1.00 87.12 384 LYS A CA 1
ATOM 3097 C C . LYS A 1 384 ? -13.071 15.945 58.192 1.00 87.12 384 LYS A C 1
ATOM 3099 O O . LYS A 1 384 ? -12.207 15.078 58.120 1.00 87.12 384 LYS A O 1
ATOM 3104 N N . LYS A 1 385 ? -13.095 16.876 59.152 1.00 86.62 385 LYS A N 1
ATOM 3105 C CA . LYS A 1 385 ? -12.088 16.991 60.218 1.00 86.62 385 LYS A CA 1
ATOM 3106 C C . LYS A 1 385 ? -12.055 15.749 61.114 1.00 86.62 385 LYS A C 1
ATOM 3108 O O . LYS A 1 385 ? -10.977 15.241 61.381 1.00 86.62 385 LYS A O 1
ATOM 3113 N N . GLU A 1 386 ? -13.218 15.241 61.522 1.00 85.69 386 GLU A N 1
ATOM 3114 C CA . GLU A 1 386 ? -13.335 14.036 62.362 1.00 85.69 386 GLU A CA 1
ATOM 3115 C C . GLU A 1 386 ? -13.019 12.746 61.580 1.00 85.69 386 GLU A C 1
ATOM 3117 O O . GLU A 1 386 ? -12.540 11.776 62.157 1.00 85.69 386 GLU A O 1
ATOM 3122 N N . LEU A 1 387 ? -13.277 12.706 60.264 1.00 85.69 387 LEU A N 1
ATOM 3123 C CA . LEU A 1 387 ? -12.918 11.556 59.427 1.00 85.69 387 LEU A CA 1
ATOM 3124 C C . LEU A 1 387 ? -11.405 11.421 59.222 1.00 85.69 387 LEU A C 1
ATOM 3126 O O . LEU A 1 387 ? -10.934 10.298 59.074 1.00 85.69 387 LEU A O 1
ATOM 3130 N N . GLY A 1 388 ? -10.664 12.531 59.135 1.00 78.81 388 GLY A N 1
ATOM 3131 C CA . GLY A 1 388 ? -9.207 12.528 58.934 1.00 78.81 388 GLY A CA 1
ATOM 3132 C C . GLY A 1 388 ? -8.721 11.934 57.601 1.00 78.81 388 GLY A C 1
ATOM 3133 O O . GLY A 1 388 ? -7.519 11.860 57.372 1.00 78.81 388 GLY A O 1
ATOM 3134 N N . VAL A 1 389 ? -9.629 11.521 56.708 1.00 77.50 389 VAL A N 1
ATOM 3135 C CA . VAL A 1 389 ? -9.323 10.927 55.397 1.00 77.50 389 VAL A CA 1
ATOM 3136 C C . VAL A 1 389 ? -9.949 11.723 54.255 1.00 77.50 389 VAL A C 1
ATOM 3138 O O . VAL A 1 389 ? -11.077 12.216 54.352 1.00 77.50 389 VAL A O 1
ATOM 3141 N N . THR A 1 390 ? -9.227 11.812 53.137 1.00 78.56 390 THR A N 1
ATOM 3142 C CA . THR A 1 390 ? -9.703 12.482 51.923 1.00 78.56 390 THR A CA 1
ATOM 3143 C C . THR A 1 390 ? -10.807 11.656 51.264 1.00 78.56 390 THR A C 1
ATOM 3145 O O . THR A 1 390 ? -10.574 10.559 50.760 1.00 78.56 390 THR A O 1
ATOM 3148 N N . LEU A 1 391 ? -12.026 12.196 51.246 1.00 79.56 391 LEU A N 1
ATOM 3149 C CA . LEU A 1 391 ? -13.166 11.602 50.548 1.00 79.56 391 LEU A CA 1
ATOM 3150 C C . LEU A 1 391 ? -13.083 11.904 49.045 1.00 79.56 391 LEU A C 1
ATOM 3152 O O . LEU A 1 391 ? -12.885 13.053 48.657 1.00 79.56 391 LEU A O 1
ATOM 3156 N N . SER A 1 392 ? -13.318 10.900 48.193 1.00 78.62 392 SER A N 1
ATOM 3157 C CA . SER A 1 392 ? -13.485 11.099 46.740 1.00 78.62 392 SER A CA 1
ATOM 3158 C C . SER A 1 392 ? -14.912 11.526 46.358 1.00 78.62 392 SER A C 1
ATOM 3160 O O . SER A 1 392 ? -15.235 11.671 45.173 1.00 78.62 392 SER A O 1
ATOM 3162 N N . LEU A 1 393 ? -15.793 11.674 47.349 1.00 82.31 393 LEU A N 1
ATOM 3163 C CA . LEU A 1 393 ? -17.174 12.109 47.195 1.00 82.31 393 LEU A CA 1
ATOM 3164 C C . LEU A 1 393 ? -17.221 13.604 46.838 1.00 82.31 393 LEU A C 1
ATOM 3166 O O . LEU A 1 393 ? -16.518 14.414 47.445 1.00 82.31 393 LEU A O 1
ATOM 3170 N N . ARG A 1 394 ? -18.077 13.997 45.886 1.00 83.44 394 ARG A N 1
ATOM 3171 C CA . ARG A 1 394 ? -18.287 15.423 45.584 1.00 83.44 394 ARG A CA 1
ATOM 3172 C C . ARG A 1 394 ? -18.910 16.132 46.786 1.00 83.44 394 ARG A C 1
ATOM 3174 O O . ARG A 1 394 ? -19.646 15.519 47.558 1.00 83.44 394 ARG A O 1
ATOM 3181 N N . LEU A 1 395 ? -18.670 17.437 46.905 1.00 83.50 395 LEU A N 1
ATOM 3182 C CA . LEU A 1 395 ? -19.220 18.239 47.999 1.00 83.50 395 LEU A CA 1
ATOM 3183 C C . LEU A 1 395 ? -20.759 18.209 48.024 1.00 83.50 395 LEU A C 1
ATOM 3185 O O . LEU A 1 395 ? -21.345 18.086 49.091 1.00 83.50 395 LEU A O 1
ATOM 3189 N N . GLU A 1 396 ? -21.404 18.229 46.858 1.00 84.88 396 GLU A N 1
ATOM 3190 C CA . GLU A 1 396 ? -22.863 18.102 46.711 1.00 84.88 396 GLU A CA 1
ATOM 3191 C C . GLU A 1 396 ? -23.389 16.765 47.256 1.00 84.88 396 GLU A C 1
ATOM 3193 O O . GLU A 1 396 ? -24.319 16.738 48.062 1.00 84.88 396 GLU A O 1
ATOM 3198 N N . ASP A 1 397 ? -22.748 15.654 46.874 1.00 85.25 397 ASP A N 1
ATOM 3199 C CA . ASP A 1 397 ? -23.065 14.302 47.356 1.00 85.25 397 ASP A CA 1
ATOM 3200 C C . ASP A 1 397 ? -22.888 14.199 48.889 1.00 85.25 397 ASP A C 1
ATOM 3202 O O . ASP A 1 397 ? -23.623 13.481 49.568 1.00 85.25 397 ASP A O 1
ATOM 3206 N N . LEU A 1 398 ? -21.908 14.913 49.455 1.00 86.81 398 LEU A N 1
ATOM 3207 C CA . LEU A 1 398 ? -21.662 14.960 50.898 1.00 86.81 398 LEU A CA 1
ATOM 3208 C C . LEU A 1 398 ? -22.735 15.781 51.622 1.00 86.81 398 LEU A C 1
ATOM 3210 O O . LEU A 1 398 ? -23.277 15.338 52.634 1.00 86.81 398 LEU A O 1
ATOM 3214 N N . CYS A 1 399 ? -23.044 16.971 51.111 1.00 86.69 399 CYS A N 1
ATOM 3215 C CA . CYS A 1 399 ? -24.034 17.869 51.697 1.00 86.69 399 CYS A CA 1
ATOM 3216 C C . CYS A 1 399 ? -25.436 17.259 51.685 1.00 86.69 399 CYS A C 1
ATOM 3218 O O . CYS A 1 399 ? -26.118 17.331 52.705 1.00 86.69 399 CYS A O 1
ATOM 3220 N N . THR A 1 400 ? -25.830 16.613 50.586 1.00 89.50 400 THR A N 1
ATOM 3221 C CA . THR A 1 400 ? -27.102 15.876 50.480 1.00 89.50 400 THR A CA 1
ATOM 3222 C C . THR A 1 400 ? -27.175 14.744 51.503 1.00 89.50 400 THR A C 1
ATOM 3224 O O . THR A 1 400 ? -28.107 14.705 52.303 1.00 89.50 400 THR A O 1
ATOM 3227 N N . THR A 1 401 ? -26.133 13.909 51.592 1.00 88.25 401 THR A N 1
ATOM 3228 C CA . THR A 1 401 ? -26.058 12.832 52.599 1.00 88.25 401 THR A CA 1
ATOM 3229 C C . THR A 1 401 ? -26.178 13.382 54.030 1.00 88.25 401 THR A C 1
ATOM 3231 O O . THR A 1 401 ? -26.863 12.807 54.872 1.00 88.25 401 THR A O 1
ATOM 3234 N N . LEU A 1 402 ? -25.538 14.516 54.336 1.00 88.56 402 LEU A N 1
ATOM 3235 C CA . LEU A 1 402 ? -25.634 15.142 55.659 1.00 88.56 402 LEU A CA 1
ATOM 3236 C C . LEU A 1 402 ? -26.998 15.787 55.922 1.00 88.56 402 LEU A C 1
ATOM 3238 O O . LEU A 1 402 ? -27.443 15.784 57.065 1.00 88.56 402 LEU A O 1
ATOM 3242 N N . GLN A 1 403 ? -27.659 16.346 54.908 1.00 88.06 403 GLN A N 1
ATOM 3243 C CA . GLN A 1 403 ? -29.025 16.859 55.037 1.00 88.06 403 GLN A CA 1
ATOM 3244 C C . GLN A 1 403 ? -30.008 15.736 55.374 1.00 88.06 403 GLN A C 1
ATOM 3246 O O . GLN A 1 403 ? -30.813 15.910 56.285 1.00 88.06 403 GLN A O 1
ATOM 3251 N N . GLU A 1 404 ? -29.903 14.586 54.703 1.00 89.56 404 GLU A N 1
ATOM 3252 C CA . GLU A 1 404 ? -30.709 13.394 54.999 1.00 89.56 404 GLU A CA 1
ATOM 3253 C C . GLU A 1 404 ? -30.520 12.940 56.453 1.00 89.56 404 GLU A C 1
ATOM 3255 O O . GLU A 1 404 ? -31.496 12.795 57.182 1.00 89.56 404 GLU A O 1
ATOM 3260 N N . ILE A 1 405 ? -29.269 12.818 56.913 1.00 88.94 405 ILE A N 1
ATOM 3261 C CA . ILE A 1 405 ? -28.962 12.421 58.299 1.00 88.94 405 ILE A CA 1
ATOM 3262 C C . ILE A 1 405 ? -29.506 13.444 59.304 1.00 88.94 405 ILE A C 1
ATOM 3264 O O . ILE A 1 405 ? -30.077 13.075 60.323 1.00 88.94 405 ILE A O 1
ATOM 3268 N N . ARG A 1 406 ? -29.345 14.746 59.044 1.00 87.94 406 ARG A N 1
ATOM 3269 C CA . ARG A 1 406 ? -29.855 15.787 59.952 1.00 87.94 406 ARG A CA 1
ATOM 3270 C C . ARG A 1 406 ? -31.376 15.748 60.061 1.00 87.94 406 ARG A C 1
ATOM 3272 O O . ARG A 1 406 ? -31.884 15.935 61.159 1.00 87.94 406 ARG A O 1
ATOM 3279 N N . ARG A 1 407 ? -32.079 15.502 58.950 1.00 86.44 407 ARG A N 1
ATOM 3280 C CA . ARG A 1 407 ? -33.537 15.318 58.945 1.00 86.44 407 ARG A CA 1
ATOM 3281 C C . ARG A 1 407 ? -33.937 14.090 59.754 1.00 86.44 407 ARG A C 1
ATOM 3283 O O . ARG A 1 407 ? -34.813 14.190 60.595 1.00 86.44 407 ARG A O 1
ATOM 3290 N N . GLU A 1 408 ? -33.258 12.967 59.547 1.00 89.88 408 GLU A N 1
ATOM 3291 C CA . GLU A 1 408 ? -33.548 11.710 60.245 1.00 89.88 408 GLU A CA 1
ATOM 3292 C C . GLU A 1 408 ? -33.376 11.810 61.769 1.00 89.88 408 GLU A C 1
ATOM 3294 O O . GLU A 1 408 ? -34.191 11.286 62.518 1.00 89.88 408 GLU A O 1
ATOM 3299 N N . PHE A 1 409 ? -32.347 12.520 62.238 1.00 85.75 409 PHE A N 1
ATOM 3300 C CA . PHE A 1 409 ? -32.077 12.711 63.668 1.00 85.75 409 PHE A CA 1
ATOM 3301 C C . PHE A 1 409 ? -32.682 14.012 64.239 1.00 85.75 409 PHE A C 1
ATOM 3303 O O . PHE A 1 409 ? -32.340 14.398 65.355 1.00 85.75 409 PHE A O 1
ATOM 3310 N N . ASN A 1 410 ? -33.543 14.713 63.484 1.00 83.94 410 ASN A N 1
ATOM 3311 C CA . ASN A 1 410 ? -34.158 15.999 63.861 1.00 83.94 410 ASN A CA 1
ATOM 3312 C C . ASN A 1 410 ? -33.158 17.055 64.377 1.00 83.94 410 ASN A C 1
ATOM 3314 O O . ASN A 1 410 ? -33.425 17.825 65.302 1.00 83.94 410 ASN A O 1
ATOM 3318 N N . VAL A 1 411 ? -31.976 17.112 63.761 1.00 80.38 411 VAL A N 1
ATOM 3319 C CA . VAL A 1 411 ? -30.893 18.010 64.166 1.00 80.38 411 VAL A CA 1
ATOM 3320 C C . VAL A 1 411 ? -30.977 19.315 63.383 1.00 80.38 411 VAL A C 1
ATOM 3322 O O . VAL A 1 411 ? -30.442 19.442 62.279 1.00 80.38 411 VAL A O 1
ATOM 3325 N N . SER A 1 412 ? -31.600 20.324 63.985 1.00 75.12 412 SER A N 1
ATOM 3326 C CA . SER A 1 412 ? -31.571 21.694 63.467 1.00 75.12 412 SER A CA 1
ATOM 3327 C C . SER A 1 412 ? -30.283 22.400 63.876 1.00 75.12 412 SER A C 1
ATOM 3329 O O . SER A 1 412 ? -29.801 22.262 65.004 1.00 75.12 412 SER A O 1
ATOM 3331 N N . ARG A 1 413 ? -29.709 23.185 62.955 1.00 67.12 413 ARG A N 1
ATOM 3332 C CA . ARG A 1 413 ? -28.612 24.100 63.284 1.00 67.12 413 ARG A CA 1
ATOM 3333 C C . ARG A 1 413 ? -29.203 25.124 64.244 1.00 67.12 413 ARG A C 1
ATOM 3335 O O . ARG A 1 413 ? -29.838 26.066 63.788 1.00 67.12 413 ARG A O 1
ATOM 3342 N N . ARG A 1 414 ? -29.051 24.919 65.557 1.00 58.75 414 ARG A N 1
ATOM 3343 C CA . ARG A 1 414 ? -29.349 25.970 66.528 1.00 58.75 414 ARG A CA 1
ATOM 3344 C C . ARG A 1 414 ? -28.484 27.156 66.109 1.00 58.75 414 ARG A C 1
ATOM 3346 O O . ARG A 1 414 ? -27.258 27.098 66.222 1.00 58.75 414 ARG A O 1
ATOM 3353 N N . LEU A 1 415 ? -29.111 28.175 65.515 1.00 41.25 415 LEU A N 1
ATOM 3354 C CA . LEU A 1 415 ? -28.561 29.519 65.538 1.00 41.25 415 LEU A CA 1
ATOM 3355 C C . LEU A 1 415 ? -28.272 29.749 67.014 1.00 41.25 415 LEU A C 1
ATOM 3357 O O . LEU A 1 415 ? -29.164 29.553 67.843 1.00 41.25 415 LEU A O 1
ATOM 3361 N N . LYS A 1 416 ? -27.005 29.999 67.351 1.00 39.50 416 LYS A N 1
ATOM 3362 C CA . LYS A 1 416 ? -26.675 30.438 68.703 1.00 39.50 416 LYS A CA 1
ATOM 3363 C C . LYS A 1 416 ? -27.703 31.523 69.077 1.00 39.50 416 LYS A C 1
ATOM 3365 O O . LYS A 1 416 ? -27.912 32.412 68.246 1.00 39.50 416 LYS A O 1
ATOM 3370 N N . PRO A 1 417 ? -28.360 31.452 70.249 1.00 32.78 417 PRO A N 1
ATOM 3371 C CA . PRO A 1 417 ? -28.987 32.645 70.798 1.00 32.78 417 PRO A CA 1
ATOM 3372 C C . PRO A 1 417 ? -27.896 33.718 70.881 1.00 32.78 417 PRO A C 1
ATOM 3374 O O . PRO A 1 417 ? -26.730 33.366 71.063 1.00 32.78 417 PRO A O 1
ATOM 3377 N N . GLY A 1 418 ? -28.269 34.972 70.630 1.00 43.09 418 GLY A N 1
ATOM 3378 C CA . GLY A 1 418 ? -27.343 36.081 70.414 1.00 43.09 418 GLY A CA 1
ATOM 3379 C C . GLY A 1 418 ? -26.267 36.268 71.487 1.00 43.09 418 GLY A C 1
ATOM 3380 O O . GLY A 1 418 ? -26.329 35.682 72.566 1.00 43.09 418 GLY A O 1
ATOM 3381 N N . THR A 1 419 ? -25.340 37.167 71.147 1.00 32.31 419 THR A N 1
ATOM 3382 C CA . THR A 1 419 ? -24.127 37.603 71.868 1.00 32.31 419 THR A CA 1
ATOM 3383 C C . THR A 1 419 ? -22.927 36.662 71.818 1.00 32.31 419 THR A C 1
ATOM 3385 O O . THR A 1 419 ? -23.025 35.475 72.202 1.00 32.31 419 THR A O 1
#

Sequence (419 aa):
MAAEQVGHLIARAPYLPSDPDKESLFSAIWKCVDECAGGYIPGFARHFGINQITVSLWRLRNYIPMFDSLLMITKGLGVSLLDFITDKNLFGRDDVKATTSLIRIKAGRTIVRRKPVDLRQAFLKMLEEDPPPSLDGAARQLGYMSTHSLKKYHPDISQLVTERYEAYIEQEKTKRPETFDDSETVRRSLELAKAQYPPPSLHSIAIAHGFKSTWHLMTRFPDLCREIQELRNSYEAAREDKNQETLKLALTEEPPPSIYEVAIRLGYRGQSGLEQRYPTLSKQITVRYRQSKKVEVQTLRKTLEAALREKEPQSMRAVAKRVGYNPYYLKTMFPALCKAISARCKRHKQEKSILRKKGERRLVRRTAVKLIAKGIYPSADRVKKELGVTLSLRLEDLCTTLQEIRREFNVSRRLKPGT

Foldseek 3Di:
DLVVLVVVCVVCVVVDPDDQDLVLLLVLVQVLCCLQAVVDQVLVCVLLVHPSVLSVVVVVVPDDDDPVSLVSSCVQQVHRSCCSRPPPCSCVDPSSNVSSVVSNVVSVVVLVVPPQDVLVVLLVVLVVDVVRAALCRSCVSNSHPDSVVCCVPPVVSSVVSHVSNVVSVVVVVVVDPPDLDPVVVLVVVLVVLLVDVVRDACCVSCVVSVHPDSVVVCVSPVPSNVSSVVSNVVVVVVLVVVLVVLLVVLLVDPVRDQCQVSCVVSVHPGNPVVCVVCVPSNVSSNVSNVVSVVVLLVVLVVLLVVLLVDPQQDQLVVSCVVSVHDSVVCCVSPVPSNVSSNVVNVVVVVVVVVVLLVVLLVLLLVQCVVCVVVVHHSDPVVSCVSSVDDRPDDPVSSVVSSVVSCVVVVPDPPPPDDD

pLDDT: mean 80.22, std 11.74, range [32.31, 93.69]